Protein AF-T0XX96-F1 (afdb_monomer_lite)

Structure (mmCIF, N/CA/C/O backbone):
data_AF-T0XX96-F1
#
_entry.id   AF-T0XX96-F1
#
loop_
_atom_site.group_PDB
_atom_site.id
_atom_site.type_symbol
_atom_site.label_atom_id
_atom_site.label_alt_id
_atom_site.label_comp_id
_atom_site.label_asym_id
_atom_site.label_entity_id
_atom_site.label_seq_id
_atom_site.pdbx_PDB_ins_code
_atom_site.Cartn_x
_atom_site.Cartn_y
_atom_site.Cartn_z
_atom_site.occupancy
_atom_site.B_iso_or_equiv
_atom_site.auth_seq_id
_atom_site.auth_comp_id
_atom_site.auth_asym_id
_atom_site.auth_atom_id
_atom_site.pdbx_PDB_model_num
ATOM 1 N N . PHE A 1 1 ? -23.311 -14.157 -25.456 1.00 58.91 1 PHE A N 1
ATOM 2 C CA . PHE A 1 1 ? -22.859 -15.391 -24.780 1.00 58.91 1 PHE A CA 1
ATOM 3 C C . PHE A 1 1 ? -22.325 -15.190 -23.360 1.00 58.91 1 PHE A C 1
ATOM 5 O O . PHE A 1 1 ? -22.255 -16.181 -22.655 1.00 58.91 1 PHE A O 1
ATOM 12 N N . GLY A 1 2 ? -21.980 -13.973 -22.896 1.00 64.19 2 GLY A N 1
ATOM 13 C CA . GLY A 1 2 ? -21.593 -13.758 -21.485 1.00 64.19 2 GLY A CA 1
ATOM 14 C C . GLY A 1 2 ? -20.336 -14.521 -21.041 1.00 64.19 2 GLY A C 1
ATOM 15 O O . GLY A 1 2 ? -20.140 -14.740 -19.852 1.00 64.19 2 GLY A O 1
ATOM 16 N N . LEU A 1 3 ? -19.514 -14.962 -21.997 1.00 67.69 3 LEU A N 1
ATOM 17 C CA . LEU A 1 3 ? -18.295 -15.722 -21.747 1.00 67.69 3 LEU A CA 1
ATOM 18 C C . LEU A 1 3 ? -17.109 -14.776 -21.487 1.00 67.69 3 LEU A C 1
ATOM 20 O O . LEU A 1 3 ? -17.113 -13.653 -22.001 1.00 67.69 3 LEU A O 1
ATOM 24 N N . PRO A 1 4 ? -16.079 -15.223 -20.743 1.00 64.81 4 PRO A N 1
ATOM 25 C CA . PRO A 1 4 ? -14.836 -14.476 -20.575 1.00 64.81 4 PRO A CA 1
ATOM 26 C C . PRO A 1 4 ? -14.206 -14.152 -21.932 1.00 64.81 4 PRO A C 1
ATOM 28 O O . PRO A 1 4 ? -14.064 -15.032 -22.787 1.00 64.81 4 PRO A O 1
ATOM 31 N N . LYS A 1 5 ? -13.817 -12.891 -22.130 1.00 65.50 5 LYS A N 1
ATOM 32 C CA . LYS A 1 5 ? -13.220 -12.438 -23.387 1.00 65.50 5 LYS A CA 1
ATOM 33 C C . LYS A 1 5 ? -11.847 -13.080 -23.561 1.00 65.50 5 LYS A C 1
ATOM 35 O O . LYS A 1 5 ? -10.928 -12.796 -22.802 1.00 65.50 5 LYS A O 1
ATOM 40 N N . SER A 1 6 ? -11.708 -13.939 -24.561 1.00 71.50 6 SER A N 1
ATOM 41 C CA . SER A 1 6 ? -10.436 -14.569 -24.915 1.00 71.50 6 SER A CA 1
ATOM 42 C C . SER A 1 6 ? -10.431 -14.897 -26.399 1.00 71.50 6 SER A C 1
ATOM 44 O O . SER A 1 6 ? -11.466 -15.236 -26.968 1.00 71.50 6 SER A O 1
ATOM 46 N N . HIS A 1 7 ? -9.259 -14.861 -27.034 1.00 70.56 7 HIS A N 1
ATOM 47 C CA . HIS A 1 7 ? -9.154 -15.100 -28.476 1.00 70.56 7 HIS A CA 1
ATOM 48 C C . HIS A 1 7 ? -9.752 -16.446 -28.928 1.00 70.56 7 HIS A C 1
ATOM 50 O O . HIS A 1 7 ? -10.258 -16.538 -30.043 1.00 70.56 7 HIS A O 1
ATOM 56 N N . CYS A 1 8 ? -9.714 -17.484 -28.085 1.00 71.88 8 CYS A N 1
ATOM 57 C CA . CYS A 1 8 ? -10.284 -18.791 -28.412 1.00 71.88 8 CYS A CA 1
ATOM 58 C C . CYS A 1 8 ? -11.809 -18.837 -28.252 1.00 71.88 8 CYS A C 1
ATOM 60 O O . CYS A 1 8 ? -12.477 -19.407 -29.112 1.00 71.88 8 CYS A O 1
ATOM 62 N N . LEU A 1 9 ? -12.365 -18.233 -27.197 1.00 76.19 9 LEU A N 1
ATOM 63 C CA . LEU A 1 9 ? -13.815 -18.192 -26.986 1.00 76.19 9 LEU A CA 1
ATOM 64 C C . LEU A 1 9 ? -14.491 -17.221 -27.957 1.00 76.19 9 LEU A C 1
ATOM 66 O O . LEU A 1 9 ? -15.560 -17.536 -28.470 1.00 76.19 9 LEU A O 1
ATOM 70 N N . ASP A 1 10 ? -13.834 -16.107 -28.286 1.00 76.69 10 ASP A N 1
ATOM 71 C CA . ASP A 1 10 ? -14.298 -15.159 -29.300 1.00 76.69 10 ASP A CA 1
ATOM 72 C C . ASP A 1 10 ? -14.372 -15.838 -30.676 1.00 76.69 10 ASP A C 1
ATOM 74 O O . ASP A 1 10 ? -15.387 -15.733 -31.360 1.00 76.69 10 ASP A O 1
ATOM 78 N N . ALA A 1 11 ? -13.337 -16.602 -31.053 1.00 75.94 11 ALA A N 1
ATOM 79 C CA . ALA A 1 11 ? -13.334 -17.388 -32.287 1.00 75.94 11 ALA A CA 1
ATOM 80 C C . ALA A 1 11 ? -14.406 -18.490 -32.282 1.00 75.94 11 ALA A C 1
ATOM 82 O O . ALA A 1 11 ? -15.066 -18.710 -33.295 1.00 75.94 11 ALA A O 1
ATOM 83 N N . ALA A 1 12 ? -14.613 -19.157 -31.143 1.00 73.69 12 ALA A N 1
ATOM 84 C CA . ALA A 1 12 ? -15.646 -20.179 -30.998 1.00 73.69 12 ALA A CA 1
ATOM 85 C C . ALA A 1 12 ? -17.071 -19.606 -31.073 1.00 73.69 12 ALA A C 1
ATOM 87 O O . ALA A 1 12 ? -17.995 -20.352 -31.372 1.00 73.69 12 ALA A O 1
ATOM 88 N N . CYS A 1 13 ? -17.246 -18.303 -30.831 1.00 77.69 13 CYS A N 1
ATOM 89 C CA . CYS A 1 13 ? -18.523 -17.595 -30.935 1.00 77.69 13 CYS A CA 1
ATOM 90 C C . CYS A 1 13 ? -18.773 -16.970 -32.321 1.00 77.69 13 CYS A C 1
ATOM 92 O O . CYS A 1 13 ? -19.751 -16.239 -32.487 1.00 77.69 13 CYS A O 1
ATOM 94 N N . VAL A 1 14 ? -17.910 -17.210 -33.316 1.00 80.88 14 VAL A N 1
ATOM 95 C CA . VAL A 1 14 ? -18.132 -16.717 -34.682 1.00 80.88 14 VAL A CA 1
ATOM 96 C C . VAL A 1 14 ? -1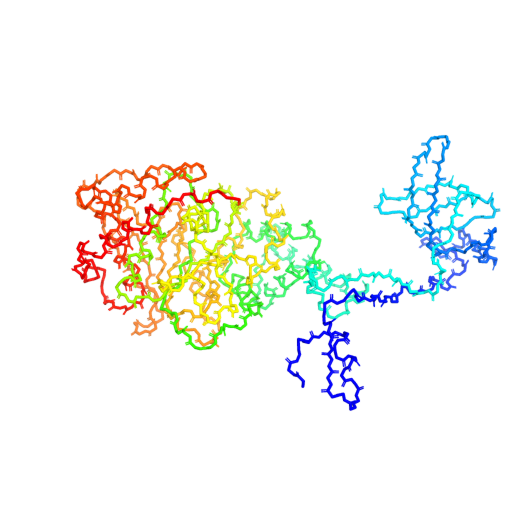9.178 -17.593 -35.377 1.00 80.88 14 VAL A C 1
ATOM 98 O O . VAL A 1 14 ? -18.897 -18.725 -35.761 1.00 80.88 14 VAL A O 1
ATOM 101 N N . GLY A 1 15 ? -20.383 -17.050 -35.569 1.00 77.69 15 GLY A N 1
ATOM 102 C CA . GLY A 1 15 ? -21.508 -17.718 -36.237 1.00 77.69 15 GLY A CA 1
ATOM 103 C C . GLY A 1 15 ? -22.705 -17.949 -35.309 1.00 77.69 15 GLY A C 1
ATOM 104 O O . GLY A 1 15 ? -22.772 -17.394 -34.214 1.00 77.69 15 GLY A O 1
ATOM 105 N N . LYS A 1 16 ? -23.681 -18.755 -35.750 1.00 78.19 16 LYS A N 1
ATOM 106 C CA . LYS A 1 16 ? -24.758 -19.226 -34.865 1.00 78.19 16 LYS A CA 1
ATOM 107 C C . LYS A 1 16 ? -24.205 -20.333 -33.976 1.00 78.19 16 LYS A C 1
ATOM 109 O O . LYS A 1 16 ? -23.817 -21.383 -34.478 1.00 78.19 16 LYS A O 1
ATOM 114 N N . VAL A 1 17 ? -24.154 -20.072 -32.676 1.00 81.00 17 VAL A N 1
ATOM 115 C CA . VAL A 1 17 ? -23.607 -20.988 -31.674 1.00 81.00 17 VAL A CA 1
ATOM 116 C C . VAL A 1 17 ? -24.618 -21.113 -30.548 1.00 81.00 17 VAL A C 1
ATOM 118 O O . VAL A 1 17 ? -24.923 -20.124 -29.892 1.00 81.00 17 VAL A O 1
ATOM 121 N N . ASP A 1 18 ? -25.139 -22.318 -30.329 1.00 77.69 18 ASP A N 1
ATOM 122 C CA . ASP A 1 18 ? -26.171 -22.560 -29.313 1.00 77.69 18 ASP A CA 1
ATOM 123 C C . ASP A 1 18 ? -25.564 -22.773 -27.917 1.00 77.69 18 ASP A C 1
ATOM 125 O O . ASP A 1 18 ? -26.100 -22.299 -26.915 1.00 77.69 18 ASP A O 1
ATOM 129 N N . ARG A 1 19 ? -24.417 -23.466 -27.834 1.00 76.69 19 ARG A N 1
ATOM 130 C CA . ARG A 1 19 ? -23.716 -23.766 -26.575 1.00 76.69 19 ARG A CA 1
ATOM 131 C C . ARG A 1 19 ? -22.238 -24.086 -26.814 1.00 76.69 19 ARG A C 1
ATOM 133 O O . ARG A 1 19 ? -21.888 -24.703 -27.814 1.00 76.69 19 ARG A O 1
ATOM 140 N N . ILE A 1 20 ? -21.382 -23.714 -25.861 1.00 71.88 20 ILE A N 1
ATOM 141 C CA . ILE A 1 20 ? -19.959 -24.089 -25.814 1.00 71.88 20 ILE A CA 1
ATOM 142 C C . ILE A 1 20 ? -19.697 -24.813 -24.488 1.00 71.88 20 ILE A C 1
ATOM 144 O O . ILE A 1 20 ? -20.066 -24.313 -23.428 1.00 71.88 20 ILE A O 1
ATOM 148 N N . GLU A 1 21 ? -19.046 -25.977 -24.534 1.00 70.06 21 GLU A N 1
ATOM 149 C CA . GLU A 1 21 ? -18.698 -26.783 -23.355 1.00 70.06 21 GLU A CA 1
ATOM 150 C C . GLU A 1 21 ? -17.181 -27.000 -23.240 1.00 70.06 21 GLU A C 1
ATOM 152 O O . GLU A 1 21 ? -16.474 -27.093 -24.243 1.00 70.06 21 GLU A O 1
ATOM 157 N N . GLY A 1 22 ? -16.666 -27.125 -22.010 1.00 64.19 22 GLY A N 1
ATOM 158 C CA . GLY A 1 22 ? -15.259 -27.474 -21.772 1.00 64.19 22 GLY A CA 1
ATOM 159 C C . GLY A 1 22 ? -14.262 -26.315 -21.906 1.00 64.19 22 GLY A C 1
ATOM 160 O O . GLY A 1 22 ? -13.170 -26.513 -22.434 1.00 64.19 22 GLY A O 1
ATOM 161 N N . GLY A 1 23 ? -14.598 -25.125 -21.393 1.00 58.81 23 GLY A N 1
ATOM 162 C CA . GLY A 1 23 ? -13.806 -23.884 -21.502 1.00 58.81 23 GLY A CA 1
ATOM 163 C C . GLY A 1 23 ? -12.412 -23.870 -20.851 1.00 58.81 23 GLY A C 1
ATOM 164 O O . GLY A 1 23 ? -11.741 -22.846 -20.898 1.00 58.81 23 GLY A O 1
ATOM 165 N N . ASN A 1 24 ? -11.946 -24.984 -20.274 1.00 62.03 24 ASN A N 1
ATOM 166 C CA . ASN A 1 24 ? -10.631 -25.095 -19.635 1.00 62.03 24 ASN A CA 1
ATOM 167 C C . ASN A 1 24 ? -9.718 -26.124 -20.335 1.00 62.03 24 ASN A C 1
ATOM 169 O O . ASN A 1 24 ? -9.096 -26.973 -19.696 1.00 62.03 24 ASN A O 1
ATOM 173 N N . ARG A 1 25 ? -9.682 -26.102 -21.673 1.00 65.31 25 ARG A N 1
ATOM 174 C CA . ARG A 1 25 ? -8.822 -26.984 -22.481 1.00 65.31 25 ARG A CA 1
ATOM 175 C C . ARG A 1 25 ? -7.528 -26.275 -22.897 1.00 65.31 25 ARG A C 1
ATOM 177 O O . ARG A 1 25 ? -7.552 -25.062 -23.093 1.00 65.31 25 ARG A O 1
ATOM 184 N N . PRO A 1 26 ? -6.404 -27.000 -23.064 1.00 65.19 26 PRO A N 1
ATOM 185 C CA . PRO A 1 26 ? -5.177 -26.421 -23.600 1.00 65.19 26 PRO A CA 1
ATOM 186 C C . PRO A 1 26 ? -5.438 -25.779 -24.965 1.00 65.19 26 PRO A C 1
ATOM 188 O O . PRO A 1 26 ? -5.909 -26.443 -25.888 1.00 65.19 26 PRO A O 1
ATOM 191 N N . VAL A 1 27 ? -5.125 -24.493 -25.095 1.00 73.75 27 VAL A N 1
ATOM 192 C CA . VAL A 1 27 ? -5.285 -23.741 -26.340 1.00 73.75 27 VAL A CA 1
ATOM 193 C C . VAL A 1 27 ? -3.967 -23.777 -27.100 1.00 73.75 27 VAL A C 1
ATOM 195 O O . VAL A 1 27 ? -2.904 -23.472 -26.553 1.00 73.75 27 VAL A O 1
ATOM 198 N N . LEU A 1 28 ? -4.021 -24.140 -28.380 1.00 76.94 28 LEU A N 1
ATOM 199 C CA . LEU A 1 28 ? -2.865 -24.047 -29.261 1.00 76.94 28 LEU A CA 1
ATOM 200 C C . LEU A 1 28 ? -2.593 -22.574 -29.587 1.00 76.94 28 LEU A C 1
ATOM 202 O O . LEU A 1 28 ? -3.339 -21.940 -30.327 1.00 76.94 28 LEU A O 1
ATOM 206 N N . SER A 1 29 ? -1.504 -22.034 -29.050 1.00 75.50 29 SER A N 1
ATOM 207 C CA . SER A 1 29 ? -1.002 -20.712 -29.408 1.00 75.50 29 SER A CA 1
ATOM 208 C C . SER A 1 29 ? -0.111 -20.819 -30.642 1.00 75.50 29 SER A C 1
ATOM 210 O O . SER A 1 29 ? 0.870 -21.569 -30.646 1.00 75.50 29 SER A O 1
ATOM 212 N N . ILE A 1 30 ? -0.464 -20.067 -31.685 1.00 79.81 30 ILE A N 1
ATOM 213 C CA . ILE A 1 30 ? 0.278 -19.979 -32.943 1.00 79.81 30 ILE A CA 1
ATOM 214 C C . ILE A 1 30 ? 0.834 -18.561 -33.068 1.00 79.81 30 ILE A C 1
ATOM 216 O O . ILE A 1 30 ? 0.080 -17.594 -33.151 1.00 79.81 30 ILE A O 1
ATOM 220 N N . LYS A 1 31 ? 2.159 -18.421 -33.105 1.00 75.44 31 LYS A N 1
ATOM 221 C CA . LYS A 1 31 ? 2.838 -17.127 -33.258 1.00 75.44 31 LYS A CA 1
ATOM 222 C C . LYS A 1 31 ? 3.574 -17.067 -34.585 1.00 75.44 31 LYS A C 1
ATOM 224 O O . LYS A 1 31 ? 4.439 -17.898 -34.825 1.00 75.44 31 LYS A O 1
ATOM 229 N N . ALA A 1 32 ? 3.320 -16.059 -35.416 1.00 79.81 32 ALA A N 1
ATOM 230 C CA . ALA A 1 32 ? 4.145 -15.814 -36.598 1.00 79.81 32 ALA A CA 1
ATOM 231 C C . ALA A 1 32 ? 5.562 -15.364 -36.181 1.00 79.81 32 ALA A C 1
ATOM 233 O O . ALA A 1 32 ? 5.726 -14.392 -35.443 1.00 79.81 32 ALA A O 1
ATOM 234 N N . THR A 1 33 ? 6.596 -16.067 -36.641 1.00 70.56 33 THR A N 1
ATOM 235 C CA . THR A 1 33 ? 8.014 -15.803 -36.327 1.00 70.56 33 THR A CA 1
ATOM 236 C C . THR A 1 33 ? 8.810 -15.268 -37.520 1.00 70.56 33 THR A C 1
ATOM 238 O O . THR A 1 33 ? 9.991 -14.956 -37.380 1.00 70.56 33 THR A O 1
ATOM 241 N N . GLY A 1 34 ? 8.179 -15.151 -38.694 1.00 67.38 34 GLY A N 1
ATOM 242 C CA . GLY A 1 34 ? 8.829 -14.728 -39.937 1.00 67.38 34 GLY A CA 1
ATOM 243 C C . GLY A 1 34 ? 9.736 -15.808 -40.547 1.00 67.38 34 GLY A C 1
ATOM 244 O O . GLY A 1 34 ? 10.024 -16.830 -39.927 1.00 67.38 34 GLY A O 1
ATOM 245 N N . ARG A 1 35 ? 10.183 -15.592 -41.794 1.00 64.69 35 ARG A N 1
ATOM 246 C CA . ARG A 1 35 ? 10.998 -16.548 -42.584 1.00 64.69 35 ARG A CA 1
ATOM 247 C C . ARG A 1 35 ? 12.478 -16.141 -42.714 1.00 64.69 35 ARG A C 1
ATOM 249 O O . ARG A 1 35 ? 13.157 -16.543 -43.658 1.00 64.69 35 ARG A O 1
ATOM 256 N N . GLY A 1 36 ? 12.983 -15.355 -41.761 1.00 65.62 36 GLY A N 1
ATOM 257 C CA . GLY A 1 36 ? 14.345 -14.809 -41.781 1.00 65.62 36 GLY A CA 1
ATOM 258 C C . GLY A 1 36 ? 14.503 -13.580 -42.688 1.00 65.62 36 GLY A C 1
ATOM 259 O O . GLY A 1 36 ? 13.520 -12.982 -43.117 1.00 65.62 36 GLY A O 1
ATOM 260 N N . SER A 1 37 ? 15.752 -13.181 -42.947 1.00 64.25 37 SER A N 1
ATOM 261 C CA . SER A 1 37 ? 16.089 -12.037 -43.810 1.00 64.25 37 SER A CA 1
ATOM 262 C C . SER A 1 37 ? 16.217 -12.457 -45.280 1.00 64.25 37 SER A C 1
ATOM 264 O O . SER A 1 37 ? 16.783 -13.509 -45.579 1.00 64.25 37 SER A O 1
ATOM 266 N N . TYR A 1 38 ? 15.739 -11.612 -46.200 1.00 63.34 38 TYR A N 1
ATOM 267 C CA . TYR A 1 38 ? 15.926 -11.775 -47.651 1.00 63.34 38 TYR A CA 1
ATOM 268 C C . TYR A 1 38 ? 17.324 -11.349 -48.134 1.00 63.34 38 TYR A C 1
ATOM 270 O O . TYR A 1 38 ? 17.678 -11.572 -49.292 1.00 63.34 38 TYR A O 1
ATOM 278 N N . GLN A 1 39 ? 18.144 -10.772 -47.254 1.00 69.62 39 GLN A N 1
ATOM 279 C CA . GLN A 1 39 ? 19.494 -10.333 -47.579 1.00 69.62 39 GLN A CA 1
ATOM 280 C C . GLN A 1 39 ? 20.435 -11.536 -47.752 1.00 69.62 39 GLN A C 1
ATOM 282 O O . GLN A 1 39 ? 20.729 -12.256 -46.799 1.00 69.62 39 GLN A O 1
ATOM 287 N N . ARG A 1 40 ? 20.918 -11.755 -48.982 1.00 69.81 40 ARG A N 1
ATOM 288 C CA . ARG A 1 40 ? 21.783 -12.897 -49.350 1.00 69.81 40 ARG A CA 1
ATOM 289 C C . ARG A 1 40 ? 23.274 -12.652 -49.113 1.00 69.81 40 ARG A C 1
ATOM 291 O O . ARG A 1 40 ? 24.033 -13.611 -48.976 1.00 69.81 40 ARG A O 1
ATOM 298 N N . THR A 1 41 ? 23.668 -11.388 -49.046 1.00 77.62 41 THR A N 1
ATOM 299 C CA . THR A 1 41 ? 25.054 -10.959 -48.874 1.00 77.62 41 THR A CA 1
ATOM 300 C C . THR A 1 41 ? 25.159 -10.228 -47.553 1.00 77.62 41 THR A C 1
ATOM 302 O O . THR A 1 41 ? 24.513 -9.197 -47.352 1.00 77.62 41 THR A O 1
ATOM 305 N N . ARG A 1 42 ? 25.944 -10.777 -46.627 1.00 77.19 42 ARG A N 1
ATOM 306 C CA . ARG A 1 42 ? 26.265 -10.061 -45.394 1.00 77.19 42 ARG A CA 1
ATOM 307 C C . ARG A 1 42 ? 27.252 -8.965 -45.746 1.00 77.19 42 ARG A C 1
ATOM 309 O O . ARG A 1 42 ? 28.248 -9.259 -46.399 1.00 77.19 42 ARG A O 1
ATOM 316 N N . LEU A 1 43 ? 26.961 -7.744 -45.327 1.00 83.50 43 LEU A N 1
ATOM 317 C CA . LEU A 1 43 ? 27.856 -6.607 -45.494 1.00 83.50 43 LEU A CA 1
ATOM 318 C C . LEU A 1 43 ? 28.609 -6.358 -44.182 1.00 83.50 43 LEU A C 1
ATOM 320 O O . LEU A 1 43 ? 28.130 -6.746 -43.111 1.00 83.50 43 LEU A O 1
ATOM 324 N N . ASP A 1 44 ? 29.795 -5.770 -44.253 1.00 82.00 44 ASP A N 1
ATOM 325 C CA . ASP A 1 44 ? 30.426 -5.155 -43.090 1.00 82.00 44 ASP A CA 1
ATOM 326 C C . ASP A 1 44 ? 29.783 -3.799 -42.754 1.00 82.00 44 ASP A C 1
ATOM 328 O O . ASP A 1 44 ? 28.796 -3.381 -43.362 1.00 82.00 44 ASP A O 1
ATOM 332 N N . SER A 1 45 ? 30.334 -3.116 -41.751 1.00 79.56 45 SER A N 1
ATOM 333 C CA . SER A 1 45 ? 29.886 -1.787 -41.323 1.00 79.56 45 SER A CA 1
ATOM 334 C C . SER A 1 45 ? 30.029 -0.702 -42.396 1.00 79.56 45 SER A C 1
ATOM 336 O O . SER A 1 45 ? 29.442 0.362 -42.236 1.00 79.56 45 SER A O 1
ATOM 338 N N . PHE A 1 46 ? 30.784 -0.958 -43.466 1.00 83.75 46 PHE A N 1
ATOM 339 C CA . PHE A 1 46 ? 31.051 -0.030 -44.565 1.00 83.75 46 PHE A CA 1
ATOM 340 C C . PHE A 1 46 ? 30.299 -0.411 -45.850 1.00 83.75 46 PHE A C 1
ATOM 342 O O . PHE A 1 46 ? 30.426 0.269 -46.863 1.00 83.75 46 PHE A O 1
ATOM 349 N N . GLY A 1 47 ? 29.486 -1.473 -45.816 1.00 80.25 47 GLY A N 1
ATOM 350 C CA . GLY A 1 47 ? 28.698 -1.916 -46.963 1.00 80.25 47 GLY A CA 1
ATOM 351 C C . GLY A 1 47 ? 29.419 -2.893 -47.897 1.00 80.25 47 GLY A C 1
ATOM 352 O O . GLY A 1 47 ? 28.856 -3.238 -48.935 1.00 80.25 47 GLY A O 1
ATOM 353 N N . PHE A 1 48 ? 30.610 -3.394 -47.547 1.00 85.50 48 PHE A N 1
ATOM 354 C CA . PHE A 1 48 ? 31.335 -4.369 -48.368 1.00 85.50 48 PHE A CA 1
ATOM 355 C C . PHE A 1 48 ? 30.911 -5.815 -48.066 1.00 85.50 48 PHE A C 1
ATOM 357 O O . PHE A 1 48 ? 30.697 -6.169 -46.903 1.00 85.50 48 PHE A O 1
ATOM 364 N N . PRO A 1 49 ? 30.805 -6.699 -49.078 1.00 81.25 49 PRO A N 1
ATOM 365 C CA . PRO A 1 49 ? 30.473 -8.109 -48.880 1.00 81.25 49 PRO A CA 1
ATOM 366 C C . PRO A 1 49 ? 31.453 -8.849 -47.951 1.00 81.25 49 PRO A C 1
ATOM 368 O O . PRO A 1 49 ? 32.603 -9.087 -48.296 1.00 81.25 49 PRO A O 1
ATOM 371 N N . ARG A 1 50 ? 30.967 -9.305 -46.792 1.00 80.25 50 ARG A N 1
ATOM 372 C CA . ARG A 1 50 ? 31.686 -10.175 -45.840 1.00 80.25 50 ARG A CA 1
ATOM 373 C C . ARG A 1 50 ? 31.454 -11.664 -46.062 1.00 80.25 50 ARG A C 1
ATOM 375 O O . ARG A 1 50 ? 32.181 -12.493 -45.524 1.00 80.25 50 ARG A O 1
ATOM 382 N N . GLY A 1 51 ? 30.396 -12.027 -46.779 1.00 75.88 51 GLY A N 1
ATOM 383 C CA . GLY A 1 51 ? 30.086 -13.426 -47.039 1.00 75.88 51 GLY A CA 1
ATOM 384 C C . GLY A 1 51 ? 28.762 -13.630 -47.756 1.00 75.88 51 GLY A C 1
ATOM 385 O O . GLY A 1 51 ? 27.814 -12.854 -47.602 1.00 75.88 51 GLY A O 1
ATOM 386 N N . ILE A 1 52 ? 28.704 -14.714 -48.524 1.00 71.12 52 ILE A N 1
ATOM 387 C CA . ILE A 1 52 ? 27.542 -15.104 -49.320 1.00 71.12 52 ILE A CA 1
ATOM 388 C C . ILE A 1 52 ? 26.815 -16.230 -48.589 1.00 71.12 52 ILE A C 1
ATOM 390 O O . ILE A 1 52 ? 27.399 -17.267 -48.274 1.00 71.12 52 ILE A O 1
ATOM 394 N N . LEU A 1 53 ? 25.525 -16.038 -48.316 1.00 69.69 53 LEU A N 1
ATOM 395 C CA . LEU A 1 53 ? 24.689 -17.092 -47.752 1.00 69.69 53 LEU A CA 1
ATOM 396 C C . LEU A 1 53 ? 24.403 -18.168 -48.810 1.00 69.69 53 LEU A C 1
ATOM 398 O O . LEU A 1 53 ? 24.114 -17.877 -49.976 1.00 69.69 53 LEU A O 1
ATOM 402 N N . THR A 1 54 ? 24.472 -19.431 -48.392 1.00 69.00 54 THR A N 1
ATOM 403 C CA . THR A 1 54 ? 24.313 -20.596 -49.269 1.00 69.00 54 THR A CA 1
ATOM 404 C C . THR A 1 54 ? 22.973 -20.574 -50.013 1.00 69.00 54 THR A C 1
ATOM 406 O O . THR A 1 54 ? 21.933 -20.190 -49.477 1.00 69.00 54 THR A O 1
ATOM 409 N N . ARG A 1 55 ? 22.971 -21.002 -51.287 1.00 70.38 55 ARG A N 1
ATOM 410 C CA . ARG A 1 55 ? 21.730 -21.152 -52.078 1.00 70.38 55 ARG A CA 1
ATOM 411 C C . ARG A 1 55 ? 20.855 -22.299 -51.572 1.00 70.38 55 ARG A C 1
ATOM 413 O O . ARG A 1 55 ? 19.632 -22.209 -51.637 1.00 70.38 55 ARG A O 1
ATOM 420 N N . LYS A 1 56 ? 21.477 -23.353 -51.043 1.00 75.81 56 LYS A N 1
ATOM 421 C CA . LYS A 1 56 ? 20.782 -24.513 -50.490 1.00 75.81 56 LYS A CA 1
ATOM 422 C C . LYS A 1 56 ? 20.354 -24.207 -49.053 1.00 75.81 56 LYS A C 1
ATOM 424 O O . LYS A 1 56 ? 21.198 -23.997 -48.185 1.00 75.81 56 LYS A O 1
ATOM 429 N N . LYS A 1 57 ? 19.038 -24.150 -48.827 1.00 72.81 57 LYS A N 1
ATOM 430 C CA . LYS A 1 57 ? 18.431 -23.835 -47.519 1.00 72.81 57 LYS A CA 1
ATOM 431 C C . LYS A 1 57 ? 18.298 -25.047 -46.591 1.00 72.81 57 LYS A C 1
ATOM 433 O O . LYS A 1 57 ? 18.017 -24.864 -45.410 1.00 72.81 57 LYS A O 1
ATOM 438 N N . ALA A 1 58 ? 18.508 -26.255 -47.117 1.00 84.31 58 ALA A N 1
ATOM 439 C CA . ALA A 1 58 ? 18.383 -27.501 -46.375 1.00 84.31 58 ALA A CA 1
ATOM 440 C C . ALA A 1 58 ? 19.590 -28.427 -46.584 1.00 84.31 58 ALA A C 1
ATOM 442 O O . ALA A 1 58 ? 20.067 -28.616 -47.706 1.00 84.31 58 ALA A O 1
ATOM 443 N N . HIS A 1 59 ? 20.057 -29.032 -45.497 1.00 88.00 59 HIS A N 1
ATOM 444 C CA . HIS A 1 59 ? 21.144 -30.004 -45.466 1.00 88.00 59 HIS A CA 1
ATOM 445 C C . HIS A 1 59 ? 20.742 -31.179 -44.570 1.00 88.00 59 HIS A C 1
ATOM 447 O O . HIS A 1 59 ? 20.170 -30.970 -43.503 1.00 88.00 59 HIS A O 1
ATOM 453 N N . PHE A 1 60 ? 21.035 -32.409 -45.004 1.00 90.88 60 PHE A N 1
ATOM 454 C CA . PHE A 1 60 ? 20.737 -33.644 -44.257 1.00 90.88 60 PHE A CA 1
ATOM 455 C C . PHE A 1 60 ? 19.272 -33.762 -43.790 1.00 90.88 60 PHE A C 1
ATOM 457 O O . PHE A 1 60 ? 19.002 -34.279 -42.715 1.00 90.88 60 PHE A O 1
ATOM 464 N N . GLY A 1 61 ? 18.323 -33.242 -44.578 1.00 89.31 61 GLY A N 1
ATOM 465 C CA . GLY A 1 61 ? 16.892 -33.275 -44.253 1.00 89.31 61 GLY A CA 1
ATOM 466 C C . GLY A 1 61 ? 16.402 -32.175 -43.301 1.00 89.31 61 GLY A C 1
ATOM 467 O O . GLY A 1 61 ? 15.206 -32.139 -43.010 1.00 89.31 61 GLY A O 1
ATOM 468 N N . PHE A 1 62 ? 17.273 -31.255 -42.871 1.00 91.44 62 PHE A N 1
ATOM 469 C CA . PHE A 1 62 ? 16.952 -30.132 -41.981 1.00 91.44 62 PHE A CA 1
ATOM 470 C C . PHE A 1 62 ? 17.177 -28.781 -42.664 1.00 91.44 62 PHE A C 1
ATOM 472 O O . PHE A 1 62 ? 18.067 -28.653 -43.505 1.00 91.44 62 PHE A O 1
ATOM 479 N N . ALA A 1 63 ? 16.424 -27.759 -42.266 1.00 89.31 63 ALA A N 1
ATOM 480 C CA . ALA A 1 63 ? 16.596 -26.370 -42.687 1.00 89.31 63 ALA A CA 1
ATOM 481 C C . ALA A 1 63 ? 16.896 -25.445 -41.495 1.00 89.31 63 ALA A C 1
ATOM 483 O O . ALA A 1 63 ? 16.541 -25.735 -40.351 1.00 89.31 63 ALA A O 1
ATOM 484 N N . THR A 1 64 ? 17.548 -24.306 -41.752 1.00 86.19 64 THR A N 1
ATOM 485 C CA . THR A 1 64 ? 17.744 -23.285 -40.709 1.00 86.19 64 THR A CA 1
ATOM 486 C C . THR A 1 64 ? 16.388 -22.748 -40.259 1.00 86.19 64 THR A C 1
ATOM 488 O O . THR A 1 64 ? 15.600 -22.283 -41.080 1.00 86.19 64 THR A O 1
ATOM 491 N N . GLY A 1 65 ? 16.141 -22.793 -38.953 1.00 82.81 65 GLY A N 1
ATOM 492 C CA . GLY A 1 65 ? 14.865 -22.463 -38.330 1.00 82.81 65 GLY A CA 1
ATOM 493 C C . GLY A 1 65 ? 14.009 -23.682 -37.984 1.00 82.81 65 GLY A C 1
ATOM 494 O O . GLY A 1 65 ? 12.998 -23.508 -37.307 1.00 82.81 65 GLY A O 1
ATOM 495 N N . ASP A 1 66 ? 14.383 -24.902 -38.382 1.00 88.81 66 ASP A N 1
ATOM 496 C CA . ASP A 1 66 ? 13.690 -26.111 -37.923 1.00 88.81 66 ASP A CA 1
ATOM 497 C C . ASP A 1 66 ? 13.825 -26.235 -36.395 1.00 88.81 66 ASP A C 1
ATOM 499 O O . ASP A 1 66 ? 14.899 -26.005 -35.830 1.00 88.81 66 ASP A O 1
ATOM 503 N N . LEU A 1 67 ? 12.731 -26.570 -35.709 1.00 88.06 67 LEU A N 1
ATOM 504 C CA . LEU A 1 67 ? 12.756 -26.940 -34.296 1.00 88.06 67 LEU A CA 1
ATOM 505 C C . LEU A 1 67 ? 13.104 -28.421 -34.209 1.00 88.06 67 LEU A C 1
ATOM 507 O O . LEU A 1 67 ? 12.416 -29.259 -34.799 1.00 88.06 67 LEU A O 1
ATOM 511 N N . VAL A 1 68 ? 14.150 -28.752 -33.462 1.00 90.94 68 VAL A N 1
ATOM 512 C CA . VAL A 1 68 ? 14.609 -30.133 -33.316 1.00 90.94 68 VAL A CA 1
ATOM 513 C C . VAL A 1 68 ? 14.825 -30.488 -31.852 1.00 90.94 68 VAL A C 1
ATOM 515 O O . VAL A 1 68 ? 15.140 -29.628 -31.026 1.00 90.94 68 VAL A O 1
ATOM 518 N N . ARG A 1 69 ? 14.688 -31.778 -31.549 1.00 93.00 69 ARG A N 1
ATOM 519 C CA . ARG A 1 69 ? 15.196 -32.395 -30.325 1.00 93.00 69 ARG A CA 1
ATOM 520 C C . ARG A 1 69 ? 16.486 -33.125 -30.667 1.00 93.00 69 ARG A C 1
ATOM 522 O O . ARG A 1 69 ? 16.459 -34.029 -31.496 1.00 93.00 69 ARG A O 1
ATOM 529 N N . ALA A 1 70 ? 17.591 -32.748 -30.041 1.00 91.44 70 ALA A N 1
ATOM 530 C CA . ALA A 1 70 ? 18.872 -33.425 -30.178 1.00 91.44 70 ALA A CA 1
ATOM 531 C C . ALA A 1 70 ? 19.199 -34.198 -28.897 1.00 91.44 70 ALA A C 1
ATOM 533 O O . ALA A 1 70 ? 19.159 -33.613 -27.816 1.00 91.44 70 ALA A O 1
ATOM 534 N N . VAL A 1 71 ? 19.514 -35.490 -29.010 1.00 92.56 71 VAL A N 1
ATOM 535 C CA . VAL A 1 71 ? 19.902 -36.341 -27.870 1.00 92.56 71 VAL A CA 1
ATOM 536 C C . VAL A 1 71 ? 21.342 -36.797 -28.070 1.00 92.56 71 VAL A C 1
ATOM 538 O O . VAL A 1 71 ? 21.617 -37.666 -28.893 1.00 92.56 71 VAL A O 1
ATOM 541 N N . VAL A 1 72 ? 22.273 -36.186 -27.341 1.00 90.06 72 VAL A N 1
ATOM 542 C CA . VAL A 1 72 ? 23.703 -36.501 -27.417 1.00 90.06 72 VAL A CA 1
ATOM 543 C C . VAL A 1 72 ? 24.052 -37.469 -26.293 1.00 90.06 72 VAL A C 1
ATOM 545 O O . VAL A 1 72 ? 23.962 -37.110 -25.121 1.00 90.06 72 VAL A O 1
ATOM 548 N N . THR A 1 73 ? 24.454 -38.688 -26.649 1.00 87.06 73 THR A N 1
ATOM 549 C CA . THR A 1 73 ? 24.760 -39.769 -25.696 1.00 87.06 73 THR A CA 1
ATOM 550 C C . THR A 1 73 ? 26.251 -39.914 -25.383 1.00 87.06 73 THR A C 1
ATOM 552 O O . THR A 1 73 ? 26.599 -40.573 -24.411 1.00 87.06 73 THR A O 1
ATOM 555 N N . THR A 1 74 ? 27.141 -39.294 -26.167 1.00 79.50 74 THR A N 1
ATOM 556 C CA . THR A 1 74 ? 28.602 -39.421 -26.025 1.00 79.50 74 THR A CA 1
ATOM 557 C C . THR A 1 74 ? 29.334 -38.091 -26.266 1.00 79.50 74 THR A C 1
ATOM 559 O O . THR A 1 74 ? 28.859 -37.217 -26.995 1.00 79.50 74 THR A O 1
ATOM 562 N N . GLY A 1 75 ? 30.517 -37.924 -25.662 1.00 82.56 75 GLY A N 1
ATOM 563 C CA . GLY A 1 75 ? 31.401 -36.763 -25.856 1.00 82.56 75 GLY A CA 1
ATOM 564 C C . GLY A 1 75 ? 31.197 -35.606 -24.864 1.00 82.56 75 GLY A C 1
ATOM 565 O O . GLY A 1 75 ? 30.537 -35.740 -23.845 1.00 82.56 75 GLY A O 1
ATOM 566 N N . LYS A 1 76 ? 31.778 -34.431 -25.154 1.00 80.00 76 LYS A N 1
ATOM 567 C CA . LYS A 1 76 ? 31.773 -33.264 -24.236 1.00 80.00 76 LYS A CA 1
ATOM 568 C C . LYS A 1 76 ? 30.415 -32.551 -24.093 1.00 80.00 76 LYS A C 1
ATOM 570 O O . LYS A 1 76 ? 30.289 -31.663 -23.262 1.00 80.00 76 LYS A O 1
ATOM 575 N N . LYS A 1 77 ? 29.427 -32.873 -24.934 1.00 83.69 77 LYS A N 1
ATOM 576 C CA . LYS A 1 77 ? 28.127 -32.172 -25.029 1.00 83.69 77 LYS A CA 1
ATOM 577 C C . LYS A 1 77 ? 26.953 -33.109 -24.736 1.00 83.69 77 LYS A C 1
ATOM 579 O O . LYS A 1 77 ? 25.929 -33.025 -25.406 1.00 83.69 77 LYS A O 1
ATOM 584 N N . ILE A 1 78 ? 27.140 -34.053 -23.812 1.00 87.62 78 ILE A N 1
ATOM 585 C CA . ILE A 1 78 ? 26.101 -35.013 -23.420 1.00 87.62 78 ILE A CA 1
ATOM 586 C C . ILE A 1 78 ? 24.895 -34.253 -22.866 1.00 87.62 78 ILE A C 1
ATOM 588 O O . ILE A 1 78 ? 25.039 -33.372 -22.019 1.00 87.62 78 ILE A O 1
ATOM 592 N N . GLY A 1 79 ? 23.708 -34.591 -23.362 1.00 87.81 79 GLY A N 1
ATOM 593 C CA . GLY A 1 79 ? 22.472 -33.934 -22.960 1.00 87.81 79 GLY A CA 1
ATOM 594 C C . GLY A 1 79 ? 21.361 -34.034 -23.998 1.00 87.81 79 GLY A C 1
ATOM 595 O O . GLY A 1 79 ? 21.571 -34.415 -25.152 1.00 87.81 79 GLY A O 1
ATOM 596 N N . THR A 1 80 ? 20.150 -33.677 -23.569 1.00 90.81 80 THR A N 1
ATOM 597 C CA . THR A 1 80 ? 18.997 -33.501 -24.458 1.00 90.81 80 THR A CA 1
ATOM 598 C C . THR A 1 80 ? 18.730 -32.018 -24.642 1.00 90.81 80 THR A C 1
ATOM 600 O O . THR A 1 80 ? 18.493 -31.302 -23.674 1.00 90.81 80 THR A O 1
ATOM 603 N N . TYR A 1 81 ? 18.708 -31.570 -25.891 1.00 87.62 81 TYR A N 1
ATOM 604 C CA . TYR A 1 81 ? 18.478 -30.177 -26.240 1.00 87.62 81 TYR A CA 1
ATOM 605 C C . TYR A 1 81 ? 17.250 -30.050 -27.132 1.00 87.62 81 TYR A C 1
ATOM 607 O O . TYR A 1 81 ? 17.078 -30.818 -28.076 1.00 87.62 81 TYR A O 1
ATOM 615 N N . VAL A 1 82 ? 16.412 -29.055 -26.857 1.00 88.69 82 VAL A N 1
ATOM 616 C CA . VAL A 1 82 ? 15.277 -28.688 -27.708 1.00 88.69 82 VAL A CA 1
ATOM 617 C C . VAL A 1 82 ? 15.448 -27.232 -28.103 1.00 88.69 82 VAL A C 1
ATOM 619 O O . VAL A 1 82 ? 15.581 -26.363 -27.242 1.00 88.69 82 VAL A O 1
ATOM 622 N N . GLY A 1 83 ? 15.498 -26.967 -29.406 1.00 86.88 83 GLY A N 1
ATOM 623 C CA . GLY A 1 83 ? 15.830 -25.635 -29.892 1.00 86.88 83 GLY A CA 1
ATOM 624 C C . GLY A 1 83 ? 15.728 -25.483 -31.400 1.00 86.88 83 GLY A C 1
ATOM 625 O O . GLY A 1 83 ? 15.526 -26.451 -32.137 1.00 86.88 83 GLY A O 1
ATOM 626 N N . ARG A 1 84 ? 15.847 -24.235 -31.859 1.00 88.12 84 ARG A N 1
ATOM 627 C CA . ARG A 1 84 ? 15.847 -23.904 -33.289 1.00 88.12 84 ARG A CA 1
ATOM 628 C C . ARG A 1 84 ? 17.250 -24.099 -33.853 1.00 88.12 84 ARG A C 1
ATOM 630 O O . ARG A 1 84 ? 18.240 -23.675 -33.256 1.00 88.12 84 ARG A O 1
ATOM 637 N N . LEU A 1 85 ? 17.325 -24.759 -34.998 1.00 88.88 85 LEU A N 1
ATOM 638 C CA . LEU A 1 85 ? 18.565 -25.197 -35.620 1.00 88.88 85 LEU A CA 1
ATOM 639 C C . LEU A 1 85 ? 19.082 -24.177 -36.642 1.00 88.88 85 LEU A C 1
ATOM 641 O O . LEU A 1 85 ? 18.311 -23.619 -37.417 1.00 88.88 85 LEU A O 1
ATOM 645 N N . ALA A 1 86 ? 20.395 -23.998 -36.717 1.00 88.50 86 ALA A N 1
ATOM 646 C CA . ALA A 1 86 ? 21.087 -23.396 -37.848 1.00 88.50 86 ALA A CA 1
ATOM 647 C C . ALA A 1 86 ? 21.938 -24.471 -38.533 1.00 88.50 86 ALA A C 1
ATOM 649 O O . ALA A 1 86 ? 22.889 -25.000 -37.944 1.00 88.50 86 ALA A O 1
ATOM 650 N N . VAL A 1 87 ? 21.572 -24.809 -39.772 1.00 88.50 87 VAL A N 1
ATOM 651 C CA . VAL A 1 87 ? 22.202 -25.909 -40.511 1.00 88.50 87 VAL A CA 1
ATOM 652 C C . VAL A 1 87 ? 23.518 -25.482 -41.151 1.00 88.50 87 VAL A C 1
ATOM 654 O O . VAL A 1 87 ? 23.727 -24.315 -41.480 1.00 88.50 87 VAL A O 1
ATOM 657 N N . ARG A 1 88 ? 24.412 -26.453 -41.349 1.00 86.38 88 ARG A N 1
ATOM 658 C CA . ARG A 1 88 ? 25.697 -26.283 -42.037 1.00 86.38 88 ARG A CA 1
ATOM 659 C C . ARG A 1 88 ? 25.921 -27.438 -43.006 1.00 86.38 88 ARG A C 1
ATOM 661 O O . ARG A 1 88 ? 25.515 -28.565 -42.728 1.00 86.38 88 ARG A O 1
ATOM 668 N N . ALA A 1 89 ? 26.620 -27.178 -44.108 1.00 85.94 89 ALA A N 1
ATOM 669 C CA . ALA A 1 89 ? 26.940 -28.206 -45.099 1.00 85.94 89 ALA A CA 1
ATOM 670 C C . ALA A 1 89 ? 27.798 -29.354 -44.535 1.00 85.94 89 ALA A C 1
ATOM 672 O O . ALA A 1 89 ? 27.712 -30.469 -45.032 1.00 85.94 89 ALA A O 1
ATOM 673 N N . SER A 1 90 ? 28.556 -29.107 -43.462 1.00 88.81 90 SER A N 1
ATOM 674 C CA . SER A 1 90 ? 29.370 -30.114 -42.771 1.00 88.81 90 SER A CA 1
ATOM 675 C C . SER A 1 90 ? 28.566 -31.155 -41.981 1.00 88.81 90 SER A C 1
ATOM 677 O O . SER A 1 90 ? 29.143 -32.113 -41.480 1.00 88.81 90 SER A O 1
ATOM 679 N N . GLY A 1 91 ? 27.254 -30.964 -41.794 1.00 88.38 91 GLY A N 1
ATOM 680 C CA . GLY A 1 91 ? 26.421 -31.860 -40.980 1.00 88.38 91 GLY A CA 1
ATOM 681 C C . GLY A 1 91 ? 26.598 -31.687 -39.468 1.00 88.38 91 GLY A C 1
ATOM 682 O O . GLY A 1 91 ? 26.028 -32.464 -38.702 1.00 88.38 91 GLY A O 1
ATOM 683 N N . SER A 1 92 ? 27.359 -30.669 -39.051 1.00 92.12 92 SER A N 1
ATOM 684 C CA . SER A 1 92 ? 27.521 -30.224 -37.667 1.00 92.12 92 SER A CA 1
ATOM 685 C C . SER A 1 92 ? 26.789 -28.893 -37.481 1.00 92.12 92 SER A C 1
ATOM 687 O O . SER A 1 92 ? 27.159 -27.876 -38.066 1.00 92.12 92 SER A O 1
ATOM 689 N N . PHE A 1 93 ? 25.697 -28.910 -36.730 1.00 92.62 93 PHE A N 1
ATOM 690 C CA . PHE A 1 93 ? 24.723 -27.830 -36.641 1.00 92.62 93 PHE A CA 1
ATOM 691 C C . PHE A 1 93 ? 24.854 -27.023 -35.353 1.00 92.62 93 PHE A C 1
ATOM 693 O O . PHE A 1 93 ? 25.374 -27.502 -34.349 1.00 92.62 93 PHE A O 1
ATOM 700 N N . ASN A 1 94 ? 24.333 -25.799 -35.367 1.00 91.00 94 ASN A N 1
ATOM 701 C CA . ASN A 1 94 ? 24.204 -24.989 -34.160 1.00 91.00 94 ASN A CA 1
ATOM 702 C C . ASN A 1 94 ? 22.749 -24.979 -33.707 1.00 91.00 94 ASN A C 1
ATOM 704 O O . ASN A 1 94 ? 21.854 -24.802 -34.528 1.00 91.00 94 ASN A O 1
ATOM 708 N N . LEU A 1 95 ? 22.515 -25.133 -32.412 1.00 88.94 95 LEU A N 1
ATOM 709 C CA . LEU A 1 95 ? 21.188 -25.200 -31.825 1.00 88.94 95 LEU A CA 1
ATOM 710 C C . LEU A 1 95 ? 21.011 -24.068 -30.813 1.00 88.94 95 LEU A C 1
ATOM 712 O O . LEU A 1 95 ? 21.770 -23.969 -29.853 1.00 88.94 95 LEU A O 1
ATOM 716 N N . GLN A 1 96 ? 20.004 -23.223 -31.017 1.00 85.69 96 GLN A N 1
ATOM 717 C CA . GLN A 1 96 ? 19.585 -22.233 -30.029 1.00 85.69 96 GLN A CA 1
ATOM 718 C C . GLN A 1 96 ? 18.563 -22.888 -29.094 1.00 85.69 96 GLN A C 1
ATOM 720 O O . GLN A 1 96 ? 17.378 -22.968 -29.429 1.00 85.69 96 GLN A O 1
ATOM 725 N N . ALA A 1 97 ? 19.030 -23.398 -27.955 1.00 82.19 97 ALA A N 1
ATOM 726 C CA . ALA A 1 97 ? 18.192 -23.996 -26.920 1.00 82.19 97 ALA A CA 1
ATOM 727 C C . ALA A 1 97 ? 17.832 -22.961 -25.840 1.00 82.19 97 ALA A C 1
ATOM 729 O O . ALA A 1 97 ? 18.446 -21.895 -25.756 1.00 82.19 97 ALA A O 1
ATOM 730 N N . GLY A 1 98 ? 16.862 -23.288 -24.980 1.00 71.94 98 GLY A N 1
ATOM 731 C CA . GLY A 1 98 ? 16.523 -22.449 -23.820 1.00 71.94 98 GLY A CA 1
ATOM 732 C C . GLY A 1 98 ? 17.701 -22.236 -22.858 1.00 71.94 98 GLY A C 1
ATOM 733 O O . GLY A 1 98 ? 17.800 -21.188 -22.235 1.00 71.94 98 GLY A O 1
ATOM 734 N N . SER A 1 99 ? 18.637 -23.189 -22.805 1.00 72.50 99 SER A N 1
ATOM 735 C CA . SER A 1 99 ? 19.873 -23.125 -22.014 1.00 72.50 99 SER A CA 1
ATOM 736 C C . SER A 1 99 ? 21.019 -22.354 -22.691 1.00 72.50 99 SER A C 1
ATOM 738 O O . SER A 1 99 ? 22.125 -22.326 -22.160 1.00 72.50 99 SER A O 1
ATOM 740 N N . GLY A 1 100 ? 20.797 -21.770 -23.875 1.00 80.12 100 GLY A N 1
ATOM 741 C CA . GLY A 1 100 ? 21.807 -21.039 -24.646 1.00 80.12 100 GLY A CA 1
ATOM 742 C C . GLY A 1 100 ? 22.166 -21.682 -25.990 1.00 80.12 100 GLY A C 1
ATOM 743 O O . GLY A 1 100 ? 21.539 -22.639 -26.452 1.00 80.12 100 GLY A O 1
ATOM 744 N N . LEU A 1 101 ? 23.177 -21.114 -26.656 1.00 86.94 101 LEU A N 1
ATOM 745 C CA . LEU A 1 101 ? 23.644 -21.565 -27.968 1.00 86.94 101 LEU A CA 1
ATOM 746 C C . LEU A 1 101 ? 24.578 -22.775 -27.829 1.00 86.94 101 LEU A C 1
ATOM 748 O O . LEU A 1 101 ? 25.696 -22.653 -27.334 1.00 86.94 101 LEU A O 1
ATOM 752 N N . VAL A 1 102 ? 24.161 -23.924 -28.357 1.00 87.38 102 VAL A N 1
ATOM 753 C CA . VAL A 1 102 ? 24.968 -25.148 -28.402 1.00 87.38 102 VAL A CA 1
ATOM 754 C C . VAL A 1 102 ? 25.480 -25.348 -29.821 1.00 87.38 102 VAL A C 1
ATOM 756 O O . VAL A 1 102 ? 24.721 -25.613 -30.751 1.00 87.38 102 VAL A O 1
ATOM 759 N N . GLN A 1 103 ? 26.783 -25.185 -30.016 1.00 91.25 103 GLN A N 1
ATOM 760 C CA . GLN A 1 103 ? 27.390 -25.282 -31.342 1.00 91.25 103 GLN A CA 1
ATOM 761 C C . GLN A 1 103 ? 27.843 -26.706 -31.652 1.00 91.25 103 GLN A C 1
ATOM 763 O O . GLN A 1 103 ? 28.221 -27.448 -30.751 1.00 91.25 103 GLN A O 1
ATOM 768 N N . GLY A 1 104 ? 27.888 -27.072 -32.928 1.00 89.62 104 GLY A N 1
ATOM 769 C CA . GLY A 1 104 ? 28.535 -28.293 -33.410 1.00 89.62 104 GLY A CA 1
ATOM 770 C C . GLY A 1 104 ? 27.877 -29.620 -33.001 1.00 89.62 104 GLY A C 1
ATOM 771 O O . GLY A 1 104 ? 28.579 -30.554 -32.614 1.00 89.62 104 GLY A O 1
ATOM 772 N N . ILE A 1 105 ? 26.549 -29.698 -33.052 1.00 90.81 105 ILE A N 1
ATOM 773 C CA . ILE A 1 105 ? 25.749 -30.908 -32.818 1.00 90.81 105 ILE A CA 1
ATOM 774 C C . ILE A 1 105 ? 25.584 -31.680 -34.132 1.00 90.81 105 ILE A C 1
ATOM 776 O O . ILE A 1 105 ? 25.214 -31.102 -35.150 1.00 90.81 105 ILE A O 1
ATOM 780 N N . SER A 1 106 ? 25.849 -32.986 -34.133 1.00 92.62 106 SER A N 1
ATOM 781 C CA . SER A 1 106 ? 25.707 -33.815 -35.340 1.00 92.62 106 SER A CA 1
ATOM 782 C C . SER A 1 106 ? 24.247 -33.914 -35.795 1.00 92.62 106 SER A C 1
ATOM 784 O O . SER A 1 106 ? 23.356 -34.149 -34.986 1.00 92.62 106 SER A O 1
ATOM 786 N N . HIS A 1 107 ? 23.989 -33.821 -37.100 1.00 91.50 107 HIS A N 1
ATOM 787 C CA . HIS A 1 107 ? 22.645 -34.017 -37.658 1.00 91.50 107 HIS A CA 1
ATOM 788 C C . HIS A 1 107 ? 22.040 -35.393 -37.326 1.00 91.50 107 HIS A C 1
ATOM 790 O O . HIS A 1 107 ? 20.823 -35.508 -37.228 1.00 91.50 107 HIS A O 1
ATOM 796 N N . LYS A 1 108 ? 22.876 -36.424 -37.121 1.00 93.00 108 LYS A N 1
ATOM 797 C CA . LYS A 1 108 ? 22.435 -37.802 -36.834 1.00 93.00 108 LYS A CA 1
ATOM 798 C C . LYS A 1 108 ? 21.704 -37.935 -35.499 1.00 93.00 108 LYS A C 1
ATOM 800 O O . LYS A 1 108 ? 20.907 -38.848 -35.332 1.00 93.00 108 LYS A O 1
ATOM 805 N N . VAL A 1 109 ? 21.988 -37.038 -34.554 1.00 92.06 109 VAL A N 1
ATOM 806 C CA . VAL A 1 109 ? 21.356 -37.043 -33.228 1.00 92.06 109 VAL A CA 1
ATOM 807 C C . VAL A 1 109 ? 20.142 -36.117 -33.150 1.00 92.06 109 VAL A C 1
ATOM 809 O O . VAL A 1 109 ? 19.515 -36.021 -32.097 1.00 92.06 109 VAL A O 1
ATOM 812 N N . CYS A 1 110 ? 19.813 -35.420 -34.242 1.00 91.62 110 CYS A N 1
ATOM 813 C CA . CYS A 1 110 ? 18.684 -34.504 -34.318 1.00 91.62 110 CYS A CA 1
ATOM 814 C C . CYS A 1 110 ? 17.429 -35.229 -34.808 1.00 91.62 110 CYS A C 1
ATOM 816 O O . CYS A 1 110 ? 17.437 -35.897 -35.839 1.00 91.62 110 CYS A O 1
ATOM 818 N N . ARG A 1 111 ? 16.313 -35.005 -34.120 1.00 94.56 111 ARG A N 1
ATOM 819 C CA . ARG A 1 111 ? 14.971 -35.376 -34.566 1.00 94.56 111 ARG A CA 1
ATOM 820 C C . ARG A 1 111 ? 14.154 -34.115 -34.798 1.00 94.56 111 ARG A C 1
ATOM 822 O O . ARG A 1 111 ? 14.053 -33.267 -33.912 1.00 94.56 111 ARG A O 1
ATOM 829 N N . LEU A 1 112 ? 13.569 -33.993 -35.985 1.00 92.38 112 LEU A N 1
ATOM 830 C CA . LEU A 1 112 ? 12.694 -32.876 -36.326 1.00 92.38 112 LEU A CA 1
ATOM 831 C C . LEU A 1 112 ? 11.434 -32.902 -35.452 1.00 92.38 112 LEU A C 1
ATOM 833 O O . LEU A 1 112 ? 10.769 -33.931 -35.364 1.00 92.38 112 LEU A O 1
ATOM 837 N N . LEU A 1 113 ? 11.117 -31.768 -34.827 1.00 87.81 113 LEU A N 1
ATOM 838 C CA . LEU A 1 113 ? 9.858 -31.545 -34.114 1.00 87.81 113 LEU A CA 1
ATOM 839 C C . LEU A 1 113 ? 8.917 -30.644 -34.914 1.00 87.81 113 LEU A C 1
ATOM 841 O O . LEU A 1 113 ? 7.722 -30.900 -34.968 1.00 87.81 113 LEU A O 1
ATOM 845 N N . GLN A 1 114 ? 9.455 -29.598 -35.546 1.00 86.44 114 GLN A N 1
ATOM 846 C CA . GLN A 1 114 ? 8.678 -28.651 -36.343 1.00 86.44 114 GLN A CA 1
ATOM 847 C C . GLN A 1 114 ? 9.532 -28.082 -37.476 1.00 86.44 114 GLN A C 1
ATOM 849 O O . GLN A 1 114 ? 10.700 -27.746 -37.272 1.00 86.44 114 GLN A O 1
ATOM 854 N N . ARG A 1 115 ? 8.942 -27.922 -38.662 1.00 89.19 115 ARG A N 1
ATOM 855 C CA . ARG A 1 115 ? 9.585 -27.227 -39.783 1.00 89.19 115 ARG A CA 1
ATOM 856 C C . ARG A 1 115 ? 9.675 -25.718 -39.546 1.00 89.19 115 ARG A C 1
ATOM 858 O O . ARG A 1 115 ? 8.899 -25.142 -38.787 1.00 89.19 115 ARG A O 1
ATOM 865 N N . ALA A 1 116 ? 10.603 -25.071 -40.243 1.00 83.06 116 ALA A N 1
ATOM 866 C CA . ALA A 1 116 ? 10.690 -23.619 -40.382 1.00 83.06 116 ALA A CA 1
ATOM 867 C C . ALA A 1 116 ? 9.548 -23.050 -41.258 1.00 83.06 116 ALA A C 1
ATOM 869 O O . ALA A 1 116 ? 9.783 -22.424 -42.290 1.00 83.06 116 ALA A O 1
ATOM 870 N N . ASP A 1 117 ? 8.298 -23.283 -40.863 1.00 83.12 117 ASP A N 1
ATOM 871 C CA . ASP A 1 117 ? 7.085 -22.823 -41.558 1.00 83.12 117 ASP A CA 1
ATOM 872 C C . ASP A 1 117 ? 6.805 -21.318 -41.376 1.00 83.12 117 ASP A C 1
ATOM 874 O O . ASP A 1 117 ? 6.000 -20.730 -42.102 1.00 83.12 117 ASP A O 1
ATOM 878 N N . GLY A 1 118 ? 7.545 -20.673 -40.472 1.00 78.06 118 GLY A N 1
ATOM 879 C CA . GLY A 1 118 ? 7.386 -19.265 -40.124 1.00 78.06 118 GLY A CA 1
ATOM 880 C C . GLY A 1 118 ? 6.460 -19.045 -38.933 1.00 78.06 118 GLY A C 1
ATOM 881 O O . GLY A 1 118 ? 6.117 -17.893 -38.666 1.00 78.06 118 GLY A O 1
ATOM 882 N N . TYR A 1 119 ? 6.096 -20.112 -38.217 1.00 81.44 119 TYR A N 1
ATOM 883 C CA . TYR A 1 119 ? 5.290 -20.056 -37.009 1.00 81.44 119 TYR A CA 1
ATOM 884 C C . TYR A 1 119 ? 5.998 -20.730 -35.823 1.00 81.44 119 TYR A C 1
ATOM 886 O O . TYR A 1 119 ? 6.911 -21.547 -35.960 1.00 81.44 119 TYR A O 1
ATOM 894 N N . GLY A 1 120 ? 5.597 -20.372 -34.611 1.00 76.19 120 GLY A N 1
ATOM 895 C CA . GLY A 1 120 ? 5.909 -21.079 -33.378 1.00 76.19 120 GLY A CA 1
ATOM 896 C C . GLY A 1 120 ? 4.617 -21.586 -32.760 1.00 76.19 120 GLY A C 1
ATOM 897 O O . GLY A 1 120 ? 3.662 -20.818 -32.659 1.00 76.19 120 GLY A O 1
ATOM 898 N N . TYR A 1 121 ? 4.605 -22.853 -32.355 1.00 79.62 121 TYR A N 1
ATOM 899 C CA . TYR A 1 121 ? 3.463 -23.483 -31.699 1.00 79.62 121 TYR A CA 1
ATOM 900 C C . TYR A 1 121 ? 3.776 -23.733 -30.226 1.00 79.62 121 TYR A C 1
ATOM 902 O O . TYR A 1 121 ? 4.853 -24.231 -29.891 1.00 79.62 121 TYR A O 1
ATOM 910 N N . SER A 1 122 ? 2.829 -23.429 -29.346 1.00 75.06 122 SER A N 1
ATOM 911 C CA . SER A 1 122 ? 2.899 -23.806 -27.932 1.00 75.06 122 SER A CA 1
ATOM 912 C C . SER A 1 122 ? 1.504 -24.053 -27.375 1.00 75.06 122 SER A C 1
ATOM 914 O O . SER A 1 122 ? 0.576 -23.331 -27.723 1.00 75.06 122 SER A O 1
ATOM 916 N N . LEU A 1 123 ? 1.354 -25.031 -26.484 1.00 70.19 123 LEU A N 1
ATOM 917 C CA . LEU A 1 123 ? 0.107 -25.234 -25.745 1.00 70.19 123 LEU A CA 1
ATOM 918 C C . LEU A 1 123 ? 0.070 -24.297 -24.534 1.00 70.19 123 LEU A C 1
ATOM 920 O O . LEU A 1 123 ? 0.979 -24.320 -23.705 1.00 70.19 123 LEU A O 1
ATOM 924 N N . ALA A 1 124 ? -0.975 -23.479 -24.444 1.00 60.59 124 ALA A N 1
ATOM 925 C CA . ALA A 1 124 ? -1.264 -22.628 -23.298 1.00 60.59 124 ALA A CA 1
ATOM 926 C C . ALA A 1 124 ? -2.406 -23.252 -22.485 1.00 60.59 124 ALA A C 1
ATOM 928 O O . ALA A 1 124 ? -3.480 -23.515 -23.022 1.00 60.59 124 ALA A O 1
ATOM 929 N N . THR A 1 125 ? -2.187 -23.515 -21.196 1.00 52.31 125 THR A N 1
ATOM 930 C CA . THR A 1 125 ? -3.262 -23.952 -20.291 1.00 52.31 125 THR A CA 1
ATOM 931 C C . THR A 1 125 ? -4.022 -22.718 -19.795 1.00 52.31 125 THR A C 1
ATOM 933 O O . THR A 1 125 ? -3.353 -21.774 -19.368 1.00 52.31 125 THR A O 1
ATOM 936 N N . PRO A 1 126 ? -5.370 -22.706 -19.766 1.00 49.25 126 PRO A N 1
ATOM 937 C CA . PRO A 1 126 ? -6.142 -21.498 -19.437 1.00 49.25 126 PRO A CA 1
ATOM 938 C C . PRO A 1 126 ? -5.972 -20.989 -17.999 1.00 49.25 126 PRO A C 1
ATOM 940 O O . PRO A 1 126 ? -6.477 -19.926 -17.673 1.00 49.25 126 PRO A O 1
ATOM 943 N N . ASN A 1 127 ? -5.232 -21.703 -17.142 1.00 38.78 127 ASN A N 1
ATOM 944 C CA . ASN A 1 127 ? -5.035 -21.337 -15.739 1.00 38.78 127 ASN A CA 1
ATOM 945 C C . ASN A 1 127 ? -3.580 -21.011 -15.365 1.00 38.78 127 ASN A C 1
ATOM 947 O O . ASN A 1 127 ? -3.162 -21.149 -14.216 1.00 38.78 127 ASN A O 1
ATOM 951 N N . ARG A 1 128 ? -2.768 -20.582 -16.337 1.00 33.44 128 ARG A N 1
ATOM 952 C CA . ARG A 1 128 ? -1.417 -20.083 -16.066 1.00 33.44 128 ARG A CA 1
ATOM 953 C C . ARG A 1 128 ? -1.241 -18.709 -16.687 1.00 33.44 128 ARG A C 1
ATOM 955 O O . ARG A 1 128 ? -0.856 -18.613 -17.842 1.00 33.44 128 ARG A O 1
ATOM 962 N N . LYS A 1 129 ? -1.467 -17.684 -15.858 1.00 36.91 129 LYS A N 1
ATOM 963 C CA . LYS A 1 129 ? -0.955 -16.318 -16.013 1.00 36.91 129 LYS A CA 1
ATOM 964 C C . LYS A 1 129 ? -1.054 -15.813 -17.452 1.00 36.91 129 LYS A C 1
ATOM 966 O O . LYS A 1 129 ? -0.078 -15.874 -18.201 1.00 36.91 129 LYS A O 1
ATOM 971 N N . GLU A 1 130 ? -2.193 -15.213 -17.781 1.00 29.89 130 GLU A N 1
ATOM 972 C CA . GLU A 1 130 ? -2.184 -14.102 -18.723 1.00 29.89 130 GLU A CA 1
ATOM 973 C C . GLU A 1 130 ? -1.208 -13.059 -18.168 1.00 29.89 130 GLU A C 1
ATOM 975 O O . GLU A 1 130 ? -1.516 -12.215 -17.327 1.00 29.89 130 GLU A O 1
ATOM 980 N N . SER A 1 131 ? 0.041 -13.139 -18.622 1.00 29.11 131 SER A N 1
ATOM 981 C CA . SER A 1 131 ? 0.772 -11.926 -18.897 1.00 29.11 131 SER A CA 1
ATOM 982 C C . SER A 1 131 ? -0.174 -11.091 -19.743 1.00 29.11 131 SER A C 1
ATOM 984 O O . SER A 1 131 ? -0.471 -11.445 -20.881 1.00 29.11 131 SER A O 1
ATOM 986 N N . ALA A 1 132 ? -0.689 -10.019 -19.150 1.00 30.70 132 ALA A N 1
ATOM 987 C CA . ALA A 1 132 ? -1.281 -8.913 -19.870 1.00 30.70 132 ALA A CA 1
ATOM 988 C C . ALA A 1 132 ? -0.242 -8.405 -20.885 1.00 30.70 132 ALA A C 1
ATOM 990 O O . ALA A 1 132 ? 0.521 -7.479 -20.623 1.00 30.70 132 ALA A O 1
ATOM 991 N N . PHE A 1 133 ? -0.145 -9.085 -22.025 1.00 30.75 133 PHE A N 1
ATOM 992 C CA . PHE A 1 133 ? 0.476 -8.589 -23.231 1.00 30.75 133 PHE A CA 1
ATOM 993 C C . PHE A 1 133 ? -0.629 -7.835 -23.945 1.00 30.75 133 PHE A C 1
ATOM 995 O O . PHE A 1 133 ? -1.461 -8.407 -24.645 1.00 30.75 133 PHE A O 1
ATOM 1002 N N . LEU A 1 134 ? -0.629 -6.525 -23.722 1.00 30.81 134 LEU A N 1
ATOM 1003 C CA . LEU A 1 134 ? -1.279 -5.585 -24.619 1.00 30.81 134 LEU A CA 1
ATOM 1004 C C . LEU A 1 134 ? -0.859 -5.892 -26.075 1.00 30.81 134 LEU A C 1
ATOM 1006 O O . LEU A 1 134 ? 0.262 -6.363 -26.314 1.00 30.81 134 LEU A O 1
ATOM 1010 N N . PRO A 1 135 ? -1.746 -5.655 -27.053 1.00 29.17 135 PRO A N 1
ATOM 1011 C CA . PRO A 1 135 ? -1.542 -6.063 -28.435 1.00 29.17 135 PRO A CA 1
ATOM 1012 C C . PRO A 1 135 ? -0.266 -5.451 -29.036 1.00 29.17 135 PRO A C 1
ATOM 1014 O O . PRO A 1 135 ? -0.043 -4.249 -28.973 1.00 29.17 135 PRO A O 1
ATOM 1017 N N . GLY A 1 136 ? 0.554 -6.308 -29.651 1.00 33.09 136 GLY A N 1
ATOM 1018 C CA . GLY A 1 136 ? 1.462 -5.971 -30.753 1.00 33.09 136 GLY A CA 1
ATOM 1019 C C . GLY A 1 136 ? 2.382 -4.756 -30.592 1.00 33.09 136 GLY A C 1
ATOM 1020 O O . GLY A 1 136 ? 2.218 -3.764 -31.294 1.00 33.09 136 GLY A O 1
ATOM 1021 N N . ILE A 1 137 ? 3.462 -4.879 -29.819 1.00 36.72 137 ILE A N 1
ATOM 1022 C CA . ILE A 1 137 ? 4.622 -3.990 -29.971 1.00 36.72 137 ILE A CA 1
ATOM 1023 C C . ILE A 1 137 ? 5.620 -4.676 -30.923 1.00 36.72 137 ILE A C 1
ATOM 1025 O O . ILE A 1 137 ? 6.356 -5.582 -30.536 1.00 36.72 137 ILE A O 1
ATOM 1029 N N . ASN A 1 138 ? 5.629 -4.274 -32.201 1.00 39.56 138 ASN A N 1
ATOM 1030 C CA . ASN A 1 138 ? 6.658 -4.665 -33.181 1.00 39.56 138 ASN A CA 1
ATOM 1031 C C . ASN A 1 138 ? 8.074 -4.433 -32.608 1.00 39.56 138 ASN A C 1
ATOM 1033 O O . ASN A 1 138 ? 8.270 -3.502 -31.834 1.00 39.56 138 ASN A O 1
ATOM 1037 N N . GLY A 1 139 ? 9.102 -5.176 -33.046 1.00 39.88 139 GLY A N 1
ATOM 1038 C CA . GLY A 1 139 ? 10.486 -4.980 -32.560 1.00 39.88 139 GLY A CA 1
ATOM 1039 C C . GLY A 1 139 ? 10.992 -3.526 -32.647 1.00 39.88 139 GLY A C 1
ATOM 1040 O O . GLY A 1 139 ? 11.738 -3.075 -31.784 1.00 39.88 139 GLY A O 1
ATOM 1041 N N . ARG A 1 140 ? 10.503 -2.738 -33.619 1.00 39.88 140 ARG A N 1
ATOM 1042 C CA . ARG A 1 140 ? 10.757 -1.284 -33.700 1.00 39.88 140 ARG A CA 1
ATOM 1043 C C . ARG A 1 140 ? 10.091 -0.483 -32.578 1.00 39.88 140 ARG A C 1
ATOM 1045 O O . ARG A 1 140 ? 10.698 0.445 -32.062 1.00 39.88 140 ARG A O 1
ATOM 1052 N N . ALA A 1 141 ? 8.866 -0.834 -32.200 1.00 43.47 141 ALA A N 1
ATOM 1053 C CA . ALA A 1 141 ? 8.134 -0.173 -31.127 1.00 43.47 141 ALA A CA 1
ATOM 1054 C C . ALA A 1 141 ? 8.719 -0.529 -29.744 1.00 43.47 141 ALA A C 1
ATOM 1056 O O . ALA A 1 141 ? 8.763 0.329 -28.871 1.00 43.47 141 ALA A O 1
ATOM 1057 N N . PHE A 1 142 ? 9.291 -1.730 -29.580 1.00 51.84 142 PHE A N 1
ATOM 1058 C CA . PHE A 1 142 ? 10.028 -2.104 -28.367 1.00 51.84 142 PHE A CA 1
ATOM 1059 C C . PHE A 1 142 ? 11.311 -1.271 -28.230 1.00 51.84 142 PHE A C 1
ATOM 1061 O O . PHE A 1 142 ? 11.573 -0.689 -27.180 1.00 51.84 142 PHE A O 1
ATOM 1068 N N . HIS A 1 143 ? 12.063 -1.108 -29.325 1.00 60.34 143 HIS A N 1
ATOM 1069 C CA . HIS A 1 143 ? 13.215 -0.202 -29.362 1.00 60.34 143 HIS A CA 1
ATOM 1070 C C . HIS A 1 143 ? 12.835 1.273 -29.158 1.00 60.34 143 HIS A C 1
ATOM 1072 O O . HIS A 1 143 ? 13.572 2.007 -28.501 1.00 60.34 143 HIS A O 1
ATOM 1078 N N . CYS A 1 144 ? 11.689 1.716 -29.683 1.00 64.19 144 CYS A N 1
ATOM 1079 C CA . CYS A 1 144 ? 11.171 3.066 -29.463 1.00 64.19 144 CYS A CA 1
ATOM 1080 C C . CYS A 1 144 ? 10.840 3.298 -27.983 1.00 64.19 144 CYS A C 1
ATOM 1082 O O . CYS A 1 144 ? 11.312 4.266 -27.397 1.00 64.19 144 CYS A O 1
ATOM 1084 N N . ALA A 1 145 ? 10.139 2.362 -27.348 1.00 68.44 145 ALA A N 1
ATOM 1085 C CA . ALA A 1 145 ? 9.809 2.429 -25.932 1.00 68.44 145 ALA A CA 1
ATOM 1086 C C . ALA A 1 145 ? 11.051 2.425 -25.029 1.00 68.44 145 ALA A C 1
ATOM 1088 O O . ALA A 1 145 ? 11.164 3.250 -24.125 1.00 68.44 145 ALA A O 1
ATOM 1089 N N . GLN A 1 146 ? 12.045 1.584 -25.323 1.00 74.56 146 GLN A N 1
ATOM 1090 C CA . GLN A 1 146 ? 13.327 1.621 -24.614 1.00 74.56 146 GLN A CA 1
ATOM 1091 C C . GLN A 1 146 ? 14.070 2.951 -24.804 1.00 74.56 146 GLN A C 1
ATOM 1093 O O . GLN A 1 146 ? 14.742 3.412 -23.879 1.00 74.56 146 GLN A O 1
ATOM 1098 N N . ARG A 1 147 ? 13.953 3.585 -25.979 1.00 82.00 147 ARG A N 1
ATOM 1099 C CA . ARG A 1 147 ? 14.495 4.926 -26.226 1.00 82.00 147 ARG A CA 1
ATOM 1100 C C . ARG A 1 147 ? 13.758 5.984 -25.403 1.00 82.00 147 ARG A C 1
ATOM 1102 O O . ARG A 1 147 ? 14.429 6.835 -24.834 1.00 82.00 147 ARG A O 1
ATOM 1109 N N . MET A 1 148 ? 12.434 5.903 -25.278 1.00 87.06 148 MET A N 1
ATOM 1110 C CA . MET A 1 148 ? 11.652 6.837 -24.453 1.00 87.06 148 MET A CA 1
ATOM 1111 C C . MET A 1 148 ? 12.074 6.790 -22.982 1.00 87.06 148 MET A C 1
ATOM 1113 O O . MET A 1 148 ? 12.373 7.828 -22.399 1.00 87.06 148 MET A O 1
ATOM 1117 N N . ILE A 1 149 ? 12.234 5.594 -22.404 1.00 91.56 149 ILE A N 1
ATOM 1118 C CA . ILE A 1 149 ? 12.712 5.466 -21.016 1.00 91.56 149 ILE A CA 1
ATOM 1119 C C . ILE A 1 149 ? 14.105 6.066 -20.852 1.00 91.56 149 ILE A C 1
ATOM 1121 O O . ILE A 1 149 ? 14.382 6.715 -19.848 1.00 91.56 149 ILE A O 1
ATOM 1125 N N . LYS A 1 150 ? 14.988 5.885 -21.842 1.00 92.00 150 LYS A N 1
ATOM 1126 C CA . LYS A 1 150 ? 16.317 6.502 -21.820 1.00 92.00 150 LYS A CA 1
ATOM 1127 C C . LYS A 1 150 ? 16.232 8.030 -21.744 1.00 92.00 150 LYS A C 1
ATOM 1129 O O . LYS A 1 150 ? 17.045 8.627 -21.047 1.00 92.00 150 LYS A O 1
ATOM 1134 N N . GLU A 1 151 ? 15.269 8.656 -22.419 1.00 93.25 151 GLU A N 1
ATOM 1135 C CA . GLU A 1 151 ? 15.058 10.104 -22.320 1.00 93.25 151 GLU A CA 1
ATOM 1136 C C . GLU A 1 151 ? 14.533 10.520 -20.936 1.00 93.25 151 GLU A C 1
ATOM 1138 O O . GLU A 1 151 ? 15.025 11.502 -20.385 1.00 93.25 151 GLU A O 1
ATOM 1143 N N . TYR A 1 152 ? 13.636 9.750 -20.310 1.00 95.56 152 TYR A N 1
ATOM 1144 C CA . TYR A 1 152 ? 13.219 10.026 -18.926 1.00 95.56 152 TYR A CA 1
ATOM 1145 C C . TYR A 1 152 ? 14.361 9.847 -17.921 1.00 95.56 152 TYR A C 1
ATOM 1147 O O . TYR A 1 152 ? 14.536 10.691 -17.049 1.00 95.56 152 TYR A O 1
ATOM 1155 N N . ILE A 1 153 ? 15.191 8.807 -18.079 1.00 95.06 153 ILE A N 1
ATOM 1156 C CA . ILE A 1 153 ? 16.392 8.605 -17.254 1.00 95.06 153 ILE A CA 1
ATOM 1157 C C . ILE A 1 153 ? 17.340 9.798 -17.389 1.00 95.06 153 ILE A C 1
ATOM 1159 O O . ILE A 1 153 ? 17.868 10.260 -16.385 1.00 95.06 153 ILE A O 1
ATOM 1163 N N . LYS A 1 154 ? 17.552 10.319 -18.605 1.00 92.75 154 LYS A N 1
ATOM 1164 C CA . LYS A 1 154 ? 18.377 11.519 -18.797 1.00 92.75 154 LYS A CA 1
ATOM 1165 C C . LYS A 1 154 ? 17.790 12.723 -18.069 1.00 92.75 154 LYS A C 1
ATOM 1167 O O . LYS A 1 154 ? 18.546 13.415 -17.413 1.00 92.75 154 LYS A O 1
ATOM 1172 N N . LYS A 1 155 ? 16.473 12.946 -18.140 1.00 93.75 155 LYS A N 1
ATOM 1173 C CA . LYS A 1 155 ? 15.823 14.072 -17.447 1.00 93.75 155 LYS A CA 1
ATOM 1174 C C . LYS A 1 155 ? 16.051 14.020 -15.936 1.00 93.75 155 LYS A C 1
ATOM 1176 O O . LYS A 1 155 ? 16.440 15.022 -15.352 1.00 93.75 155 LYS A O 1
ATOM 1181 N N . VAL A 1 156 ? 15.877 12.853 -15.312 1.00 94.38 156 VAL A N 1
ATOM 1182 C CA . VAL A 1 156 ? 15.964 12.740 -13.843 1.00 94.38 156 VAL A CA 1
ATOM 1183 C C . VAL A 1 156 ? 17.369 12.435 -13.313 1.00 94.38 156 VAL A C 1
ATOM 1185 O O . VAL A 1 156 ? 17.606 12.570 -12.119 1.00 94.38 156 VAL A O 1
ATOM 1188 N N . GLY A 1 157 ? 18.279 11.964 -14.169 1.00 87.12 157 GLY A N 1
ATOM 1189 C CA . GLY A 1 157 ? 19.577 11.403 -13.778 1.00 87.12 157 GLY A CA 1
ATOM 1190 C C . GLY A 1 157 ? 20.799 12.177 -14.273 1.00 87.12 157 GLY A C 1
ATOM 1191 O O . GLY A 1 157 ? 21.926 11.737 -14.050 1.00 87.12 157 GLY A O 1
ATOM 1192 N N . THR A 1 158 ? 20.619 13.300 -14.967 1.00 83.12 158 THR A N 1
ATOM 1193 C CA . THR A 1 158 ? 21.721 14.229 -15.259 1.00 83.12 158 THR A CA 1
ATOM 1194 C C . THR A 1 158 ? 22.183 14.944 -13.991 1.00 83.12 158 THR A C 1
ATOM 1196 O O . THR A 1 158 ? 21.407 15.120 -13.057 1.00 83.12 158 THR A O 1
ATOM 1199 N N . GLY A 1 159 ? 23.455 15.362 -13.958 1.00 78.06 159 GLY A N 1
ATOM 1200 C CA . GLY A 1 159 ? 24.039 16.078 -12.819 1.00 78.06 159 GLY A CA 1
ATOM 1201 C C . GLY A 1 159 ? 23.318 17.394 -12.467 1.00 78.06 159 GLY A C 1
ATOM 1202 O O . GLY A 1 159 ? 22.372 17.786 -13.154 1.00 78.06 159 GLY A O 1
ATOM 1203 N N . PRO A 1 160 ? 23.793 18.122 -11.438 1.00 72.38 160 PRO A N 1
ATOM 1204 C CA . PRO A 1 160 ? 23.060 19.219 -10.790 1.00 72.38 160 PRO A CA 1
ATOM 1205 C C . PRO A 1 160 ? 22.497 20.305 -11.720 1.00 72.38 160 PRO A C 1
ATOM 1207 O O . PRO A 1 160 ? 21.476 20.904 -11.408 1.00 72.38 160 PRO A O 1
ATOM 1210 N N . HIS A 1 161 ? 23.134 20.550 -12.867 1.00 74.69 161 HIS A N 1
ATOM 1211 C CA . HIS A 1 161 ? 22.738 21.594 -13.821 1.00 74.69 161 HIS A CA 1
ATOM 1212 C C . HIS A 1 161 ? 21.841 21.111 -14.972 1.00 74.69 161 HIS A C 1
ATOM 1214 O O . HIS A 1 161 ? 21.411 21.925 -15.781 1.00 74.69 161 HIS A O 1
ATOM 1220 N N . GLY A 1 162 ? 21.594 19.804 -15.090 1.00 80.25 162 GLY A N 1
ATOM 1221 C CA . GLY A 1 162 ? 20.783 19.231 -16.173 1.00 80.25 162 GLY A CA 1
ATOM 1222 C C . GLY A 1 162 ? 19.509 18.537 -15.704 1.00 80.25 162 GLY A C 1
ATOM 1223 O O . GLY A 1 162 ? 18.666 18.207 -16.535 1.00 80.25 162 GLY A O 1
ATOM 1224 N N . VAL A 1 163 ? 19.391 18.270 -14.398 1.00 89.81 163 VAL A N 1
ATOM 1225 C CA . VAL A 1 163 ? 18.245 17.560 -13.829 1.00 89.81 163 VAL A CA 1
ATOM 1226 C C . VAL A 1 163 ? 16.950 18.346 -14.044 1.00 89.81 163 VAL A C 1
ATOM 1228 O O . VAL A 1 163 ? 16.895 19.558 -13.847 1.00 89.81 163 VAL A O 1
ATOM 1231 N N . ARG A 1 164 ? 15.903 17.640 -14.466 1.00 93.50 164 ARG A N 1
ATOM 1232 C CA . ARG A 1 164 ? 14.568 18.178 -14.728 1.00 93.50 164 ARG A CA 1
ATOM 1233 C C . ARG A 1 164 ? 13.519 17.228 -14.165 1.00 93.50 164 ARG A C 1
ATOM 1235 O O . ARG A 1 164 ? 13.624 16.012 -14.336 1.00 93.50 164 ARG A O 1
ATOM 1242 N N . ASP A 1 165 ? 12.484 17.796 -13.562 1.00 95.75 165 ASP A N 1
ATOM 1243 C CA . ASP A 1 165 ? 11.306 17.049 -13.133 1.00 95.75 165 ASP A CA 1
ATOM 1244 C C . ASP A 1 165 ? 10.514 16.528 -14.338 1.00 95.75 165 ASP A C 1
ATOM 1246 O O . ASP A 1 165 ? 10.429 17.178 -15.389 1.00 95.75 165 ASP A O 1
ATOM 1250 N N . LEU A 1 166 ? 9.941 15.334 -14.198 1.00 96.56 166 LEU A N 1
ATOM 1251 C CA . LEU A 1 166 ? 8.985 14.839 -15.181 1.00 96.56 166 LEU A CA 1
ATOM 1252 C C . LEU A 1 166 ? 7.635 15.520 -14.966 1.00 96.56 166 LEU A C 1
ATOM 1254 O O . LEU A 1 166 ? 7.156 15.654 -13.840 1.00 96.56 166 LEU A O 1
ATOM 1258 N N . GLU A 1 167 ? 6.986 15.887 -16.063 1.00 95.94 167 GLU A N 1
ATOM 1259 C CA . GLU A 1 167 ? 5.576 16.267 -16.023 1.00 95.94 167 GLU A CA 1
ATOM 1260 C C . GLU A 1 167 ? 4.716 15.045 -15.667 1.00 95.94 167 GLU A C 1
ATOM 1262 O O . GLU A 1 167 ? 5.096 13.900 -15.920 1.00 95.94 167 GLU A O 1
ATOM 1267 N N . ARG A 1 168 ? 3.512 15.251 -15.125 1.00 94.69 168 ARG A N 1
ATOM 1268 C CA . ARG A 1 168 ? 2.622 14.147 -14.721 1.00 94.69 168 ARG A CA 1
ATOM 1269 C C . ARG A 1 168 ? 2.308 13.165 -15.846 1.00 94.69 168 ARG A C 1
ATOM 1271 O O . ARG A 1 168 ? 2.230 11.958 -15.618 1.00 94.69 168 ARG A O 1
ATOM 1278 N N . THR A 1 169 ? 2.146 13.664 -17.069 1.00 95.31 169 THR A N 1
ATOM 1279 C CA . THR A 1 169 ? 1.928 12.853 -18.277 1.00 95.31 169 THR A CA 1
ATOM 1280 C C . THR A 1 169 ? 3.151 12.000 -18.615 1.00 95.31 169 THR A C 1
ATOM 1282 O O . THR A 1 169 ? 2.998 10.809 -18.896 1.00 95.31 169 THR A O 1
ATOM 1285 N N . GLU A 1 170 ? 4.352 12.574 -18.513 1.00 95.94 170 GLU A N 1
ATOM 1286 C CA . GLU A 1 170 ? 5.635 11.889 -18.703 1.00 95.94 170 GLU A CA 1
ATOM 1287 C C . GLU A 1 170 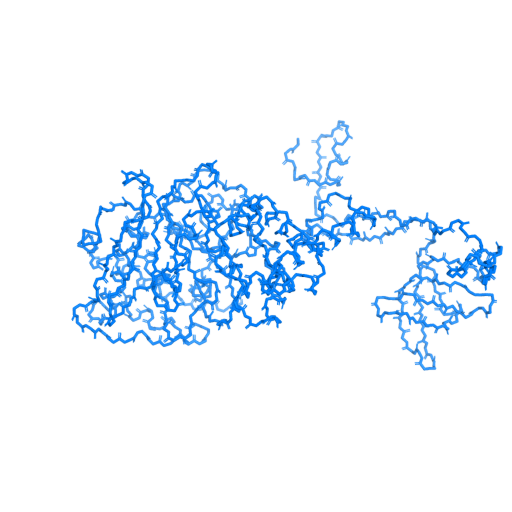? 5.865 10.832 -17.621 1.00 95.94 170 GLU A C 1
ATOM 1289 O O . GLU A 1 170 ? 6.235 9.699 -17.924 1.00 95.94 170 GLU A O 1
ATOM 1294 N N . ALA A 1 171 ? 5.588 11.169 -16.362 1.00 97.69 171 ALA A N 1
ATOM 1295 C CA . ALA A 1 171 ? 5.680 10.253 -15.234 1.00 97.69 171 ALA A CA 1
ATOM 1296 C C . ALA A 1 171 ? 4.691 9.084 -15.377 1.00 97.69 171 ALA A C 1
ATOM 1298 O O . ALA A 1 171 ? 5.055 7.930 -15.144 1.00 97.69 171 ALA A O 1
ATOM 1299 N N . ALA A 1 172 ? 3.465 9.349 -15.840 1.00 95.81 172 ALA A N 1
ATOM 1300 C CA . ALA A 1 172 ? 2.488 8.307 -16.140 1.00 95.81 172 ALA A CA 1
ATOM 1301 C C . ALA A 1 172 ? 2.930 7.408 -17.305 1.00 95.81 172 ALA A C 1
ATOM 1303 O O . ALA A 1 172 ? 2.760 6.189 -17.266 1.00 95.81 172 ALA A O 1
ATOM 1304 N N . GLU A 1 173 ? 3.519 7.980 -18.354 1.00 95.38 173 GLU A N 1
ATOM 1305 C CA . GLU A 1 173 ? 4.078 7.202 -19.458 1.00 95.38 173 GLU A CA 1
ATOM 1306 C C . GLU A 1 173 ? 5.255 6.334 -19.008 1.00 95.38 173 GLU A C 1
ATOM 1308 O O . GLU A 1 173 ? 5.275 5.132 -19.288 1.00 95.38 173 GLU A O 1
ATOM 1313 N N . ALA A 1 174 ? 6.177 6.894 -18.230 1.00 96.75 174 ALA A N 1
ATOM 1314 C CA . ALA A 1 174 ? 7.280 6.154 -17.642 1.00 96.75 174 ALA A CA 1
ATOM 1315 C C . ALA A 1 174 ? 6.772 4.993 -16.769 1.00 96.75 174 ALA A C 1
ATOM 1317 O O . ALA A 1 174 ? 7.198 3.851 -16.953 1.00 96.75 174 ALA A O 1
ATOM 1318 N N . ALA A 1 175 ? 5.792 5.238 -15.893 1.00 97.06 175 ALA A N 1
ATOM 1319 C CA . ALA A 1 175 ? 5.168 4.201 -15.076 1.00 97.06 175 ALA A CA 1
ATOM 1320 C C . ALA A 1 175 ? 4.556 3.074 -15.930 1.00 97.06 175 ALA A C 1
ATOM 1322 O O . ALA A 1 175 ? 4.784 1.897 -15.643 1.00 97.06 175 ALA A O 1
ATOM 1323 N N . ARG A 1 176 ? 3.846 3.397 -17.023 1.00 94.88 176 ARG A N 1
ATOM 1324 C CA . ARG A 1 176 ? 3.295 2.392 -17.958 1.00 94.88 176 ARG A CA 1
ATOM 1325 C C . ARG A 1 176 ? 4.391 1.544 -18.603 1.00 94.88 176 ARG A C 1
ATOM 1327 O O . ARG A 1 176 ? 4.246 0.325 -18.725 1.00 94.88 176 ARG A O 1
ATOM 1334 N N . LEU A 1 177 ? 5.495 2.163 -19.010 1.00 90.12 177 LEU A N 1
ATOM 1335 C CA . LEU A 1 177 ? 6.626 1.469 -19.629 1.00 90.12 177 LEU A CA 1
ATOM 1336 C C . LEU A 1 177 ? 7.326 0.506 -18.656 1.00 90.12 177 LEU A C 1
ATOM 1338 O O . LEU A 1 177 ? 7.718 -0.594 -19.056 1.00 90.12 177 LEU A O 1
ATOM 1342 N N . LEU A 1 178 ? 7.423 0.888 -17.381 1.00 94.38 178 LEU A N 1
ATOM 1343 C CA . LEU A 1 178 ? 7.942 0.041 -16.306 1.00 94.38 178 LEU A CA 1
ATOM 1344 C C . LEU A 1 178 ? 6.991 -1.135 -16.014 1.00 94.38 178 LEU A C 1
ATOM 1346 O O . LEU A 1 178 ? 7.410 -2.291 -16.029 1.00 94.38 178 LEU A O 1
ATOM 1350 N N . LEU A 1 179 ? 5.697 -0.865 -15.817 1.00 90.62 179 LEU A N 1
ATOM 1351 C CA . LEU A 1 179 ? 4.690 -1.869 -15.432 1.00 90.62 179 LEU A CA 1
ATOM 1352 C C . LEU A 1 179 ? 4.362 -2.874 -16.554 1.00 90.62 179 LEU A C 1
ATOM 1354 O O . LEU A 1 179 ? 4.062 -4.044 -16.287 1.00 90.62 179 LEU A O 1
ATOM 1358 N N . SER A 1 180 ? 4.460 -2.448 -17.817 1.00 84.94 180 SER A N 1
ATOM 1359 C CA . SER A 1 180 ? 4.311 -3.326 -18.991 1.00 84.94 180 SER A CA 1
ATOM 1360 C C . SER A 1 180 ? 5.496 -4.276 -19.203 1.00 84.94 180 SER A C 1
ATOM 1362 O O . SER A 1 180 ? 5.391 -5.202 -20.003 1.00 84.94 180 SER A O 1
ATOM 1364 N N . GLY A 1 181 ? 6.620 -4.070 -18.505 1.00 83.75 181 GLY A N 1
ATOM 1365 C CA . GLY A 1 181 ? 7.849 -4.842 -18.716 1.00 83.75 181 GLY A CA 1
ATOM 1366 C C . GLY A 1 181 ? 8.585 -4.489 -20.013 1.00 83.75 181 GLY A C 1
ATOM 1367 O O . GLY A 1 181 ? 9.430 -5.257 -20.469 1.00 83.75 181 GLY A O 1
ATOM 1368 N N . THR A 1 182 ? 8.267 -3.343 -20.623 1.00 83.62 182 THR A N 1
ATOM 1369 C CA . THR A 1 182 ? 8.973 -2.854 -21.819 1.00 83.62 182 THR A CA 1
ATOM 1370 C C . THR A 1 182 ? 10.351 -2.287 -21.458 1.00 83.62 182 THR A C 1
ATOM 1372 O O . THR A 1 182 ? 11.309 -2.395 -22.228 1.00 83.62 182 THR A O 1
ATOM 1375 N N . ALA A 1 183 ? 10.459 -1.715 -20.257 1.00 86.94 183 ALA A N 1
ATOM 1376 C CA . ALA A 1 183 ? 11.711 -1.316 -19.633 1.00 86.94 183 ALA A CA 1
ATOM 1377 C C . ALA A 1 183 ? 12.607 -2.521 -19.331 1.00 86.94 183 ALA A C 1
ATOM 1379 O O . ALA A 1 183 ? 12.144 -3.521 -18.784 1.00 86.94 183 ALA A O 1
ATOM 1380 N N . THR A 1 184 ? 13.912 -2.415 -19.597 1.00 87.38 184 THR A N 1
ATOM 1381 C CA . THR A 1 184 ? 14.848 -3.407 -19.045 1.00 87.38 184 THR A CA 1
ATOM 1382 C C . THR A 1 184 ? 14.968 -3.246 -17.522 1.00 87.38 184 THR A C 1
ATOM 1384 O O . THR A 1 184 ? 14.695 -2.160 -16.996 1.00 87.38 184 THR A O 1
ATOM 1387 N N . PRO A 1 185 ? 15.434 -4.275 -16.791 1.00 90.75 185 PRO A N 1
ATOM 1388 C CA . PRO A 1 185 ? 15.736 -4.146 -15.365 1.00 90.75 185 PRO A CA 1
ATOM 1389 C C . PRO A 1 185 ? 16.695 -2.986 -15.062 1.00 90.75 185 PRO A C 1
ATOM 1391 O O . PRO A 1 185 ? 16.424 -2.172 -14.185 1.00 90.75 185 PRO A O 1
ATOM 1394 N N . ALA A 1 186 ? 17.755 -2.828 -15.864 1.00 92.50 186 ALA A N 1
ATOM 1395 C CA . ALA A 1 186 ? 18.708 -1.729 -15.712 1.00 92.50 186 ALA A CA 1
ATOM 1396 C C . ALA A 1 186 ? 18.053 -0.351 -15.904 1.00 92.50 186 ALA A C 1
ATOM 1398 O O . ALA A 1 186 ? 18.309 0.567 -15.131 1.00 92.50 186 ALA A O 1
ATOM 1399 N N . GLN A 1 187 ? 17.178 -0.201 -16.903 1.00 94.31 187 GLN A N 1
ATOM 1400 C CA . GLN A 1 187 ? 16.450 1.051 -17.131 1.00 94.31 187 GLN A CA 1
ATOM 1401 C C . GLN A 1 187 ? 15.454 1.352 -16.008 1.00 94.31 187 GLN A C 1
ATOM 1403 O O . GLN A 1 187 ? 15.353 2.492 -15.564 1.00 94.31 187 GLN A O 1
ATOM 1408 N N . THR A 1 188 ? 14.745 0.327 -15.535 1.00 95.81 188 THR A N 1
ATOM 1409 C CA . THR A 1 188 ? 13.804 0.441 -14.416 1.00 95.81 188 THR A CA 1
ATOM 1410 C C . THR A 1 188 ? 14.533 0.887 -13.152 1.00 95.81 188 THR A C 1
ATOM 1412 O O . THR A 1 188 ? 14.134 1.868 -12.531 1.00 95.81 188 THR A O 1
ATOM 1415 N N . GLY A 1 189 ? 15.638 0.219 -12.808 1.00 96.00 189 GLY A N 1
ATOM 1416 C CA . GLY A 1 189 ? 16.471 0.587 -11.666 1.00 96.00 189 GLY A CA 1
ATOM 1417 C C . GLY A 1 189 ? 17.041 2.000 -11.788 1.00 96.00 189 GLY A C 1
ATOM 1418 O O . GLY A 1 189 ? 16.928 2.781 -10.848 1.00 96.00 189 GLY A O 1
ATOM 1419 N N . ALA A 1 190 ? 17.574 2.360 -12.961 1.00 96.06 190 ALA A N 1
ATOM 1420 C CA . ALA A 1 190 ? 18.141 3.685 -13.208 1.00 96.06 190 ALA A CA 1
ATOM 1421 C C . ALA A 1 190 ? 17.109 4.810 -13.055 1.00 96.06 190 ALA A C 1
ATOM 1423 O O . ALA A 1 190 ? 17.405 5.821 -12.423 1.00 96.06 190 ALA A O 1
ATOM 1424 N N . LEU A 1 191 ? 15.895 4.638 -13.591 1.00 97.25 191 LEU A N 1
ATOM 1425 C CA . LEU A 1 191 ? 14.842 5.645 -13.464 1.00 97.25 191 LEU A CA 1
ATOM 1426 C C . LEU A 1 191 ? 14.401 5.813 -12.005 1.00 97.25 191 LEU A C 1
ATOM 1428 O O . LEU A 1 191 ? 14.310 6.938 -11.519 1.00 97.25 191 LEU A O 1
ATOM 1432 N N . LEU A 1 192 ? 14.150 4.704 -11.301 1.00 96.81 192 LEU A N 1
ATOM 1433 C CA . LEU A 1 192 ? 13.710 4.739 -9.903 1.00 96.81 192 LEU A CA 1
ATOM 1434 C C . LEU A 1 192 ? 14.776 5.341 -8.983 1.00 96.81 192 LEU A C 1
ATOM 1436 O O . LEU A 1 192 ? 14.437 6.098 -8.075 1.00 96.81 192 LEU A O 1
ATOM 1440 N N . LEU A 1 193 ? 16.054 5.041 -9.228 1.00 95.31 193 LEU A N 1
ATOM 1441 C CA . LEU A 1 193 ? 17.158 5.635 -8.481 1.00 95.31 193 LEU A CA 1
ATOM 1442 C C . LEU A 1 193 ? 17.329 7.124 -8.807 1.00 95.31 193 LEU A C 1
ATOM 1444 O O . LEU A 1 193 ? 17.516 7.918 -7.891 1.00 95.31 193 LEU A O 1
ATOM 1448 N N . GLY A 1 194 ? 17.218 7.514 -10.080 1.00 95.44 194 GLY A N 1
ATOM 1449 C CA . GLY A 1 194 ? 17.280 8.918 -10.494 1.00 95.44 194 GLY A CA 1
ATOM 1450 C C . GLY A 1 194 ? 16.198 9.765 -9.823 1.00 95.44 194 GLY A C 1
ATOM 1451 O O . GLY A 1 194 ? 16.509 10.772 -9.194 1.00 95.44 194 GLY A O 1
ATOM 1452 N N . LEU A 1 195 ? 14.945 9.295 -9.847 1.00 96.00 195 LEU A N 1
ATOM 1453 C CA . LEU A 1 195 ? 13.827 9.917 -9.127 1.00 96.00 195 LEU A CA 1
ATOM 1454 C C . LEU A 1 195 ? 14.109 10.042 -7.623 1.00 96.00 195 LEU A C 1
ATOM 1456 O O . LEU A 1 195 ? 13.913 11.106 -7.040 1.00 96.00 195 LEU A O 1
ATOM 1460 N N . ARG A 1 196 ? 14.633 8.976 -7.007 1.00 93.62 196 ARG A N 1
ATOM 1461 C CA . ARG A 1 196 ? 14.930 8.944 -5.572 1.00 93.62 196 ARG A CA 1
ATOM 1462 C C . ARG A 1 196 ? 16.021 9.935 -5.162 1.00 93.62 196 ARG A C 1
ATOM 1464 O O . ARG A 1 196 ? 15.899 10.544 -4.100 1.00 93.62 196 ARG A O 1
ATOM 1471 N N . LEU A 1 197 ? 17.091 10.045 -5.954 1.00 93.50 197 LEU A N 1
ATOM 1472 C CA . LEU A 1 197 ? 18.230 10.930 -5.682 1.00 93.50 197 LEU A CA 1
ATOM 1473 C C . LEU A 1 197 ? 17.884 12.398 -5.945 1.00 93.50 197 LEU A C 1
ATOM 1475 O O . LEU A 1 197 ? 18.276 13.258 -5.162 1.00 93.50 197 LEU A O 1
ATOM 1479 N N . LYS A 1 198 ? 17.119 12.672 -7.008 1.00 93.81 198 LYS A N 1
ATOM 1480 C CA . LYS A 1 198 ? 16.574 14.003 -7.309 1.00 93.81 198 LYS A CA 1
ATOM 1481 C C . LYS A 1 198 ? 15.584 14.467 -6.236 1.00 93.81 198 LYS A C 1
ATOM 1483 O O . LYS A 1 198 ? 15.539 15.644 -5.894 1.00 93.81 198 LYS A O 1
ATOM 1488 N N . GLY A 1 199 ? 14.799 13.530 -5.709 1.00 92.62 199 GLY A N 1
ATOM 1489 C CA . GLY A 1 199 ? 13.611 13.810 -4.919 1.00 92.62 199 GLY A CA 1
ATOM 1490 C C . GLY A 1 199 ? 12.396 13.943 -5.831 1.00 92.62 199 GLY A C 1
ATOM 1491 O O . GLY A 1 199 ? 12.389 14.714 -6.792 1.00 92.62 199 GLY A O 1
ATOM 1492 N N . GLU A 1 200 ? 11.360 13.169 -5.534 1.00 94.88 200 GLU A N 1
ATOM 1493 C CA . GLU A 1 200 ? 10.158 13.117 -6.358 1.00 94.88 200 GLU A CA 1
ATOM 1494 C C . GLU A 1 200 ? 9.256 14.332 -6.100 1.00 94.88 200 GLU A C 1
ATOM 1496 O O . GLU A 1 200 ? 9.131 14.792 -4.955 1.00 94.88 200 GLU A O 1
ATOM 1501 N N . THR A 1 201 ? 8.615 14.849 -7.149 1.00 95.88 201 THR A N 1
ATOM 1502 C CA . THR A 1 201 ? 7.610 15.922 -7.062 1.00 95.88 201 THR A CA 1
ATOM 1503 C C . THR A 1 201 ? 6.190 15.364 -6.917 1.00 95.88 201 THR A C 1
ATOM 1505 O O . THR A 1 201 ? 5.949 14.173 -7.130 1.00 95.88 201 THR A O 1
ATOM 1508 N N . GLY A 1 202 ? 5.226 16.222 -6.562 1.00 95.19 202 GLY A N 1
ATOM 1509 C CA . GLY A 1 202 ? 3.809 15.837 -6.523 1.00 95.19 202 GLY A CA 1
ATOM 1510 C C . GLY A 1 202 ? 3.272 15.397 -7.891 1.00 95.19 202 GLY A C 1
ATOM 1511 O O . GLY A 1 202 ? 2.553 14.405 -7.973 1.00 95.19 202 GLY A O 1
ATOM 1512 N N . GLU A 1 203 ? 3.694 16.056 -8.974 1.00 95.75 203 GLU A N 1
ATOM 1513 C CA . GLU A 1 203 ? 3.321 15.690 -10.349 1.00 95.75 203 GLU A CA 1
ATOM 1514 C C . GLU A 1 203 ? 3.878 14.317 -10.754 1.00 95.75 203 GLU A C 1
ATOM 1516 O O . GLU A 1 203 ? 3.160 13.492 -11.324 1.00 95.75 203 GLU A O 1
ATOM 1521 N N . GLU A 1 204 ? 5.133 14.025 -10.398 1.00 97.31 204 GLU A N 1
ATOM 1522 C CA . GLU A 1 204 ? 5.755 12.720 -10.644 1.00 97.31 204 GLU A CA 1
ATOM 1523 C C . GLU A 1 204 ? 5.032 11.603 -9.885 1.00 97.31 204 GLU A C 1
ATOM 1525 O O . GLU A 1 204 ? 4.650 10.587 -10.474 1.00 97.31 204 GLU A O 1
ATOM 1530 N N . MET A 1 205 ? 4.782 11.804 -8.586 1.00 96.44 205 MET A N 1
ATOM 1531 C CA . MET A 1 205 ? 4.005 10.864 -7.771 1.00 96.44 205 MET A CA 1
ATOM 1532 C C . MET A 1 205 ? 2.592 10.676 -8.329 1.00 96.44 205 MET A C 1
ATOM 1534 O O . MET A 1 205 ? 2.106 9.547 -8.415 1.00 96.44 205 MET A O 1
ATOM 1538 N N . GLY A 1 206 ? 1.957 11.767 -8.752 1.00 95.38 206 GLY A N 1
ATOM 1539 C CA . GLY A 1 206 ? 0.634 11.778 -9.354 1.00 95.38 206 GLY A CA 1
ATOM 1540 C C . GLY A 1 206 ? 0.563 10.967 -10.644 1.00 95.38 206 GLY A C 1
ATOM 1541 O O . GLY A 1 206 ? -0.358 10.177 -10.816 1.00 95.38 206 GLY A O 1
ATOM 1542 N N . GLY A 1 207 ? 1.557 11.077 -11.528 1.00 96.50 207 GLY A N 1
ATOM 1543 C CA . GLY A 1 207 ? 1.580 10.326 -12.788 1.00 96.50 207 GLY A CA 1
ATOM 1544 C C . GLY A 1 207 ? 1.714 8.816 -12.574 1.00 96.50 207 GLY A C 1
ATOM 1545 O O . GLY A 1 207 ? 1.039 8.010 -13.228 1.00 96.50 207 GLY A O 1
ATOM 1546 N N . PHE A 1 208 ? 2.538 8.417 -11.602 1.00 97.62 208 PHE A N 1
ATOM 1547 C CA . PHE A 1 208 ? 2.650 7.018 -11.195 1.00 97.62 208 PHE A CA 1
ATOM 1548 C C . PHE A 1 208 ? 1.357 6.518 -10.542 1.00 97.62 208 PHE A C 1
ATOM 1550 O O . PHE A 1 208 ? 0.869 5.448 -10.909 1.00 97.62 208 PHE A O 1
ATOM 1557 N N . LEU A 1 209 ? 0.769 7.299 -9.631 1.00 95.38 209 LEU A N 1
ATOM 1558 C CA . LEU A 1 209 ? -0.490 6.959 -8.968 1.00 95.38 209 LEU A CA 1
ATOM 1559 C C . LEU A 1 209 ? -1.647 6.823 -9.967 1.00 95.38 209 LEU A C 1
ATOM 1561 O O . LEU A 1 209 ? -2.383 5.838 -9.915 1.00 95.38 209 LEU A O 1
ATOM 1565 N N . ASP A 1 210 ? -1.767 7.752 -10.916 1.00 93.69 210 ASP A N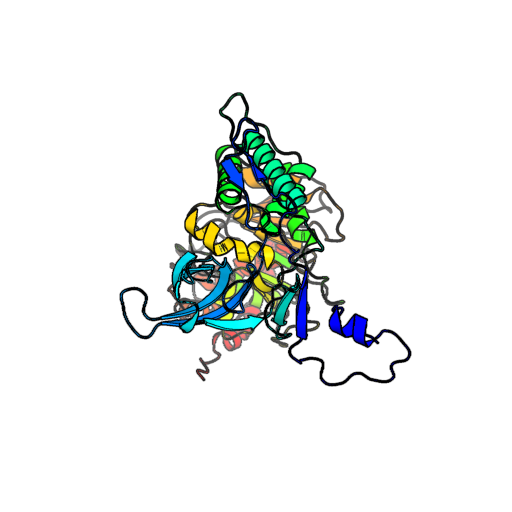 1
ATOM 1566 C CA . ASP A 1 210 ? -2.751 7.709 -12.001 1.00 93.69 210 ASP A CA 1
ATOM 1567 C C . ASP A 1 210 ? -2.642 6.410 -12.797 1.00 93.69 210 ASP A C 1
ATOM 1569 O O . ASP A 1 210 ? -3.647 5.788 -13.143 1.00 93.69 210 ASP A O 1
ATOM 1573 N N . THR A 1 211 ? -1.409 5.990 -13.081 1.00 94.88 211 THR A N 1
ATOM 1574 C CA . THR A 1 211 ? -1.145 4.761 -13.828 1.00 94.88 211 THR A CA 1
ATOM 1575 C C . THR A 1 211 ? -1.535 3.526 -13.027 1.00 94.88 211 THR A C 1
ATOM 1577 O O . THR A 1 21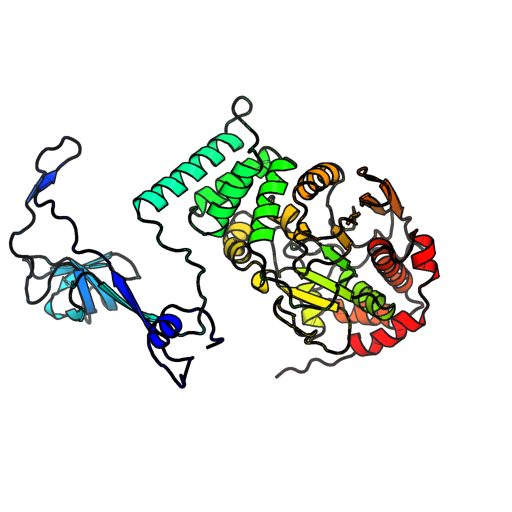1 ? -2.144 2.618 -13.586 1.00 94.88 211 THR A O 1
ATOM 1580 N N . LEU A 1 212 ? -1.242 3.489 -11.723 1.00 94.75 212 LEU A N 1
ATOM 1581 C CA . LEU A 1 212 ? -1.689 2.396 -10.856 1.00 94.75 212 LEU A CA 1
ATOM 1582 C C . LEU A 1 212 ? -3.219 2.335 -10.792 1.00 94.75 212 LEU A C 1
ATOM 1584 O O . LEU A 1 212 ? -3.795 1.271 -10.998 1.00 94.75 212 LEU A O 1
ATOM 1588 N N . ARG A 1 213 ? -3.890 3.472 -10.585 1.00 92.06 213 ARG A N 1
ATOM 1589 C CA . ARG A 1 213 ? -5.357 3.535 -10.517 1.00 92.06 213 ARG A CA 1
ATOM 1590 C C . ARG A 1 213 ? -6.031 3.123 -11.825 1.00 92.06 213 ARG A C 1
ATOM 1592 O O . ARG A 1 213 ? -7.086 2.500 -11.773 1.00 92.06 213 ARG A O 1
ATOM 1599 N N . ALA A 1 214 ? -5.423 3.423 -12.973 1.00 91.00 214 ALA A N 1
ATOM 1600 C CA . ALA A 1 214 ? -5.923 3.010 -14.285 1.00 91.00 214 ALA A CA 1
ATOM 1601 C C . ALA A 1 214 ? -5.805 1.497 -14.548 1.00 91.00 214 ALA A C 1
ATOM 1603 O O . ALA A 1 214 ? -6.481 0.984 -15.435 1.00 91.00 214 ALA A O 1
ATOM 1604 N N . LEU A 1 215 ? -4.948 0.788 -13.805 1.00 90.81 215 LEU A N 1
ATOM 1605 C CA . LEU A 1 215 ? -4.766 -0.663 -13.914 1.00 90.81 215 LEU A CA 1
ATOM 1606 C C . LEU A 1 215 ? -5.634 -1.459 -12.935 1.00 90.81 215 LEU A C 1
ATOM 1608 O O . LEU A 1 215 ? -5.614 -2.688 -12.986 1.00 90.81 215 LEU A O 1
ATOM 1612 N N . LEU A 1 216 ? -6.358 -0.786 -12.037 1.00 88.56 216 LEU A N 1
ATOM 1613 C CA . LEU A 1 216 ? -7.209 -1.463 -11.070 1.00 88.56 216 LEU A CA 1
ATOM 1614 C C . LEU A 1 216 ? -8.376 -2.174 -11.766 1.00 88.56 216 LEU A C 1
ATOM 1616 O O . LEU A 1 216 ? -9.010 -1.580 -12.646 1.00 88.56 216 LEU A O 1
ATOM 1620 N N . PRO A 1 217 ? -8.715 -3.403 -11.344 1.00 83.25 217 PRO A N 1
ATOM 1621 C CA . PRO A 1 217 ? -9.963 -4.027 -11.756 1.00 83.25 217 PRO A CA 1
ATOM 1622 C C . PRO A 1 217 ? -11.161 -3.198 -11.257 1.00 83.25 217 PRO A C 1
ATOM 1624 O O . PRO A 1 217 ? -11.062 -2.517 -10.228 1.00 83.25 217 PRO A O 1
ATOM 1627 N N . PRO A 1 218 ? -12.299 -3.225 -11.970 1.00 75.69 218 PRO A N 1
ATOM 1628 C CA . PRO A 1 218 ? -13.504 -2.561 -11.499 1.00 75.69 218 PRO A CA 1
ATOM 1629 C C . PRO A 1 218 ? -13.951 -3.201 -10.174 1.00 75.69 218 PRO A C 1
ATOM 1631 O O . PRO A 1 218 ? -14.024 -4.428 -10.100 1.00 75.69 218 PRO A O 1
ATOM 1634 N N . PRO A 1 219 ? -14.253 -2.408 -9.129 1.00 69.38 219 PRO A N 1
ATOM 1635 C CA . PRO A 1 219 ? -14.749 -2.971 -7.882 1.00 69.38 219 PRO A CA 1
ATOM 1636 C C . PRO A 1 219 ? -16.128 -3.614 -8.106 1.00 69.38 219 PRO A C 1
ATOM 1638 O O . PRO A 1 219 ? -16.887 -3.157 -8.971 1.00 69.38 219 PRO A O 1
ATOM 1641 N N . PRO A 1 220 ? -16.500 -4.633 -7.318 1.00 68.62 220 PRO A N 1
ATOM 1642 C CA . PRO A 1 220 ? -17.795 -5.270 -7.436 1.00 68.62 220 PRO A CA 1
ATOM 1643 C C . PRO A 1 220 ? -18.862 -4.313 -6.887 1.00 68.62 220 PRO A C 1
ATOM 1645 O O . PRO A 1 220 ? -18.746 -3.786 -5.777 1.00 68.62 220 PRO A O 1
ATOM 1648 N N . LEU A 1 221 ? -19.916 -4.074 -7.664 1.00 57.78 221 LEU A N 1
ATOM 1649 C CA . LEU A 1 221 ? -21.096 -3.329 -7.217 1.00 57.78 221 LEU A CA 1
ATOM 1650 C C . LEU A 1 221 ? -22.029 -4.251 -6.397 1.00 57.78 221 LEU A C 1
ATOM 1652 O O . LEU A 1 221 ? -22.215 -5.394 -6.815 1.00 57.78 221 LEU A O 1
ATOM 1656 N N . PRO A 1 222 ? -22.716 -3.787 -5.328 1.00 53.47 222 PRO A N 1
ATOM 1657 C CA . PRO A 1 222 ? -22.494 -2.592 -4.519 1.00 53.47 222 PRO A CA 1
ATOM 1658 C C . PRO A 1 222 ? -22.263 -2.952 -3.035 1.00 53.47 222 PRO A C 1
ATOM 1660 O O . PRO A 1 222 ? -23.190 -3.293 -2.305 1.00 53.47 222 PRO A O 1
ATOM 1663 N N . SER A 1 223 ? -21.039 -2.791 -2.538 1.00 61.59 223 SER A N 1
ATOM 1664 C CA . SER A 1 223 ? -20.821 -2.579 -1.102 1.00 61.59 223 SER A CA 1
ATOM 1665 C C . SER A 1 223 ? -19.916 -1.369 -0.939 1.00 61.59 223 SER A C 1
ATOM 1667 O O . SER A 1 223 ? -18.731 -1.440 -1.263 1.00 61.59 223 SER A O 1
ATOM 1669 N N . ARG A 1 224 ? -20.489 -0.242 -0.503 1.00 79.38 224 ARG A N 1
ATOM 1670 C CA . ARG A 1 224 ? -19.726 0.963 -0.168 1.00 79.38 224 ARG A CA 1
ATOM 1671 C C . ARG A 1 224 ? -18.720 0.606 0.929 1.00 79.38 224 ARG A C 1
ATOM 1673 O O . ARG A 1 224 ? -19.116 0.070 1.957 1.00 79.38 224 ARG A O 1
ATOM 1680 N N . ILE A 1 225 ? -17.443 0.894 0.690 1.00 89.25 225 ILE A N 1
ATOM 1681 C CA . ILE A 1 225 ? -16.383 0.769 1.694 1.00 89.25 225 ILE A CA 1
ATOM 1682 C C . ILE A 1 225 ? -16.192 2.142 2.347 1.00 89.25 225 ILE A C 1
ATOM 1684 O O . ILE A 1 225 ? -16.153 3.165 1.652 1.00 89.25 225 ILE A O 1
ATOM 1688 N N . ASP A 1 226 ? -16.091 2.181 3.672 1.00 92.56 226 ASP A N 1
ATOM 1689 C CA . ASP A 1 226 ? -15.972 3.433 4.421 1.00 92.56 226 ASP A CA 1
ATOM 1690 C C . ASP A 1 226 ? -14.521 3.901 4.485 1.00 92.56 226 ASP A C 1
ATOM 1692 O O . ASP A 1 226 ? -14.253 5.071 4.220 1.00 92.56 226 ASP A O 1
ATOM 1696 N N . LEU A 1 227 ? -13.582 2.993 4.776 1.00 95.31 227 LEU A N 1
ATOM 1697 C CA . LEU A 1 227 ? -12.182 3.340 5.019 1.00 95.31 227 LEU A CA 1
ATOM 1698 C C . LEU A 1 227 ? -11.201 2.405 4.299 1.00 95.31 227 LEU A C 1
ATOM 1700 O O . LEU A 1 227 ? -11.269 1.186 4.437 1.00 95.31 227 LEU A O 1
ATOM 1704 N N . ASP A 1 228 ? -10.247 2.996 3.586 1.00 95.44 228 ASP A N 1
ATOM 1705 C CA . ASP A 1 228 ? -9.047 2.339 3.061 1.00 95.44 228 ASP A CA 1
ATOM 1706 C C . ASP A 1 228 ? -7.834 2.646 3.945 1.00 95.44 228 ASP A C 1
ATOM 1708 O O . ASP A 1 228 ? -7.590 3.803 4.294 1.00 95.44 228 ASP A O 1
ATOM 1712 N N . ILE A 1 229 ? -7.079 1.611 4.324 1.00 97.31 229 ILE A N 1
ATOM 1713 C CA . ILE A 1 229 ? -5.898 1.750 5.185 1.00 97.31 229 ILE A CA 1
ATOM 1714 C C . ILE A 1 229 ? -4.619 1.522 4.376 1.00 97.31 229 ILE A C 1
ATOM 1716 O O . ILE A 1 229 ? -4.183 0.392 4.144 1.00 97.31 229 ILE A O 1
ATOM 1720 N N . GLY A 1 230 ? -3.979 2.631 4.013 1.00 95.56 230 GLY A N 1
ATOM 1721 C CA . GLY A 1 230 ? -2.691 2.702 3.334 1.00 95.56 230 GLY A CA 1
ATOM 1722 C C . GLY A 1 230 ? -1.501 2.622 4.291 1.00 95.56 230 GLY A C 1
ATOM 1723 O O . GLY A 1 230 ? -0.748 3.593 4.431 1.00 95.56 230 GLY A O 1
ATOM 1724 N N . ASP A 1 231 ? -1.312 1.470 4.936 1.00 95.38 231 ASP A N 1
ATOM 1725 C CA . ASP A 1 231 ? -0.119 1.185 5.749 1.00 95.38 231 ASP A CA 1
ATOM 1726 C C . ASP A 1 231 ? 1.103 0.831 4.857 1.00 95.38 231 ASP A C 1
ATOM 1728 O O . ASP A 1 231 ? 0.928 0.326 3.740 1.00 95.38 231 ASP A O 1
ATOM 1732 N N . PRO A 1 232 ? 2.357 1.110 5.273 1.00 93.25 232 PRO A N 1
ATOM 1733 C CA . PRO A 1 232 ? 3.548 0.792 4.501 1.00 93.25 232 PRO A CA 1
ATOM 1734 C C . PRO A 1 232 ? 3.684 -0.695 4.200 1.00 93.25 232 PRO A C 1
ATOM 1736 O O . PRO A 1 232 ? 3.714 -1.552 5.079 1.00 93.25 232 PRO A O 1
ATOM 1739 N N . TYR A 1 233 ? 3.906 -0.989 2.925 1.00 93.25 233 TYR A N 1
ATOM 1740 C CA . TYR A 1 233 ? 4.038 -2.357 2.442 1.00 93.25 233 TYR A CA 1
ATOM 1741 C C . TYR A 1 233 ? 5.348 -3.012 2.897 1.00 93.25 233 TYR A C 1
ATOM 1743 O O . TYR A 1 233 ? 5.455 -4.234 2.889 1.00 93.25 233 TYR A O 1
ATOM 1751 N N . ASP A 1 234 ? 6.345 -2.214 3.304 1.00 90.81 234 ASP A N 1
ATOM 1752 C CA . ASP A 1 234 ? 7.604 -2.722 3.856 1.00 90.81 234 ASP A CA 1
ATOM 1753 C C . ASP A 1 234 ? 7.475 -3.250 5.296 1.00 90.81 234 ASP A C 1
ATOM 1755 O O . ASP A 1 234 ? 8.427 -3.835 5.817 1.00 90.81 234 ASP A O 1
ATOM 1759 N N . GLY A 1 235 ? 6.293 -3.108 5.906 1.00 89.12 235 GLY A N 1
ATOM 1760 C CA . GLY A 1 235 ? 5.963 -3.646 7.218 1.00 89.12 235 GLY A CA 1
ATOM 1761 C C . GLY A 1 235 ? 6.719 -2.964 8.356 1.00 89.12 235 GLY A C 1
ATOM 1762 O O . GLY A 1 235 ? 7.240 -1.845 8.227 1.00 89.12 235 GLY A O 1
ATOM 1763 N N . LYS A 1 236 ? 6.778 -3.644 9.501 1.00 88.94 236 LYS A N 1
ATOM 1764 C CA . LYS A 1 236 ? 7.420 -3.133 10.719 1.00 88.94 236 LYS A CA 1
ATOM 1765 C C . LYS A 1 236 ? 8.436 -4.103 11.294 1.00 88.94 236 LYS A C 1
ATOM 1767 O O . LYS A 1 236 ? 8.302 -5.310 11.132 1.00 88.94 236 LYS A O 1
ATOM 1772 N N . ARG A 1 237 ? 9.471 -3.572 11.948 1.00 89.50 237 ARG A N 1
ATOM 1773 C CA . ARG A 1 237 ? 10.533 -4.379 12.579 1.00 89.50 237 ARG A CA 1
ATOM 1774 C C . ARG A 1 237 ? 10.817 -4.000 14.027 1.00 89.50 237 ARG A C 1
ATOM 1776 O O . ARG A 1 237 ? 11.383 -4.807 14.749 1.00 89.50 237 ARG A O 1
ATOM 1783 N N . ARG A 1 238 ? 10.489 -2.776 14.441 1.00 88.00 238 ARG A N 1
ATOM 1784 C CA . ARG A 1 238 ? 10.814 -2.248 15.775 1.00 88.00 238 ARG A CA 1
ATOM 1785 C C . ARG A 1 238 ? 9.612 -2.251 16.708 1.00 88.00 238 ARG A C 1
ATOM 1787 O O . ARG A 1 238 ? 9.800 -2.309 17.913 1.00 88.00 238 ARG A O 1
ATOM 1794 N N . SER A 1 239 ? 8.410 -2.181 16.146 1.00 87.50 239 SER A N 1
ATOM 1795 C CA . SER A 1 239 ? 7.145 -2.200 16.882 1.00 87.50 239 SER A CA 1
ATOM 1796 C C . SER A 1 239 ? 6.098 -2.991 16.117 1.00 87.50 239 SER A C 1
ATOM 1798 O O . SER A 1 239 ? 5.974 -2.843 14.902 1.00 87.50 239 SER A O 1
ATOM 1800 N N . MET A 1 240 ? 5.337 -3.820 16.817 1.00 86.94 240 MET A N 1
ATOM 1801 C CA . MET A 1 240 ? 4.213 -4.553 16.250 1.00 86.94 240 MET A CA 1
ATOM 1802 C C . MET A 1 240 ? 3.143 -3.593 15.703 1.00 86.94 240 MET A C 1
ATOM 1804 O O . MET A 1 240 ? 3.013 -2.459 16.164 1.00 86.94 240 MET A O 1
ATOM 1808 N N . SER A 1 241 ? 2.384 -4.036 14.698 1.00 89.56 241 SER A N 1
ATOM 1809 C CA . SER A 1 241 ? 1.256 -3.271 14.161 1.00 89.56 241 SER A CA 1
ATOM 1810 C C . SER A 1 241 ? -0.050 -3.645 14.858 1.00 89.56 241 SER A C 1
ATOM 1812 O O . SER A 1 241 ? -0.377 -4.826 14.978 1.00 89.56 241 SER A O 1
ATOM 1814 N N . LEU A 1 242 ? -0.824 -2.635 15.254 1.00 92.88 242 LEU A N 1
ATOM 1815 C CA . LEU A 1 242 ? -2.185 -2.769 15.769 1.00 92.88 242 LEU A CA 1
ATOM 1816 C C . LEU A 1 242 ? -3.240 -2.527 14.680 1.00 92.88 242 LEU A C 1
ATOM 1818 O O . LEU A 1 242 ? -4.434 -2.546 14.968 1.00 92.88 242 LEU A O 1
ATOM 1822 N N . VAL A 1 243 ? -2.834 -2.346 13.419 1.00 95.38 243 VAL A N 1
ATOM 1823 C CA . VAL A 1 243 ? -3.745 -2.048 12.304 1.00 95.38 243 VAL A CA 1
ATOM 1824 C C . VAL A 1 243 ? -4.815 -3.119 12.135 1.00 95.38 243 VAL A C 1
ATOM 1826 O O . VAL A 1 243 ? -5.994 -2.789 12.036 1.00 95.38 243 VAL A O 1
ATOM 1829 N N . VAL A 1 244 ? -4.435 -4.400 12.128 1.00 94.44 244 VAL A N 1
ATOM 1830 C CA . VAL A 1 244 ? -5.396 -5.504 11.980 1.00 94.44 244 VAL A CA 1
ATOM 1831 C C . VAL A 1 244 ? -6.381 -5.566 13.156 1.00 94.44 244 VAL A C 1
ATOM 1833 O O . VAL A 1 244 ? -7.576 -5.436 12.891 1.00 94.44 244 VAL A O 1
ATOM 1836 N N . PRO A 1 245 ? -5.959 -5.703 14.432 1.00 93.50 245 PRO A N 1
ATOM 1837 C CA . PRO A 1 245 ? -6.909 -5.762 15.547 1.00 93.50 245 PRO A CA 1
ATOM 1838 C C . PRO A 1 245 ? -7.780 -4.501 15.651 1.00 93.50 245 PRO A C 1
ATOM 1840 O O . PRO A 1 245 ? -8.982 -4.623 15.872 1.00 93.50 245 PRO A O 1
ATOM 1843 N N . ALA A 1 246 ? -7.228 -3.305 15.411 1.00 95.31 246 ALA A N 1
ATOM 1844 C CA . ALA A 1 246 ? -8.006 -2.065 15.434 1.00 95.31 246 ALA A CA 1
ATOM 1845 C C . ALA A 1 246 ? -9.012 -1.972 14.275 1.00 95.31 246 ALA A C 1
ATOM 1847 O O . ALA A 1 246 ? -10.098 -1.424 14.445 1.00 95.31 246 ALA A O 1
ATOM 1848 N N . SER A 1 247 ? -8.695 -2.531 13.103 1.00 95.56 247 SER A N 1
ATOM 1849 C CA . SER A 1 247 ? -9.640 -2.589 11.976 1.00 95.56 247 SER A CA 1
ATOM 1850 C C . SER A 1 247 ? -10.801 -3.528 12.273 1.00 95.56 247 SER A C 1
ATOM 1852 O O . SER A 1 247 ? -11.951 -3.203 11.991 1.00 95.56 247 SER A O 1
ATOM 1854 N N . LEU A 1 248 ? -10.513 -4.681 12.878 1.00 93.25 248 LEU A N 1
ATOM 1855 C CA . LEU A 1 248 ? -11.549 -5.622 13.293 1.00 93.25 248 LEU A CA 1
ATOM 1856 C C . LEU A 1 248 ? -12.454 -5.005 14.369 1.00 93.25 248 LEU A C 1
ATOM 1858 O O . LEU A 1 248 ? -13.674 -5.102 14.255 1.00 93.25 248 LEU A O 1
ATOM 1862 N N . ALA A 1 249 ? -11.878 -4.297 15.347 1.00 93.06 249 ALA A N 1
ATOM 1863 C CA . ALA A 1 249 ? -12.628 -3.542 16.353 1.00 93.06 249 ALA A CA 1
ATOM 1864 C C . ALA A 1 249 ? -13.522 -2.464 15.718 1.00 93.06 249 ALA A C 1
ATOM 1866 O O . ALA A 1 249 ? -14.717 -2.391 15.990 1.00 93.06 249 ALA A O 1
ATOM 1867 N N . ALA A 1 250 ? -12.965 -1.660 14.809 1.00 94.12 250 ALA A N 1
ATOM 1868 C CA . ALA A 1 250 ? -13.695 -0.599 14.121 1.00 94.12 250 ALA A CA 1
ATOM 1869 C C . ALA A 1 250 ? -14.852 -1.142 13.262 1.00 94.12 250 ALA A C 1
ATOM 1871 O O . ALA A 1 250 ? -15.901 -0.502 13.153 1.00 94.12 250 ALA A O 1
ATOM 1872 N N . ALA A 1 251 ? -14.703 -2.342 12.694 1.00 92.12 251 ALA A N 1
ATOM 1873 C CA . ALA A 1 251 ? -15.773 -3.002 11.957 1.00 92.12 251 ALA A CA 1
ATOM 1874 C C . ALA A 1 251 ? -16.949 -3.433 12.844 1.00 92.12 251 ALA A C 1
ATOM 1876 O O . ALA A 1 251 ? -18.088 -3.412 12.376 1.00 92.12 251 ALA A O 1
ATOM 1877 N N . ARG A 1 252 ? -16.716 -3.737 14.130 1.00 89.25 252 ARG A N 1
ATOM 1878 C CA . ARG A 1 252 ? -17.792 -3.978 15.112 1.00 89.25 252 ARG A CA 1
ATOM 1879 C C . ARG A 1 252 ? -18.594 -2.716 15.416 1.00 89.25 252 ARG A C 1
ATOM 1881 O O . ARG A 1 252 ? -19.793 -2.794 15.651 1.00 89.25 252 ARG A O 1
ATOM 1888 N N . SER A 1 253 ? -17.981 -1.542 15.284 1.00 88.69 253 SER A N 1
ATOM 1889 C CA . SER A 1 253 ? -18.687 -0.253 15.304 1.00 88.69 253 SER A CA 1
ATOM 1890 C C . SER A 1 253 ? -19.386 0.082 13.973 1.00 88.69 253 SER A C 1
ATOM 1892 O O . SER A 1 253 ? -19.867 1.201 13.786 1.00 88.69 253 SER A O 1
ATOM 1894 N N . GLY A 1 254 ? -19.458 -0.870 13.036 1.00 88.75 254 GLY A N 1
ATOM 1895 C CA . GLY A 1 254 ? -20.199 -0.755 11.783 1.00 88.75 254 GLY A CA 1
ATOM 1896 C C . GLY A 1 254 ? -19.443 -0.082 10.638 1.00 88.75 254 GLY A C 1
ATOM 1897 O O . GLY A 1 254 ? -20.102 0.403 9.722 1.00 88.75 254 GLY A O 1
ATOM 1898 N N . LEU A 1 255 ? -18.106 -0.009 10.680 1.00 91.25 255 LEU A N 1
ATOM 1899 C CA . LEU A 1 255 ? -17.304 0.416 9.526 1.00 91.25 255 LEU A CA 1
ATOM 1900 C C . LEU A 1 255 ? -17.018 -0.742 8.568 1.00 91.25 255 LEU A C 1
ATOM 1902 O O . LEU A 1 255 ? -16.610 -1.825 8.984 1.00 91.25 255 LEU A O 1
ATOM 1906 N N . SER A 1 256 ? -17.129 -0.487 7.265 1.00 92.00 256 SER A N 1
ATOM 1907 C CA . SER A 1 256 ? -16.524 -1.343 6.249 1.00 92.00 256 SER A CA 1
ATOM 1908 C C . SER A 1 256 ? -15.122 -0.860 5.895 1.00 92.00 256 SER A C 1
ATOM 1910 O O . SER A 1 256 ? -14.927 0.287 5.492 1.00 92.00 256 SER A O 1
ATOM 1912 N N . ILE A 1 257 ? -14.137 -1.745 6.050 1.00 94.06 257 ILE A N 1
ATOM 1913 C CA . ILE A 1 257 ? -12.716 -1.407 5.950 1.00 94.06 257 ILE A CA 1
ATOM 1914 C C . ILE A 1 257 ? -12.051 -2.272 4.889 1.00 94.06 257 ILE A C 1
ATOM 1916 O O . ILE A 1 257 ? -12.310 -3.474 4.789 1.00 94.06 257 ILE A O 1
ATOM 1920 N N . VAL A 1 258 ? -11.144 -1.670 4.126 1.00 94.19 258 VAL A N 1
ATOM 1921 C CA . VAL A 1 258 ? -10.216 -2.395 3.267 1.00 94.19 258 VAL A CA 1
ATOM 1922 C C . VAL A 1 258 ? -8.778 -2.203 3.748 1.00 94.19 258 VAL A C 1
ATOM 1924 O O . VAL A 1 258 ? -8.285 -1.091 3.926 1.00 94.19 258 VAL A O 1
ATOM 1927 N N . LEU A 1 259 ? -8.113 -3.331 3.967 1.00 95.94 259 LEU A N 1
ATOM 1928 C CA . LEU A 1 259 ? -6.682 -3.445 4.191 1.00 95.94 259 LEU A CA 1
ATOM 1929 C C . LEU A 1 259 ? -6.036 -3.918 2.897 1.00 95.94 259 LEU A C 1
ATOM 1931 O O . LEU A 1 259 ? -6.562 -4.804 2.219 1.00 95.94 259 LEU A O 1
ATOM 1935 N N . HIS A 1 260 ? -4.859 -3.398 2.579 1.00 95.69 260 HIS A N 1
ATOM 1936 C CA . HIS A 1 260 ? -4.096 -3.898 1.448 1.00 95.69 260 HIS A CA 1
ATOM 1937 C C . HIS A 1 260 ? -2.596 -3.862 1.716 1.00 95.69 260 HIS A C 1
ATOM 1939 O O . HIS A 1 260 ? -2.079 -2.952 2.362 1.00 95.69 260 HIS A O 1
ATOM 1945 N N . GLY A 1 261 ? -1.876 -4.843 1.189 1.00 94.75 261 GLY A N 1
ATOM 1946 C CA . GLY A 1 261 ? -0.436 -4.918 1.383 1.00 94.75 261 GLY A CA 1
ATOM 1947 C C . GLY A 1 261 ? 0.218 -6.000 0.545 1.00 94.75 261 GLY A C 1
ATOM 1948 O O . GLY A 1 261 ? -0.412 -6.656 -0.287 1.00 94.75 261 GLY A O 1
ATOM 1949 N N . LEU A 1 262 ? 1.503 -6.214 0.787 1.00 91.75 262 LEU A N 1
ATOM 1950 C CA . LEU A 1 262 ? 2.265 -7.313 0.217 1.00 91.75 262 LEU A CA 1
ATOM 1951 C C . LEU A 1 262 ? 3.254 -7.817 1.268 1.00 91.75 262 LEU A C 1
ATOM 1953 O O . LEU A 1 262 ? 3.682 -7.057 2.131 1.00 91.75 262 LEU A O 1
ATOM 1957 N N . SER A 1 263 ? 3.599 -9.097 1.206 1.00 88.31 263 SER A N 1
ATOM 1958 C CA . SER A 1 263 ? 4.550 -9.698 2.140 1.00 88.31 263 SER A CA 1
ATOM 1959 C C . SER A 1 263 ? 5.988 -9.368 1.736 1.00 88.31 263 SER A C 1
ATOM 1961 O O . SER A 1 263 ? 6.336 -9.433 0.556 1.00 88.31 263 SER A O 1
ATOM 1963 N N . LYS A 1 264 ? 6.848 -9.094 2.725 1.00 82.56 264 LYS A N 1
ATOM 1964 C CA . LYS A 1 264 ? 8.313 -8.976 2.564 1.00 82.56 264 LYS A CA 1
ATOM 1965 C C . LYS A 1 264 ? 8.770 -7.954 1.509 1.00 82.56 264 LYS A C 1
ATOM 1967 O O . LYS A 1 264 ? 9.716 -8.195 0.754 1.00 82.56 264 LYS A O 1
ATOM 1972 N N . VAL A 1 265 ? 8.133 -6.786 1.464 1.00 87.81 265 VAL A N 1
ATOM 1973 C CA . VAL A 1 265 ? 8.567 -5.697 0.576 1.00 87.81 265 VAL A CA 1
ATOM 1974 C C . VAL A 1 265 ? 9.797 -4.981 1.162 1.00 87.81 265 VAL A C 1
ATOM 1976 O O . VAL A 1 265 ? 9.838 -4.700 2.362 1.00 87.81 265 VAL A O 1
ATOM 1979 N N . PRO A 1 266 ? 10.825 -4.657 0.357 1.00 86.19 266 PRO A N 1
ATOM 1980 C CA . PRO A 1 266 ? 11.963 -3.858 0.809 1.00 86.19 266 PRO A CA 1
ATOM 1981 C C . PRO A 1 266 ? 11.554 -2.410 1.144 1.00 86.19 266 PRO A C 1
ATOM 1983 O O . PRO A 1 266 ? 10.602 -1.860 0.590 1.00 86.19 266 PRO A O 1
ATOM 1986 N N . VAL A 1 267 ? 12.272 -1.712 2.022 1.00 88.06 267 VAL A N 1
ATOM 1987 C CA . VAL A 1 267 ? 13.590 -2.066 2.596 1.00 88.06 267 VAL A CA 1
ATOM 1988 C C . VAL A 1 267 ? 13.515 -2.868 3.883 1.00 88.06 267 VAL A C 1
ATOM 1990 O O . VAL A 1 267 ? 14.409 -3.658 4.174 1.00 88.06 267 VAL A O 1
ATOM 1993 N N . LYS A 1 268 ? 12.450 -2.661 4.658 1.00 88.88 268 LYS A N 1
ATOM 1994 C CA . LYS A 1 268 ? 12.325 -3.263 5.977 1.00 88.88 268 LYS A CA 1
ATOM 1995 C C . LYS A 1 268 ? 11.944 -4.727 5.893 1.00 88.88 268 LYS A C 1
ATOM 1997 O O . LYS A 1 268 ? 12.369 -5.445 6.763 1.00 88.88 268 LYS A O 1
ATOM 2002 N N . GLN A 1 269 ? 11.180 -5.202 4.912 1.00 86.00 269 GLN A N 1
ATOM 2003 C CA . GLN A 1 269 ? 10.773 -6.617 4.849 1.00 86.00 269 GLN A CA 1
ATOM 2004 C C . GLN A 1 269 ? 10.206 -7.143 6.187 1.00 86.00 269 GLN A C 1
ATOM 2006 O O . GLN A 1 269 ? 10.453 -8.290 6.559 1.00 86.00 269 GLN A O 1
ATOM 2011 N N . GLY A 1 270 ? 9.543 -6.277 6.954 1.00 88.00 270 GLY A N 1
ATOM 2012 C CA . GLY A 1 270 ? 8.884 -6.652 8.197 1.00 88.00 270 GLY A CA 1
ATOM 2013 C C . GLY A 1 270 ? 7.512 -7.264 7.915 1.00 88.00 270 GLY A C 1
ATOM 2014 O O . GLY A 1 270 ? 7.012 -7.119 6.795 1.00 88.00 270 GLY A O 1
ATOM 2015 N N . PRO A 1 271 ? 6.877 -7.915 8.903 1.00 89.00 271 PRO A N 1
ATOM 2016 C CA . PRO A 1 271 ? 5.489 -8.338 8.774 1.00 89.00 271 PRO A CA 1
ATOM 2017 C C . PRO A 1 271 ? 4.586 -7.130 8.496 1.00 89.00 271 PRO A C 1
ATOM 2019 O O . PRO A 1 271 ? 4.636 -6.127 9.215 1.00 89.00 271 PRO A O 1
ATOM 2022 N N . GLY A 1 272 ? 3.796 -7.214 7.427 1.00 90.12 272 GLY A N 1
ATOM 2023 C CA . GLY A 1 272 ? 2.778 -6.225 7.074 1.00 90.12 272 GLY A CA 1
ATOM 2024 C C . GLY A 1 272 ? 1.366 -6.692 7.434 1.00 90.12 272 GLY A C 1
ATOM 2025 O O . GLY A 1 272 ? 1.159 -7.796 7.940 1.00 90.12 272 GLY A O 1
ATOM 2026 N N . VAL A 1 273 ? 0.364 -5.876 7.098 1.00 92.69 273 VAL A N 1
ATOM 2027 C CA . VAL A 1 273 ? -1.056 -6.177 7.370 1.00 92.69 273 VAL A CA 1
ATOM 2028 C C . VAL A 1 273 ? -1.509 -7.531 6.806 1.00 92.69 273 VAL A C 1
ATOM 2030 O O . VAL A 1 273 ? -2.260 -8.249 7.458 1.00 92.69 273 VAL A O 1
ATOM 2033 N N . VAL A 1 274 ? -1.000 -7.921 5.631 1.00 93.25 274 VAL A N 1
ATOM 2034 C CA . VAL A 1 274 ? -1.314 -9.206 4.981 1.00 93.25 274 VAL A CA 1
ATOM 2035 C C . VAL A 1 274 ? -0.725 -10.392 5.750 1.00 93.25 274 VAL A C 1
ATOM 2037 O O . VAL A 1 274 ? -1.352 -11.448 5.822 1.00 93.25 274 VAL A O 1
ATOM 2040 N N . ASP A 1 275 ? 0.464 -10.235 6.334 1.00 91.38 275 ASP A N 1
ATOM 2041 C CA . ASP A 1 275 ? 1.122 -11.297 7.101 1.00 91.38 275 ASP A CA 1
ATOM 2042 C C . ASP A 1 275 ? 0.397 -11.538 8.429 1.00 91.38 275 ASP A C 1
ATOM 2044 O O . ASP A 1 275 ? 0.137 -12.685 8.801 1.00 91.38 275 ASP A O 1
ATOM 2048 N N . VAL A 1 276 ? -0.008 -10.458 9.106 1.00 90.44 276 VAL A N 1
ATOM 2049 C CA . VAL A 1 276 ? -0.816 -10.532 10.331 1.00 90.44 276 VAL A CA 1
ATOM 2050 C C . VAL A 1 276 ? -2.194 -11.130 10.032 1.00 90.44 276 VAL A C 1
ATOM 2052 O O . VAL A 1 276 ? -2.625 -12.040 10.736 1.00 90.44 276 VAL A O 1
ATOM 2055 N N . TRP A 1 277 ? -2.853 -10.702 8.949 1.00 91.56 277 TRP A N 1
ATOM 2056 C CA . TRP A 1 277 ? -4.152 -11.245 8.532 1.00 91.56 277 TRP A CA 1
ATOM 2057 C C . TRP A 1 277 ? -4.104 -12.753 8.262 1.00 91.56 277 TRP A C 1
ATOM 2059 O O . TRP A 1 277 ? -4.921 -13.509 8.786 1.00 91.56 277 TRP A O 1
ATOM 2069 N N . ARG A 1 278 ? -3.108 -13.216 7.495 1.00 90.38 278 ARG A N 1
ATOM 2070 C CA . ARG A 1 278 ? -2.905 -14.650 7.227 1.00 90.38 278 ARG A CA 1
ATOM 2071 C C . ARG A 1 278 ? -2.593 -15.440 8.491 1.00 90.38 278 ARG A C 1
ATOM 2073 O O . ARG A 1 278 ? -3.021 -16.583 8.604 1.00 90.38 278 ARG A O 1
ATOM 2080 N N . SER A 1 279 ? -1.869 -14.842 9.436 1.00 87.62 279 SER A N 1
ATOM 2081 C CA . SER A 1 279 ? -1.552 -15.491 10.711 1.00 87.62 279 SER A CA 1
ATOM 2082 C C . SER A 1 279 ? -2.817 -15.803 11.522 1.00 87.62 279 SER A C 1
ATOM 2084 O O . SER A 1 279 ? -2.850 -16.818 12.207 1.00 87.62 279 SER A O 1
ATOM 2086 N N . LEU A 1 280 ? -3.889 -15.015 11.367 1.00 86.56 280 LEU A N 1
ATOM 2087 C CA . LEU A 1 280 ? -5.212 -15.299 11.946 1.00 86.56 280 LEU A CA 1
ATOM 2088 C C . LEU A 1 280 ? -5.973 -16.439 11.240 1.00 86.56 280 LEU A C 1
ATOM 2090 O O . LEU A 1 280 ? -7.117 -16.714 11.590 1.00 86.56 280 LEU A O 1
ATOM 2094 N N . GLY A 1 281 ? -5.387 -17.082 10.223 1.00 86.75 281 GLY A N 1
ATOM 2095 C CA . GLY A 1 281 ? -6.037 -18.140 9.444 1.00 86.75 281 GLY A CA 1
ATOM 2096 C C . GLY A 1 281 ? -7.148 -17.635 8.517 1.00 86.75 281 GLY A C 1
ATOM 2097 O O . GLY A 1 281 ? -7.955 -18.428 8.038 1.00 86.75 281 GLY A O 1
ATOM 2098 N N . ARG A 1 282 ? -7.210 -16.322 8.264 1.00 87.12 282 ARG A N 1
ATOM 2099 C CA . ARG A 1 282 ? -8.275 -15.698 7.474 1.00 87.12 282 ARG A CA 1
ATOM 2100 C C . ARG A 1 282 ? -7.924 -15.637 5.986 1.00 87.12 282 ARG A C 1
ATOM 2102 O O . ARG A 1 282 ? -6.788 -15.291 5.638 1.00 87.12 282 ARG A O 1
ATOM 2109 N N . PRO A 1 283 ? -8.879 -15.939 5.086 1.00 89.19 283 PRO A N 1
ATOM 2110 C CA . PRO A 1 283 ? -8.647 -15.849 3.651 1.00 89.19 283 PRO A CA 1
ATOM 2111 C C . PRO A 1 283 ? -8.451 -14.390 3.225 1.00 89.19 283 PRO A C 1
ATOM 2113 O O . PRO A 1 283 ? -9.020 -13.466 3.811 1.00 89.19 283 PRO A O 1
ATOM 2116 N N . LEU A 1 284 ? -7.638 -14.182 2.191 1.00 90.94 284 LEU A N 1
ATOM 2117 C CA . LEU A 1 284 ? -7.529 -12.879 1.540 1.00 90.94 284 LEU A CA 1
ATOM 2118 C C . LEU A 1 284 ? -8.687 -12.687 0.566 1.00 90.94 284 LEU A C 1
ATOM 2120 O O . LEU A 1 284 ? -9.100 -13.635 -0.099 1.00 90.94 284 LEU A O 1
ATOM 2124 N N . SER A 1 285 ? -9.155 -11.449 0.454 1.00 88.69 285 SER A N 1
ATOM 2125 C CA . SER A 1 285 ? -10.119 -11.049 -0.564 1.00 88.69 285 SER A CA 1
ATOM 2126 C C . SER A 1 285 ? -9.417 -10.686 -1.872 1.00 88.69 285 SER A C 1
ATOM 2128 O O . SER A 1 285 ? -8.255 -10.264 -1.888 1.00 88.69 285 SER A O 1
ATOM 2130 N N . THR A 1 286 ? -10.153 -10.787 -2.968 1.00 86.88 286 THR A N 1
ATOM 2131 C CA . THR A 1 286 ? -9.812 -10.211 -4.266 1.00 86.88 286 THR A CA 1
ATOM 2132 C C . THR A 1 286 ? -10.710 -9.007 -4.565 1.00 86.88 286 THR A C 1
ATOM 2134 O O . THR A 1 286 ? -11.791 -8.873 -3.983 1.00 86.88 286 THR A O 1
ATOM 2137 N N . PRO A 1 287 ? -10.304 -8.108 -5.476 1.00 80.88 287 PRO A N 1
ATOM 2138 C CA . PRO A 1 287 ? -11.158 -7.004 -5.899 1.00 80.88 287 PRO A CA 1
ATOM 2139 C C . PRO A 1 287 ? -12.456 -7.429 -6.567 1.00 80.88 287 PRO A C 1
ATOM 2141 O O . PRO A 1 287 ? -13.365 -6.622 -6.635 1.00 80.88 287 PRO A O 1
ATOM 2144 N N . GLU A 1 288 ? -12.542 -8.646 -7.092 1.00 78.44 288 GLU A N 1
ATOM 2145 C CA . GLU A 1 288 ? -13.714 -9.130 -7.823 1.00 78.44 288 GLU A CA 1
ATOM 2146 C C . GLU A 1 288 ? -14.741 -9.778 -6.881 1.00 78.44 288 GLU A C 1
ATOM 2148 O O . GLU A 1 288 ? -15.878 -10.038 -7.276 1.00 78.44 288 GLU A O 1
ATOM 2153 N N . ASP A 1 289 ? -14.369 -9.997 -5.615 1.00 75.44 289 ASP A N 1
ATOM 2154 C CA . ASP A 1 289 ? -15.218 -10.642 -4.621 1.00 75.44 289 ASP A CA 1
ATOM 2155 C C . ASP A 1 289 ? -16.477 -9.802 -4.341 1.00 75.44 289 ASP A C 1
ATOM 2157 O O . ASP A 1 289 ? -16.449 -8.783 -3.638 1.00 75.44 289 ASP A O 1
ATOM 2161 N N . GLY A 1 290 ? -17.624 -10.263 -4.847 1.00 64.19 290 GLY A N 1
ATOM 2162 C CA . GLY A 1 290 ? -18.926 -9.623 -4.620 1.00 64.19 290 GLY A CA 1
ATOM 2163 C C . GLY A 1 290 ? -19.382 -9.631 -3.155 1.00 64.19 290 GLY A C 1
ATOM 2164 O O . GLY A 1 290 ? -20.163 -8.777 -2.742 1.00 64.19 290 GLY A O 1
ATOM 2165 N N . LYS A 1 291 ? -18.872 -10.562 -2.344 1.00 65.12 291 LYS A N 1
ATOM 2166 C CA . LYS A 1 291 ? -19.088 -10.641 -0.891 1.00 65.12 291 LYS A CA 1
ATOM 2167 C C . LYS A 1 291 ? -17.749 -10.846 -0.197 1.00 65.12 291 LYS A C 1
ATOM 2169 O O . LYS A 1 291 ? -16.852 -11.435 -0.786 1.00 65.12 291 LYS A O 1
ATOM 2174 N N . ASN A 1 292 ? -17.624 -10.394 1.050 1.00 68.12 292 ASN A N 1
ATOM 2175 C CA . ASN A 1 292 ? -16.430 -10.691 1.838 1.00 68.12 292 ASN A CA 1
ATOM 2176 C C . ASN A 1 292 ? -16.297 -12.219 2.012 1.00 68.12 292 ASN A C 1
ATOM 2178 O O . ASN A 1 292 ? -17.241 -12.813 2.540 1.00 68.12 292 ASN A O 1
ATOM 2182 N N . PRO A 1 293 ? -15.173 -12.851 1.614 1.00 58.12 293 PRO A N 1
ATOM 2183 C CA . PRO A 1 293 ? -14.956 -14.287 1.805 1.00 58.12 293 PRO A CA 1
ATOM 2184 C C . PRO A 1 293 ? -15.082 -14.741 3.259 1.00 58.12 293 PRO A C 1
ATOM 2186 O O . PRO A 1 293 ? -15.482 -15.871 3.516 1.00 58.12 293 PRO A O 1
ATOM 2189 N N . ASP A 1 294 ? -14.767 -13.856 4.206 1.00 59.50 294 ASP A N 1
ATOM 2190 C CA . ASP A 1 294 ? -14.886 -14.142 5.634 1.00 59.50 294 ASP A CA 1
ATOM 2191 C C . ASP A 1 294 ? -16.350 -14.160 6.116 1.00 59.50 294 ASP A C 1
ATOM 2193 O O . ASP A 1 294 ? -16.662 -14.784 7.126 1.00 59.50 294 ASP A O 1
ATOM 2197 N N . GLY A 1 295 ? -17.271 -13.504 5.394 1.00 57.94 295 GLY A N 1
ATOM 2198 C CA . GLY A 1 295 ? -18.725 -13.506 5.627 1.00 57.94 295 GLY A CA 1
ATOM 2199 C C . GLY A 1 295 ? -19.217 -12.942 6.971 1.00 57.94 295 GLY A C 1
ATOM 2200 O O . GLY A 1 295 ? -20.399 -12.629 7.087 1.00 57.94 295 GLY A O 1
ATOM 2201 N N . LYS A 1 296 ? -18.332 -12.808 7.966 1.00 58.09 296 LYS A N 1
ATOM 2202 C CA . LYS A 1 296 ? -18.628 -12.478 9.365 1.00 58.09 296 LYS A CA 1
ATOM 2203 C C . LYS A 1 296 ? -18.304 -11.033 9.731 1.00 58.09 296 LYS A C 1
ATOM 2205 O O . LYS A 1 296 ? -18.965 -10.473 10.597 1.00 58.09 296 LYS A O 1
ATOM 2210 N N . GLU A 1 297 ? -17.305 -10.428 9.094 1.00 67.69 297 GLU A N 1
ATOM 2211 C CA . GLU A 1 297 ? -16.845 -9.075 9.422 1.00 67.69 297 GLU A CA 1
ATOM 2212 C C . GLU A 1 297 ? -16.790 -8.179 8.180 1.00 67.69 297 GLU A C 1
ATOM 2214 O O . GLU A 1 297 ? -16.632 -8.643 7.052 1.00 67.69 297 GLU A O 1
ATOM 2219 N N . SER A 1 298 ? -16.906 -6.866 8.371 1.00 84.56 298 SER A N 1
ATOM 2220 C CA . SER A 1 298 ? -16.899 -5.874 7.283 1.00 84.56 298 SER A CA 1
ATOM 2221 C C . SER A 1 298 ? -15.485 -5.465 6.832 1.00 84.56 298 SER A C 1
ATOM 2223 O O . SER A 1 298 ? -15.339 -4.472 6.114 1.00 84.56 298 SER A O 1
ATOM 2225 N N . VAL A 1 299 ? -14.450 -6.218 7.236 1.00 91.69 299 VAL A N 1
ATOM 2226 C CA . VAL A 1 299 ? -13.037 -5.980 6.890 1.00 91.69 299 VAL A CA 1
ATOM 2227 C C . VAL A 1 299 ? -12.590 -6.914 5.771 1.00 91.69 299 VAL A C 1
ATOM 2229 O O . VAL A 1 299 ? -12.653 -8.135 5.912 1.00 91.69 299 VAL A O 1
ATOM 2232 N N . ARG A 1 300 ? -12.086 -6.346 4.675 1.00 91.81 300 ARG A N 1
ATOM 2233 C CA . ARG A 1 300 ? -11.471 -7.086 3.563 1.00 91.81 300 ARG A CA 1
ATOM 2234 C C . ARG A 1 300 ? -9.964 -6.869 3.573 1.00 91.81 300 ARG A C 1
ATOM 2236 O O . ARG A 1 300 ? -9.521 -5.731 3.688 1.00 91.81 300 ARG A O 1
ATOM 2243 N N . CYS A 1 301 ? -9.174 -7.926 3.405 1.00 93.69 301 CYS A N 1
ATOM 2244 C CA . CYS A 1 301 ? -7.719 -7.817 3.285 1.00 93.69 301 CYS A CA 1
ATOM 2245 C C . CYS A 1 301 ? -7.257 -8.311 1.914 1.00 93.69 301 CYS A C 1
ATOM 2247 O O . CYS A 1 301 ? -7.447 -9.479 1.582 1.00 93.69 301 CYS A O 1
ATOM 2249 N N . LEU A 1 302 ? -6.660 -7.425 1.115 1.00 93.88 302 LEU A N 1
ATOM 2250 C CA . LEU A 1 302 ? -6.223 -7.709 -0.251 1.00 93.88 302 LEU A CA 1
ATOM 2251 C C . LEU A 1 302 ? -4.697 -7.796 -0.324 1.00 93.88 302 LEU A C 1
ATOM 2253 O O . LEU A 1 302 ? -3.971 -6.955 0.209 1.00 93.88 302 LEU A O 1
ATOM 2257 N N . SER A 1 303 ? -4.192 -8.768 -1.081 1.00 94.69 303 SER A N 1
ATOM 2258 C CA . SER A 1 303 ? -2.795 -8.734 -1.524 1.00 94.69 303 SER A CA 1
ATOM 2259 C C . SER A 1 303 ? -2.650 -7.833 -2.749 1.00 94.69 303 SER A C 1
ATOM 2261 O O . SER A 1 303 ? -3.461 -7.928 -3.670 1.00 94.69 303 SER A O 1
ATOM 2263 N N . GLN A 1 304 ? -1.582 -7.035 -2.819 1.00 94.56 304 GLN A N 1
ATOM 2264 C CA . GLN A 1 304 ? -1.239 -6.230 -3.998 1.00 94.56 304 GLN A CA 1
ATOM 2265 C C . GLN A 1 304 ? -1.238 -7.036 -5.292 1.00 94.56 304 GLN A C 1
ATOM 2267 O O . GLN A 1 304 ? -1.664 -6.543 -6.330 1.00 94.56 304 GLN A O 1
ATOM 2272 N N . GLU A 1 305 ? -0.781 -8.287 -5.229 1.00 92.62 305 GLU A N 1
ATOM 2273 C CA . GLU A 1 305 ? -0.725 -9.185 -6.381 1.00 92.62 305 GLU A CA 1
ATOM 2274 C C . GLU A 1 305 ? -2.097 -9.404 -7.027 1.00 92.62 305 GLU A C 1
ATOM 2276 O O . GLU A 1 305 ? -2.165 -9.594 -8.239 1.00 92.62 305 GLU A O 1
ATOM 2281 N N . SER A 1 306 ? -3.177 -9.329 -6.242 1.00 91.00 306 SER A N 1
ATOM 2282 C CA . SER A 1 306 ? -4.546 -9.537 -6.725 1.00 91.00 306 SER A CA 1
ATOM 2283 C C . SER A 1 306 ? -5.109 -8.356 -7.522 1.00 91.00 306 SER A C 1
ATOM 2285 O O . SER A 1 306 ? -5.965 -8.565 -8.372 1.00 91.00 306 SER A O 1
ATOM 2287 N N . PHE A 1 307 ? -4.633 -7.128 -7.283 1.00 90.75 307 PHE A N 1
ATOM 2288 C CA . PHE A 1 307 ? -5.198 -5.913 -7.896 1.00 90.75 307 PHE A CA 1
ATOM 2289 C C . PHE A 1 307 ? -4.197 -5.090 -8.711 1.00 90.75 307 PHE A C 1
ATOM 2291 O O . PHE A 1 307 ? -4.593 -4.293 -9.556 1.00 90.75 307 PHE A O 1
ATOM 2298 N N . LEU A 1 308 ? -2.898 -5.295 -8.497 1.00 93.94 308 LEU A N 1
ATOM 2299 C CA . LEU A 1 308 ? -1.797 -4.692 -9.248 1.00 93.94 308 LEU A CA 1
ATOM 2300 C C . LEU A 1 308 ? -0.698 -5.733 -9.541 1.00 93.94 308 LEU A C 1
ATOM 2302 O O . LEU A 1 308 ? 0.468 -5.536 -9.176 1.00 93.94 308 LEU A O 1
ATOM 2306 N N . PRO A 1 309 ? -1.004 -6.826 -10.271 1.00 92.31 309 PRO A N 1
ATOM 2307 C CA . PRO A 1 309 ? -0.018 -7.863 -10.592 1.00 92.31 309 PRO A CA 1
ATOM 2308 C C . PRO A 1 309 ? 1.182 -7.314 -11.377 1.00 92.31 309 PRO A C 1
ATOM 2310 O O . PRO A 1 309 ? 2.282 -7.860 -11.305 1.00 92.31 309 PRO A O 1
ATOM 2313 N N . ALA A 1 310 ? 0.998 -6.223 -12.127 1.00 90.88 310 ALA A N 1
ATOM 2314 C CA . ALA A 1 310 ? 2.077 -5.560 -12.851 1.00 90.88 310 ALA A CA 1
ATOM 2315 C C . ALA A 1 310 ? 3.135 -4.935 -11.937 1.00 90.88 310 ALA A C 1
ATOM 2317 O O . ALA A 1 310 ? 4.325 -5.055 -12.226 1.00 90.88 310 ALA A O 1
ATOM 2318 N N . LEU A 1 311 ? 2.712 -4.329 -10.827 1.00 94.75 311 LEU A N 1
ATOM 2319 C CA . LEU A 1 311 ? 3.620 -3.760 -9.837 1.00 94.75 311 LEU A CA 1
ATOM 2320 C C . LEU A 1 311 ? 4.309 -4.866 -9.032 1.00 94.75 311 LEU A C 1
ATOM 2322 O O . LEU A 1 311 ? 5.522 -4.814 -8.833 1.00 94.75 311 LEU A O 1
ATOM 2326 N N . ALA A 1 312 ? 3.569 -5.912 -8.658 1.00 92.00 312 ALA A N 1
ATOM 2327 C CA . ALA A 1 312 ? 4.126 -7.041 -7.919 1.00 92.00 312 ALA A CA 1
ATOM 2328 C C . ALA A 1 312 ? 5.249 -7.770 -8.686 1.00 92.00 312 ALA A C 1
ATOM 2330 O O . ALA A 1 312 ? 6.226 -8.211 -8.082 1.00 92.00 312 ALA A O 1
ATOM 2331 N N . ARG A 1 313 ? 5.194 -7.826 -10.028 1.00 90.62 313 ARG A N 1
ATOM 2332 C CA . ARG A 1 313 ? 6.294 -8.367 -10.859 1.00 90.62 313 ARG A CA 1
ATOM 2333 C C . ARG A 1 313 ? 7.621 -7.623 -10.696 1.00 90.62 313 ARG A C 1
ATOM 2335 O O . ARG A 1 313 ? 8.660 -8.196 -11.012 1.00 90.62 313 ARG A O 1
ATOM 2342 N N . LEU A 1 314 ? 7.605 -6.376 -10.222 1.00 93.19 314 LEU A N 1
ATOM 2343 C CA . LEU A 1 314 ? 8.818 -5.599 -9.963 1.00 93.19 314 LEU A CA 1
ATOM 2344 C C . LEU A 1 314 ? 9.451 -5.927 -8.604 1.00 93.19 314 LEU A C 1
ATOM 2346 O O . LEU A 1 314 ? 10.526 -5.410 -8.312 1.00 93.19 314 LEU A O 1
ATOM 2350 N N . LEU A 1 315 ? 8.833 -6.777 -7.774 1.00 92.06 315 LEU A N 1
ATOM 2351 C CA . LEU A 1 315 ? 9.344 -7.106 -6.442 1.00 92.06 315 LEU A CA 1
ATOM 2352 C C . LEU A 1 315 ? 10.789 -7.648 -6.446 1.00 92.06 315 LEU A C 1
ATOM 2354 O O . LEU A 1 315 ? 11.570 -7.130 -5.650 1.00 92.06 315 LEU A O 1
ATOM 2358 N N . PRO A 1 316 ? 11.204 -8.577 -7.337 1.00 92.12 316 PRO A N 1
ATOM 2359 C CA . PRO A 1 316 ? 12.599 -9.028 -7.389 1.00 92.12 316 PRO A CA 1
ATOM 2360 C C . PRO A 1 316 ? 13.578 -7.878 -7.655 1.00 92.12 316 PRO A C 1
ATOM 2362 O O . PRO A 1 316 ? 14.574 -7.732 -6.957 1.00 92.12 316 PRO A O 1
ATOM 2365 N N . LEU A 1 317 ? 13.238 -6.976 -8.582 1.00 93.50 317 LEU A N 1
ATOM 2366 C CA . LEU A 1 317 ? 14.050 -5.791 -8.859 1.00 93.50 317 LEU A CA 1
ATOM 2367 C C . LEU A 1 317 ? 14.094 -4.840 -7.657 1.00 93.50 317 LEU A C 1
ATOM 2369 O O . LEU A 1 317 ? 15.142 -4.288 -7.341 1.00 93.50 317 LEU A O 1
ATOM 2373 N N . ARG A 1 318 ? 12.968 -4.647 -6.959 1.00 93.56 318 ARG A N 1
ATOM 2374 C CA . ARG A 1 318 ? 12.923 -3.837 -5.730 1.00 93.56 318 ARG A CA 1
ATOM 2375 C C . ARG A 1 318 ? 13.817 -4.443 -4.642 1.00 93.56 318 ARG A C 1
ATOM 2377 O O . ARG A 1 318 ? 14.451 -3.690 -3.907 1.00 93.56 318 ARG A O 1
ATOM 2384 N N . GLN A 1 319 ? 13.868 -5.774 -4.539 1.00 91.81 319 GLN A N 1
ATOM 2385 C CA . GLN A 1 319 ? 14.746 -6.489 -3.607 1.00 91.81 319 GLN A CA 1
ATOM 2386 C C . GLN A 1 319 ? 16.221 -6.302 -3.976 1.00 91.81 319 GLN A C 1
ATOM 2388 O O . GLN A 1 319 ? 17.013 -5.995 -3.092 1.00 91.81 319 GLN A O 1
ATOM 2393 N N . GLU A 1 320 ? 16.569 -6.394 -5.263 1.00 93.06 320 GLU A N 1
ATOM 2394 C CA . GLU A 1 320 ? 17.925 -6.118 -5.760 1.00 93.06 320 GLU A CA 1
ATOM 2395 C C . GLU A 1 320 ? 18.363 -4.669 -5.500 1.00 93.06 320 GLU A C 1
ATOM 2397 O O . GLU A 1 320 ? 19.501 -4.434 -5.103 1.00 93.06 320 GLU A O 1
ATOM 2402 N N . LEU A 1 321 ? 17.464 -3.692 -5.681 1.00 93.44 321 LEU A N 1
ATOM 2403 C CA . LEU A 1 321 ? 17.755 -2.285 -5.384 1.00 93.44 321 LEU A CA 1
ATOM 2404 C C . LEU A 1 321 ? 18.001 -2.035 -3.889 1.00 93.44 321 LEU A C 1
ATOM 2406 O O . LEU A 1 321 ? 18.768 -1.139 -3.543 1.00 93.44 321 LEU A O 1
ATOM 2410 N N . GLY A 1 322 ? 17.319 -2.767 -3.002 1.00 90.31 322 GLY A N 1
ATOM 2411 C CA . GLY A 1 322 ? 17.535 -2.691 -1.553 1.00 90.31 322 GLY A CA 1
ATOM 2412 C C . GLY A 1 322 ? 17.238 -1.327 -0.913 1.00 90.31 322 GLY A C 1
ATOM 2413 O O . GLY A 1 322 ? 17.644 -1.080 0.221 1.00 90.31 322 GLY A O 1
ATOM 2414 N N . LEU A 1 323 ? 16.524 -0.436 -1.609 1.00 91.88 323 LEU A N 1
ATOM 2415 C CA . LEU A 1 323 ? 16.226 0.933 -1.177 1.00 91.88 323 LEU A CA 1
ATOM 2416 C C . LEU A 1 323 ? 14.757 1.300 -1.409 1.00 91.88 323 LEU A C 1
ATOM 2418 O O . LEU A 1 323 ? 14.057 0.693 -2.221 1.00 91.88 323 LEU A O 1
ATOM 2422 N N . ARG A 1 324 ? 14.279 2.315 -0.680 1.00 91.88 324 ARG A N 1
ATOM 2423 C CA . ARG A 1 324 ? 12.927 2.852 -0.864 1.00 91.88 324 ARG A CA 1
ATOM 2424 C C . ARG A 1 324 ? 12.873 3.652 -2.163 1.00 91.88 324 ARG A C 1
ATOM 2426 O O . ARG A 1 324 ? 13.699 4.538 -2.366 1.00 91.88 324 ARG A O 1
ATOM 2433 N N . THR A 1 325 ? 11.881 3.362 -2.994 1.00 94.75 325 THR A N 1
ATOM 2434 C CA . THR A 1 325 ? 11.605 4.078 -4.252 1.00 94.75 325 THR A CA 1
ATOM 2435 C C . THR A 1 325 ? 10.249 4.772 -4.162 1.00 94.75 325 THR A C 1
ATOM 2437 O O . THR A 1 325 ? 9.499 4.517 -3.214 1.00 94.75 325 THR A O 1
ATOM 2440 N N . LEU A 1 326 ? 9.885 5.586 -5.160 1.00 95.12 326 LEU A N 1
ATOM 2441 C CA . LEU A 1 326 ? 8.563 6.217 -5.179 1.00 95.12 326 LEU A CA 1
ATOM 2442 C C . LEU A 1 326 ? 7.408 5.204 -5.079 1.00 95.12 326 LEU A C 1
ATOM 2444 O O . LEU A 1 326 ? 6.368 5.556 -4.526 1.00 95.12 326 LEU A O 1
ATOM 2448 N N . TRP A 1 327 ? 7.591 3.948 -5.521 1.00 95.81 327 TRP A N 1
ATOM 2449 C CA . TRP A 1 327 ? 6.579 2.894 -5.382 1.00 95.81 327 TRP A CA 1
ATOM 2450 C C . TRP A 1 327 ? 6.110 2.737 -3.939 1.00 95.81 327 TRP A C 1
ATOM 2452 O O . TRP A 1 327 ? 4.910 2.708 -3.704 1.00 95.81 327 TRP A O 1
ATOM 2462 N N . ASN A 1 328 ? 7.034 2.748 -2.975 1.00 94.19 328 ASN A N 1
ATOM 2463 C CA . ASN A 1 328 ? 6.713 2.641 -1.550 1.00 94.19 328 ASN A CA 1
ATOM 2464 C C . ASN A 1 328 ? 5.846 3.801 -1.034 1.00 94.19 328 ASN A C 1
ATOM 2466 O O . ASN A 1 328 ? 5.178 3.666 -0.010 1.00 94.19 328 ASN A O 1
ATOM 2470 N N . THR A 1 329 ? 5.880 4.948 -1.713 1.00 93.88 329 THR A N 1
ATOM 2471 C CA . THR A 1 329 ? 5.096 6.131 -1.357 1.00 93.88 329 THR A CA 1
ATOM 2472 C C . THR A 1 329 ? 3.743 6.140 -2.063 1.00 93.88 329 THR A C 1
ATOM 2474 O O . THR A 1 329 ? 2.749 6.470 -1.430 1.00 93.88 329 THR A O 1
ATOM 2477 N N . VAL A 1 330 ? 3.672 5.775 -3.345 1.00 95.06 330 VAL A N 1
ATOM 2478 C CA . VAL A 1 330 ? 2.420 5.872 -4.121 1.00 95.06 330 VAL A CA 1
ATOM 2479 C C . VAL A 1 330 ? 1.531 4.632 -4.000 1.00 95.06 330 VAL A C 1
ATOM 2481 O O . VAL A 1 330 ? 0.314 4.748 -4.119 1.00 95.06 330 VAL A O 1
ATOM 2484 N N . GLU A 1 331 ? 2.095 3.446 -3.731 1.00 95.31 331 GLU A N 1
ATOM 2485 C CA . GLU A 1 331 ? 1.333 2.184 -3.713 1.00 95.31 331 GLU A CA 1
ATOM 2486 C C . GLU A 1 331 ? 0.314 2.099 -2.566 1.00 95.31 331 GLU A C 1
ATOM 2488 O O . GLU A 1 331 ? -0.712 1.434 -2.690 1.00 95.31 331 GLU A O 1
ATOM 2493 N N . LYS A 1 332 ? 0.552 2.838 -1.480 1.00 94.62 332 LYS A N 1
ATOM 2494 C CA . LYS A 1 332 ? -0.377 2.984 -0.351 1.00 94.62 332 LYS A CA 1
ATOM 2495 C C . LYS A 1 332 ? -1.548 3.937 -0.627 1.00 94.62 332 LYS A C 1
ATOM 2497 O O . LYS A 1 332 ? -2.512 3.918 0.120 1.00 94.62 332 LYS A O 1
ATOM 2502 N N . CYS A 1 333 ? -1.482 4.754 -1.683 1.00 94.38 333 CYS A N 1
ATOM 2503 C CA . CYS A 1 333 ? -2.492 5.774 -2.007 1.00 94.38 333 CYS A CA 1
ATOM 2504 C C . CYS A 1 333 ? -3.520 5.294 -3.053 1.00 94.38 333 CYS A C 1
ATOM 2506 O O . CYS A 1 333 ? -4.337 6.074 -3.556 1.00 94.38 333 CYS A O 1
ATOM 2508 N N . VAL A 1 334 ? -3.454 4.018 -3.441 1.00 93.12 334 VAL A N 1
ATOM 2509 C CA . VAL A 1 334 ? -4.170 3.469 -4.601 1.00 93.12 334 VAL A CA 1
ATOM 2510 C C . VAL A 1 334 ? -5.683 3.394 -4.377 1.00 93.12 334 VAL A C 1
ATOM 2512 O O . VAL A 1 334 ? -6.422 3.679 -5.321 1.00 93.12 334 VAL A O 1
ATOM 2515 N N . ASN A 1 335 ? -6.138 3.073 -3.157 1.00 92.06 335 ASN A N 1
ATOM 2516 C CA . ASN A 1 335 ? -7.552 2.873 -2.817 1.00 92.06 335 ASN A CA 1
ATOM 2517 C C . ASN A 1 335 ? -8.248 1.893 -3.803 1.00 92.06 335 ASN A C 1
ATOM 2519 O O . ASN A 1 335 ? -9.049 2.314 -4.661 1.00 92.06 335 ASN A O 1
ATOM 2523 N N . PRO A 1 336 ? -7.902 0.588 -3.739 1.00 90.88 336 PRO A N 1
ATOM 2524 C CA . PRO A 1 336 ? -8.287 -0.419 -4.728 1.00 90.88 336 PRO A CA 1
ATOM 2525 C C . PRO A 1 336 ? -9.799 -0.642 -4.824 1.00 90.88 336 PRO A C 1
ATOM 2527 O O . PRO A 1 336 ? -10.285 -0.949 -5.907 1.00 90.88 336 PRO A O 1
ATOM 2530 N N . LEU A 1 337 ? -10.550 -0.442 -3.734 1.00 88.94 337 LEU A N 1
ATOM 2531 C CA . LEU A 1 337 ? -12.005 -0.656 -3.690 1.00 88.94 337 LEU A CA 1
ATOM 2532 C C . LEU A 1 337 ? -12.831 0.638 -3.684 1.00 88.94 337 LEU A C 1
ATOM 2534 O O . LEU A 1 337 ? -14.033 0.588 -3.438 1.00 88.94 337 LEU A O 1
ATOM 2538 N N . LYS A 1 338 ? -12.212 1.792 -3.967 1.00 89.12 338 LYS A N 1
ATOM 2539 C CA . LYS A 1 338 ? -12.879 3.108 -3.963 1.00 89.12 338 LYS A CA 1
ATOM 2540 C C . LYS A 1 338 ? -13.592 3.421 -2.633 1.00 89.12 338 LYS A C 1
ATOM 2542 O O . LYS A 1 338 ? -14.723 3.902 -2.631 1.00 89.12 338 LYS A O 1
ATOM 2547 N N . ALA A 1 339 ? -12.928 3.157 -1.508 1.00 90.56 339 ALA A N 1
ATOM 2548 C CA . ALA A 1 339 ? -13.413 3.536 -0.186 1.00 90.56 339 ALA A CA 1
ATOM 2549 C C . ALA A 1 339 ? -13.661 5.045 -0.075 1.00 90.56 339 ALA A C 1
ATOM 2551 O O . ALA A 1 339 ? -13.013 5.840 -0.763 1.00 90.56 339 ALA A O 1
ATOM 2552 N N . SER A 1 340 ? -14.591 5.414 0.807 1.00 90.31 340 SER A N 1
ATOM 2553 C CA . SER A 1 340 ? -15.050 6.795 0.976 1.00 90.31 340 SER A CA 1
ATOM 2554 C C . SER A 1 340 ? -14.042 7.695 1.692 1.00 90.31 340 SER A C 1
ATOM 2556 O O . SER A 1 340 ? -14.051 8.907 1.503 1.00 90.31 340 SER A O 1
ATOM 2558 N N . ALA A 1 341 ? -13.179 7.114 2.513 1.00 94.12 341 ALA A N 1
ATOM 2559 C CA . ALA A 1 341 ? -12.081 7.793 3.172 1.00 94.12 341 ALA A CA 1
ATOM 2560 C C . ALA A 1 341 ? -10.816 6.934 3.096 1.00 94.12 341 ALA A C 1
ATOM 2562 O O . ALA A 1 341 ? -10.885 5.718 2.899 1.00 94.12 341 ALA A O 1
ATOM 2563 N N . GLN A 1 342 ? -9.659 7.563 3.276 1.00 95.44 342 GLN A N 1
ATOM 2564 C CA . GLN A 1 342 ? -8.367 6.884 3.294 1.00 95.44 342 GLN A CA 1
ATOM 2565 C C . GLN A 1 342 ? -7.524 7.361 4.478 1.00 95.44 342 GLN A C 1
ATOM 2567 O O . GLN A 1 342 ? -7.490 8.547 4.793 1.00 95.44 342 GLN A O 1
ATOM 2572 N N . ILE A 1 343 ? -6.809 6.450 5.125 1.00 97.75 343 ILE A N 1
ATOM 2573 C CA . ILE A 1 343 ? -5.779 6.777 6.115 1.00 97.75 343 ILE A CA 1
ATOM 2574 C C . ILE A 1 343 ? -4.430 6.289 5.594 1.00 97.75 343 ILE A C 1
ATOM 2576 O O . ILE A 1 343 ? -4.318 5.155 5.137 1.00 97.75 343 ILE A O 1
ATOM 2580 N N . ILE A 1 344 ? -3.411 7.148 5.605 1.00 97.19 344 ILE A N 1
ATOM 2581 C CA . ILE A 1 344 ? -2.135 6.882 4.928 1.00 97.19 344 ILE A CA 1
ATOM 2582 C C . ILE A 1 344 ? -0.976 7.115 5.891 1.00 97.19 344 ILE A C 1
ATOM 2584 O O . ILE A 1 344 ? -0.738 8.240 6.332 1.00 97.19 344 ILE A O 1
ATOM 2588 N N . GLY A 1 345 ? -0.207 6.062 6.163 1.00 96.31 345 GLY A N 1
ATOM 2589 C CA . GLY A 1 345 ? 0.999 6.150 6.985 1.00 96.31 345 GLY A CA 1
ATOM 2590 C C . GLY A 1 345 ? 2.128 6.817 6.208 1.00 96.31 345 GLY A C 1
ATOM 2591 O O . GLY A 1 345 ? 2.386 6.458 5.059 1.00 96.31 345 GLY A O 1
ATOM 2592 N N . ILE A 1 346 ? 2.807 7.803 6.786 1.00 92.44 346 ILE A N 1
ATOM 2593 C CA . ILE A 1 346 ? 3.895 8.565 6.155 1.00 92.44 346 ILE A CA 1
ATOM 2594 C C . ILE A 1 346 ? 5.116 8.630 7.070 1.00 92.44 346 ILE A C 1
ATOM 2596 O O . ILE A 1 346 ? 5.011 8.666 8.289 1.00 92.44 346 ILE A O 1
ATOM 2600 N N . PHE A 1 347 ? 6.306 8.667 6.471 1.00 84.50 347 PHE A N 1
ATOM 2601 C CA . PHE A 1 347 ? 7.554 8.648 7.236 1.00 84.50 347 PHE A CA 1
ATOM 2602 C C . PHE A 1 347 ? 7.990 10.035 7.734 1.00 84.50 347 PHE A C 1
ATOM 2604 O O . PHE A 1 347 ? 8.693 10.130 8.732 1.00 84.50 347 PHE A O 1
ATOM 2611 N N . HIS A 1 348 ? 7.639 11.101 7.011 1.00 84.50 348 HIS A N 1
ATOM 2612 C CA . HIS A 1 348 ? 8.037 12.474 7.322 1.00 84.50 348 HIS A CA 1
ATOM 2613 C C . HIS A 1 348 ? 7.053 13.464 6.695 1.00 84.50 348 HIS A C 1
ATOM 2615 O O . HIS A 1 348 ? 6.531 13.222 5.609 1.00 84.50 348 HIS A O 1
ATOM 2621 N N . GLU A 1 349 ? 6.839 14.587 7.368 1.00 86.31 349 GLU A N 1
ATOM 2622 C CA . GLU A 1 349 ? 5.864 15.621 7.011 1.00 86.31 349 GLU A CA 1
ATOM 2623 C C . GLU A 1 349 ? 6.056 16.256 5.614 1.00 86.31 349 GLU A C 1
ATOM 2625 O O . GLU A 1 349 ? 5.060 16.416 4.910 1.00 86.31 349 GLU A O 1
ATOM 2630 N N . PRO A 1 350 ? 7.284 16.511 5.108 1.00 88.94 350 PRO A N 1
ATOM 2631 C CA . PRO A 1 350 ? 7.467 17.099 3.774 1.00 88.94 350 PRO A CA 1
ATOM 2632 C C . PRO A 1 350 ? 6.855 16.310 2.602 1.00 88.94 350 PRO A C 1
ATOM 2634 O O . PRO A 1 350 ? 6.677 16.858 1.515 1.00 88.94 350 PRO A O 1
ATOM 2637 N N . VAL A 1 351 ? 6.555 15.016 2.778 1.00 91.25 351 VAL A N 1
ATOM 2638 C CA . VAL A 1 351 ? 5.917 14.204 1.728 1.00 91.25 351 VAL A CA 1
ATOM 2639 C C . VAL A 1 351 ? 4.409 14.446 1.626 1.00 91.25 351 VAL A C 1
ATOM 2641 O O . VAL A 1 351 ? 3.817 14.101 0.606 1.00 91.25 351 VAL A O 1
ATOM 2644 N N . ILE A 1 352 ? 3.783 15.021 2.658 1.00 93.25 352 ILE A N 1
ATOM 2645 C CA . ILE A 1 352 ? 2.328 15.211 2.730 1.00 93.25 352 ILE A CA 1
ATOM 2646 C C . ILE A 1 352 ? 1.866 16.139 1.626 1.00 93.25 352 ILE A C 1
ATOM 2648 O O . ILE A 1 352 ? 0.975 15.776 0.869 1.00 93.25 352 ILE A O 1
ATOM 2652 N N . GLU A 1 353 ? 2.516 17.291 1.488 1.00 91.94 353 GLU A N 1
ATOM 2653 C CA . GLU A 1 353 ? 2.137 18.280 0.482 1.00 91.94 353 GLU A CA 1
ATOM 2654 C C . GLU A 1 353 ? 2.307 17.728 -0.939 1.00 91.94 353 GLU A C 1
ATOM 2656 O O . GLU A 1 353 ? 1.445 17.891 -1.799 1.00 91.94 353 GLU A O 1
ATOM 2661 N N . LYS A 1 354 ? 3.372 16.953 -1.172 1.00 93.81 354 LYS A N 1
ATOM 2662 C CA . LYS A 1 354 ? 3.587 16.260 -2.450 1.00 93.81 354 LYS A CA 1
ATOM 2663 C C . LYS A 1 354 ? 2.481 15.244 -2.739 1.00 93.81 354 LYS A C 1
ATOM 2665 O O . LYS A 1 354 ? 2.026 15.148 -3.874 1.00 93.81 354 LYS A O 1
ATOM 2670 N N . LEU A 1 355 ? 2.049 14.491 -1.726 1.00 92.88 355 LEU A N 1
ATOM 2671 C CA . LEU A 1 355 ? 0.953 13.531 -1.850 1.00 92.88 355 LEU A CA 1
ATOM 2672 C C . LEU A 1 355 ? -0.403 14.218 -2.024 1.00 92.88 355 LEU A C 1
ATOM 2674 O O . LEU A 1 355 ? -1.206 13.736 -2.817 1.00 92.88 355 LEU A O 1
ATOM 2678 N N . ARG A 1 356 ? -0.639 15.347 -1.349 1.00 91.44 356 ARG A N 1
ATOM 2679 C CA . ARG A 1 356 ? -1.820 16.195 -1.541 1.00 91.44 356 ARG A CA 1
ATOM 2680 C C . ARG A 1 356 ? -1.940 16.579 -3.016 1.00 91.44 356 ARG A C 1
ATOM 2682 O O . ARG A 1 356 ? -2.911 16.185 -3.654 1.00 91.44 356 ARG A O 1
ATOM 2689 N N . LEU A 1 357 ? -0.895 17.188 -3.584 1.00 90.62 357 LEU A N 1
ATOM 2690 C CA . LEU A 1 357 ? -0.816 17.539 -5.011 1.00 90.62 357 LEU A CA 1
ATOM 2691 C C . LEU A 1 357 ? -0.983 16.311 -5.929 1.00 90.62 357 LEU A C 1
ATOM 2693 O O . LEU A 1 357 ? -1.747 16.327 -6.897 1.00 90.62 357 LEU A O 1
ATOM 2697 N N . ALA A 1 358 ? -0.323 15.193 -5.605 1.00 91.81 358 ALA A N 1
ATOM 2698 C CA . ALA A 1 358 ? -0.446 13.952 -6.372 1.00 91.81 358 ALA A CA 1
ATOM 2699 C C . ALA A 1 358 ? -1.895 13.434 -6.426 1.00 91.81 358 ALA A C 1
ATOM 2701 O O . ALA A 1 358 ? -2.302 12.860 -7.437 1.00 91.81 358 ALA A O 1
ATOM 2702 N N . MET A 1 359 ? -2.679 13.638 -5.366 1.00 88.00 359 MET A N 1
ATOM 2703 C CA . MET A 1 359 ? -4.043 13.123 -5.220 1.00 88.00 359 MET A CA 1
ATOM 2704 C C . MET A 1 359 ? -5.138 14.110 -5.661 1.00 88.00 359 MET A C 1
ATOM 2706 O O . MET A 1 359 ? -6.278 13.687 -5.841 1.00 88.00 359 MET A O 1
ATOM 2710 N N . GLU A 1 360 ? -4.821 15.392 -5.870 1.00 80.75 360 GLU A N 1
ATOM 2711 C CA . GLU A 1 360 ? -5.788 16.425 -6.276 1.00 80.75 360 GLU A CA 1
ATOM 2712 C C . GLU A 1 360 ? -6.325 16.256 -7.700 1.00 80.75 360 GLU A C 1
ATOM 2714 O O . GLU A 1 360 ? -7.486 16.579 -7.984 1.00 80.75 360 GLU A O 1
ATOM 2719 N N . THR A 1 361 ? -5.491 15.772 -8.617 1.00 63.28 361 THR A N 1
ATOM 2720 C CA . THR A 1 361 ? -5.850 15.770 -10.035 1.00 63.28 361 THR A CA 1
ATOM 2721 C C . THR A 1 361 ? -6.564 14.472 -10.410 1.00 63.28 361 THR A C 1
ATOM 2723 O O . THR A 1 361 ? -6.081 13.386 -10.088 1.00 63.28 361 THR A O 1
ATOM 2726 N N . LYS A 1 362 ? -7.659 14.620 -11.165 1.00 63.72 362 LYS A N 1
ATOM 2727 C CA . LYS A 1 362 ? -8.663 13.616 -11.566 1.00 63.72 362 LYS A CA 1
ATOM 2728 C C . LYS A 1 362 ? -9.728 13.356 -10.504 1.00 63.72 362 LYS A C 1
ATOM 2730 O O . LYS A 1 362 ? -9.470 12.850 -9.415 1.00 63.72 362 LYS A O 1
ATOM 2735 N N . ASP A 1 363 ? -10.955 13.718 -10.853 1.00 66.12 363 ASP A N 1
ATOM 2736 C CA . ASP A 1 363 ? -12.137 13.165 -10.211 1.00 66.12 363 ASP A CA 1
ATOM 2737 C C . ASP A 1 363 ? -12.366 11.765 -10.794 1.00 66.12 363 ASP A C 1
ATOM 2739 O O . ASP A 1 363 ? -12.723 11.602 -11.959 1.00 66.12 363 ASP A O 1
ATOM 2743 N N . ASP A 1 364 ? -12.038 10.741 -10.012 1.00 67.81 364 ASP A N 1
ATOM 2744 C CA . ASP A 1 364 ? -12.199 9.328 -10.361 1.00 67.81 364 ASP A CA 1
ATOM 2745 C C . ASP A 1 364 ? -13.402 8.685 -9.633 1.00 67.81 364 ASP A C 1
ATOM 2747 O O . ASP A 1 364 ? -13.544 7.447 -9.591 1.00 67.81 364 ASP A O 1
ATOM 2751 N N . GLY A 1 365 ? -14.275 9.540 -9.077 1.00 64.94 365 GLY A N 1
ATOM 2752 C CA . GLY A 1 365 ? -15.456 9.183 -8.297 1.00 64.94 365 GLY A CA 1
ATOM 2753 C C . GLY A 1 365 ? -15.157 8.755 -6.858 1.00 64.94 365 GLY A C 1
ATOM 2754 O O . GLY A 1 365 ? -16.052 8.233 -6.195 1.00 64.94 365 GLY A O 1
ATOM 2755 N N . ARG A 1 366 ? -13.917 8.911 -6.368 1.00 70.06 366 ARG A N 1
ATOM 2756 C CA . ARG A 1 366 ? -13.549 8.616 -4.973 1.00 70.06 366 ARG A CA 1
ATOM 2757 C C . ARG A 1 366 ? -13.729 9.864 -4.097 1.00 70.06 366 ARG A C 1
ATOM 2759 O O . ARG A 1 366 ? -13.201 10.921 -4.451 1.00 70.06 366 ARG A O 1
ATOM 2766 N N . PRO A 1 367 ? -14.398 9.775 -2.934 1.00 64.06 367 PRO A N 1
ATOM 2767 C CA . PRO A 1 367 ? -14.410 10.885 -1.992 1.00 64.06 367 PRO A CA 1
ATOM 2768 C C . PRO A 1 367 ? -13.001 11.082 -1.414 1.00 64.06 367 PRO A C 1
ATOM 2770 O O . PRO A 1 367 ? -12.250 10.128 -1.210 1.00 64.06 367 PRO A O 1
ATOM 2773 N N . ARG A 1 368 ? -12.611 12.343 -1.206 1.00 76.38 368 ARG A N 1
ATOM 2774 C CA . ARG A 1 368 ? -11.208 12.739 -0.982 1.00 76.38 368 ARG A CA 1
ATOM 2775 C C . ARG A 1 368 ? -10.863 12.992 0.487 1.00 76.38 368 ARG A C 1
ATOM 2777 O O . ARG A 1 368 ? -9.903 13.703 0.767 1.00 76.38 368 ARG A O 1
ATOM 2784 N N . ARG A 1 369 ? -11.638 12.435 1.425 1.00 92.81 369 ARG A N 1
ATOM 2785 C CA . ARG A 1 369 ? -11.300 12.521 2.850 1.00 92.81 369 ARG A CA 1
ATOM 2786 C C . ARG A 1 369 ? -10.077 11.647 3.119 1.00 92.81 369 ARG A C 1
ATOM 2788 O O . ARG A 1 369 ? -10.167 10.424 3.031 1.00 92.81 369 ARG A O 1
ATOM 2795 N N . ILE A 1 370 ? -8.944 12.266 3.431 1.00 94.75 370 ILE A N 1
ATOM 2796 C CA . ILE A 1 370 ? -7.671 11.574 3.635 1.00 94.75 370 ILE A CA 1
ATOM 2797 C C . ILE A 1 370 ? -7.044 12.041 4.944 1.00 94.75 370 ILE A C 1
ATOM 2799 O O . ILE A 1 370 ? -6.846 13.236 5.149 1.00 94.75 370 ILE A O 1
ATOM 2803 N N . LEU A 1 371 ? -6.694 11.099 5.817 1.00 97.25 371 LEU A N 1
ATOM 2804 C CA . LEU A 1 371 ? -5.906 11.366 7.015 1.00 97.25 371 LEU A CA 1
ATOM 2805 C C . LEU A 1 371 ? -4.478 10.853 6.818 1.00 97.25 371 LEU A C 1
ATOM 2807 O O . LEU A 1 371 ? -4.232 9.648 6.785 1.00 97.25 371 LEU A O 1
ATOM 2811 N N . PHE A 1 372 ? -3.521 11.767 6.707 1.00 97.44 372 PHE A N 1
ATOM 2812 C CA . PHE A 1 372 ? -2.101 11.434 6.705 1.00 97.44 372 PHE A CA 1
ATOM 2813 C C . PHE A 1 372 ? -1.605 11.281 8.141 1.00 97.44 372 PHE A C 1
ATOM 2815 O O . PHE A 1 372 ? -1.880 12.148 8.966 1.00 97.44 372 PHE A O 1
ATOM 2822 N N . VAL A 1 373 ? -0.867 10.211 8.443 1.00 97.75 373 VAL A N 1
ATOM 2823 C CA . VAL A 1 373 ? -0.407 9.889 9.805 1.00 97.75 373 VAL A CA 1
ATOM 2824 C C . VAL A 1 373 ? 1.108 9.715 9.833 1.00 97.75 373 VAL A C 1
ATOM 2826 O O . VAL A 1 373 ? 1.644 8.784 9.230 1.00 97.75 373 VAL A O 1
ATOM 2829 N N . CYS A 1 374 ? 1.809 10.577 10.569 1.00 95.94 374 CYS A N 1
ATOM 2830 C CA . CYS A 1 374 ? 3.229 10.413 10.898 1.00 95.94 374 CYS A CA 1
ATOM 2831 C C . CYS A 1 374 ? 3.386 9.425 12.064 1.00 95.94 374 CYS A C 1
ATOM 2833 O O . CYS A 1 374 ? 3.785 9.814 13.163 1.00 95.94 374 CYS A O 1
ATOM 2835 N N . GLY A 1 375 ? 3.002 8.167 11.837 1.00 93.44 375 GLY A N 1
ATOM 2836 C CA . GLY A 1 375 ? 2.962 7.125 12.860 1.00 93.44 375 GLY A CA 1
ATOM 2837 C C . GLY A 1 375 ? 4.254 6.317 12.986 1.00 93.44 375 GLY A C 1
ATOM 2838 O O . GLY A 1 375 ? 5.265 6.561 12.314 1.00 93.44 375 GLY A O 1
ATOM 2839 N N . SER A 1 376 ? 4.224 5.304 13.857 1.00 91.25 376 SER A N 1
ATOM 2840 C CA . SER A 1 376 ? 5.399 4.467 14.131 1.00 91.25 376 SER A CA 1
ATOM 2841 C C . SER A 1 376 ? 5.918 3.773 12.868 1.00 91.25 376 SER A C 1
ATOM 2843 O O . SER A 1 376 ? 5.159 3.148 12.125 1.00 91.25 376 SER A O 1
ATOM 2845 N N . GLU A 1 377 ? 7.230 3.883 12.633 1.00 91.31 377 GLU A N 1
ATOM 2846 C CA . GLU A 1 377 ? 7.939 3.371 11.451 1.00 91.31 377 GLU A CA 1
ATOM 2847 C C . GLU A 1 377 ? 7.347 3.843 10.105 1.00 91.31 377 GLU A C 1
ATOM 2849 O O . GLU A 1 377 ? 7.546 3.203 9.069 1.00 91.31 377 GLU A O 1
ATOM 2854 N N . GLY A 1 378 ? 6.655 4.987 10.104 1.00 90.88 378 GLY A N 1
ATOM 2855 C CA . GLY A 1 378 ? 5.959 5.538 8.944 1.00 90.88 378 GLY A CA 1
ATOM 2856 C C . GLY A 1 378 ? 4.616 4.874 8.637 1.00 90.88 378 GLY A C 1
ATOM 2857 O O . GLY A 1 378 ? 4.105 5.065 7.537 1.00 90.88 378 GLY A O 1
ATOM 2858 N N . GLY A 1 379 ? 4.094 4.068 9.566 1.00 93.75 379 GLY A N 1
ATOM 2859 C CA . GLY A 1 379 ? 2.774 3.444 9.495 1.00 93.75 379 GLY A CA 1
ATOM 2860 C C . GLY A 1 379 ? 1.647 4.332 9.997 1.00 93.75 379 GLY A C 1
ATOM 2861 O O . GLY A 1 379 ? 1.861 5.496 10.332 1.00 93.75 379 GLY A O 1
ATOM 2862 N N . VAL A 1 380 ? 0.444 3.765 10.061 1.00 96.50 380 VAL A N 1
ATOM 2863 C CA . VAL A 1 380 ? -0.737 4.447 10.630 1.00 96.50 380 VAL A CA 1
ATOM 2864 C C . VAL A 1 380 ? -0.909 4.212 12.134 1.00 96.50 380 VAL A C 1
ATOM 2866 O O . VAL A 1 380 ? -1.844 4.743 12.731 1.00 96.50 380 VAL A O 1
ATOM 2869 N N . ASP A 1 381 ? -0.041 3.407 12.753 1.00 95.06 381 ASP A N 1
ATOM 2870 C CA . ASP A 1 381 ? -0.087 3.179 14.199 1.00 95.06 381 ASP A CA 1
ATOM 2871 C C . ASP A 1 381 ? 0.368 4.420 14.978 1.00 95.06 381 ASP A C 1
ATOM 2873 O O . ASP A 1 381 ? 1.426 5.000 14.695 1.00 95.06 381 ASP A O 1
ATOM 2877 N N . LEU A 1 382 ? -0.414 4.778 15.995 1.00 95.25 382 LEU A N 1
ATOM 2878 C CA . LEU A 1 382 ? -0.118 5.851 16.936 1.00 95.25 382 LEU A CA 1
ATOM 2879 C C . LEU A 1 382 ? 1.189 5.590 17.703 1.00 95.25 382 LEU A C 1
ATOM 2881 O O . LEU A 1 382 ? 1.575 4.458 17.987 1.00 95.25 382 LEU A O 1
ATOM 2885 N N . HIS A 1 383 ? 1.876 6.662 18.083 1.00 93.88 383 HIS A N 1
ATOM 2886 C CA . HIS A 1 383 ? 2.977 6.589 19.035 1.00 93.88 383 HIS A CA 1
ATOM 2887 C C . HIS A 1 383 ? 2.462 6.388 20.470 1.00 93.88 383 HIS A C 1
ATOM 2889 O O . HIS A 1 383 ? 1.443 6.952 20.865 1.00 93.88 383 HIS A O 1
ATOM 2895 N N . THR A 1 384 ? 3.204 5.621 21.273 1.00 91.12 384 THR A N 1
ATOM 2896 C CA . THR A 1 384 ? 2.881 5.376 22.691 1.00 91.12 384 THR A CA 1
ATOM 2897 C C . THR A 1 384 ? 3.488 6.403 23.650 1.00 91.12 384 THR A C 1
ATOM 2899 O O . THR A 1 384 ? 2.918 6.658 24.701 1.00 91.12 384 THR A O 1
ATOM 2902 N N . HIS A 1 385 ? 4.621 7.012 23.285 1.00 90.25 385 HIS A N 1
ATOM 2903 C CA . HIS A 1 385 ? 5.451 7.848 24.171 1.00 90.25 385 HIS A CA 1
ATOM 2904 C C . HIS A 1 385 ? 5.528 9.324 23.748 1.00 90.25 385 HIS A C 1
ATOM 2906 O O . HIS A 1 385 ? 6.185 10.132 24.398 1.00 90.25 385 HIS A O 1
ATOM 2912 N N . ARG A 1 386 ? 4.917 9.684 22.618 1.00 92.31 386 ARG A N 1
ATOM 2913 C CA . ARG A 1 386 ? 4.900 11.048 22.072 1.00 92.31 386 ARG A CA 1
ATOM 2914 C C . ARG A 1 386 ? 3.621 11.279 21.287 1.00 92.31 386 ARG A C 1
ATOM 2916 O O . ARG A 1 386 ? 2.953 10.323 20.898 1.00 92.31 386 ARG A O 1
ATOM 2923 N N . SER A 1 387 ? 3.319 12.537 20.999 1.00 95.00 387 SER A N 1
ATOM 2924 C CA . SER A 1 387 ? 2.190 12.870 20.138 1.00 95.00 387 SER A CA 1
ATOM 2925 C C . SER A 1 387 ? 2.396 12.338 18.720 1.00 95.00 387 SER A C 1
ATOM 2927 O O . SER A 1 387 ? 3.511 12.325 18.185 1.00 95.00 387 SER A O 1
ATOM 2929 N N . THR A 1 388 ? 1.298 11.913 18.106 1.00 96.12 388 THR A N 1
ATOM 2930 C CA . THR A 1 388 ? 1.247 11.526 16.697 1.00 96.12 388 THR A CA 1
ATOM 2931 C C . THR A 1 388 ? 0.707 12.696 15.894 1.00 96.12 388 THR A C 1
ATOM 2933 O O . THR A 1 388 ? -0.408 13.160 16.137 1.00 96.12 388 THR A O 1
ATOM 2936 N N . LEU A 1 389 ? 1.515 13.187 14.956 1.00 96.50 389 LEU A N 1
ATOM 2937 C CA . LEU A 1 389 ? 1.123 14.260 14.050 1.00 96.50 389 LEU A CA 1
ATOM 2938 C C . LEU A 1 389 ? 0.328 13.669 12.890 1.00 96.50 389 LEU A C 1
ATOM 2940 O O . LEU A 1 389 ? 0.780 12.723 12.240 1.00 96.50 389 LEU A O 1
ATOM 2944 N N . CYS A 1 390 ? -0.844 14.235 12.634 1.00 97.12 390 CYS A N 1
ATOM 2945 C CA . CYS A 1 390 ? -1.698 13.869 11.519 1.00 97.12 390 CYS A CA 1
ATOM 2946 C C . CYS A 1 390 ? -2.105 15.119 10.734 1.00 97.12 390 CYS A C 1
ATOM 2948 O O . CYS A 1 390 ? -2.123 16.219 11.278 1.00 97.12 390 CYS A O 1
ATOM 2950 N N . TYR A 1 391 ? -2.457 14.948 9.463 1.00 96.44 391 TYR A N 1
ATOM 2951 C CA . TYR A 1 391 ? -2.953 16.025 8.607 1.00 96.44 391 TYR A CA 1
ATOM 2952 C C . TYR A 1 391 ? -4.192 15.529 7.877 1.00 96.44 391 TYR A C 1
ATOM 2954 O O . TYR A 1 391 ? -4.140 14.521 7.169 1.00 96.44 391 TYR A O 1
ATOM 2962 N N . LEU A 1 392 ? -5.312 16.208 8.087 1.00 95.81 392 LEU A N 1
ATOM 2963 C CA . LEU A 1 392 ? -6.594 15.878 7.489 1.00 95.81 392 LEU A CA 1
ATOM 2964 C C . LEU A 1 392 ? -6.802 16.728 6.237 1.00 95.81 392 LEU A C 1
ATOM 2966 O O . LEU A 1 392 ? -6.890 17.950 6.320 1.00 95.81 392 LEU A O 1
ATOM 2970 N N . LEU A 1 393 ? -6.938 16.067 5.094 1.00 93.19 393 LEU A N 1
ATOM 2971 C CA . LEU A 1 393 ? -7.541 16.644 3.902 1.00 93.19 393 LEU A CA 1
ATOM 2972 C C . LEU A 1 393 ? -9.016 16.245 3.891 1.00 93.19 393 LEU A C 1
ATOM 2974 O O . LEU A 1 393 ? -9.343 15.060 3.826 1.00 93.19 393 LEU A O 1
ATOM 2978 N N . ASP A 1 394 ? -9.911 17.219 3.981 1.00 90.31 394 ASP A N 1
ATOM 2979 C CA . ASP A 1 394 ? -11.352 16.988 4.015 1.00 90.31 394 ASP A CA 1
ATOM 2980 C C . ASP A 1 394 ? -12.036 17.992 3.087 1.00 90.31 394 ASP A C 1
ATOM 2982 O O . ASP A 1 394 ? -12.058 19.175 3.418 1.00 90.31 394 ASP A O 1
ATOM 2986 N N . PRO A 1 395 ? -12.624 17.554 1.957 1.00 81.81 395 PRO A N 1
ATOM 2987 C CA . PRO A 1 395 ? -13.304 18.450 1.022 1.00 81.81 395 PRO A CA 1
ATOM 2988 C C . PRO A 1 395 ? -14.390 19.313 1.670 1.00 81.81 395 PRO A C 1
ATOM 2990 O O . PRO A 1 395 ? -14.662 20.408 1.186 1.00 81.81 395 PRO A O 1
ATOM 2993 N N . LEU A 1 396 ? -14.989 18.847 2.773 1.00 84.00 396 LEU A N 1
ATOM 2994 C CA . LEU A 1 396 ? -15.985 19.607 3.531 1.00 84.00 396 LEU A CA 1
ATOM 2995 C C . LEU A 1 396 ? -15.372 20.768 4.333 1.00 84.00 396 LEU A C 1
ATOM 2997 O O . LEU A 1 396 ? -16.086 21.690 4.712 1.00 84.00 396 LEU A O 1
ATOM 3001 N N . ARG A 1 397 ? -14.059 20.731 4.590 1.00 84.38 397 ARG A N 1
ATOM 3002 C CA . ARG A 1 397 ? -13.280 21.756 5.306 1.00 84.38 397 ARG A CA 1
ATOM 3003 C C . ARG A 1 397 ? -12.383 22.578 4.370 1.00 84.38 397 ARG A C 1
ATOM 3005 O O . ARG A 1 397 ? -11.536 23.328 4.846 1.00 84.38 397 ARG A O 1
ATOM 3012 N N . GLY A 1 398 ? -12.551 22.435 3.055 1.00 85.12 398 GLY A N 1
ATOM 3013 C CA . GLY A 1 398 ? -11.743 23.112 2.039 1.00 85.12 398 GLY A CA 1
ATOM 3014 C C . GLY A 1 398 ? -10.543 22.294 1.531 1.00 85.12 398 GLY A C 1
ATOM 3015 O O . GLY A 1 398 ? -10.371 21.131 1.893 1.00 85.12 398 GLY A O 1
ATOM 3016 N N . PRO A 1 399 ? -9.718 22.880 0.644 1.00 84.50 399 PRO A N 1
ATOM 3017 C CA . PRO A 1 399 ? -8.619 22.180 -0.035 1.00 84.50 399 PRO A CA 1
ATOM 3018 C C . PRO A 1 399 ? -7.320 22.082 0.790 1.00 84.50 399 PRO A C 1
ATOM 3020 O O . PRO A 1 399 ? -6.354 21.448 0.355 1.00 84.50 399 PRO A O 1
ATOM 3023 N N . GLU A 1 400 ? -7.276 22.736 1.950 1.00 88.88 400 GLU A N 1
ATOM 3024 C CA . GLU A 1 400 ? -6.095 22.830 2.809 1.00 88.88 400 GLU A CA 1
ATOM 3025 C C . GLU A 1 400 ? -5.911 21.589 3.694 1.00 88.88 400 GLU A C 1
ATOM 3027 O O . GLU A 1 400 ? -6.857 20.856 3.997 1.00 88.88 400 GLU A O 1
ATOM 3032 N N . LEU A 1 401 ? -4.669 21.358 4.126 1.00 92.19 401 LEU A N 1
ATOM 3033 C CA . LEU A 1 401 ? -4.343 20.333 5.116 1.00 92.19 401 LEU A CA 1
ATOM 3034 C C . LEU A 1 401 ? -4.570 20.880 6.522 1.00 92.19 401 LEU A C 1
ATOM 3036 O O . LEU A 1 401 ? -3.901 21.817 6.948 1.00 92.19 401 LEU A O 1
ATOM 3040 N N . HIS A 1 402 ? -5.451 20.229 7.270 1.00 94.19 402 HIS A N 1
ATOM 3041 C CA . HIS A 1 402 ? -5.753 20.589 8.651 1.00 94.19 402 HIS A CA 1
ATOM 3042 C C . HIS A 1 402 ? -4.892 19.754 9.605 1.00 94.19 402 HIS A C 1
ATOM 3044 O O . HIS A 1 402 ? -5.080 18.533 9.659 1.00 94.19 402 HIS A O 1
ATOM 3050 N N . PRO A 1 403 ? -3.949 20.348 10.359 1.00 95.12 403 PRO A N 1
ATOM 3051 C CA . PRO A 1 403 ? -3.148 19.597 11.318 1.00 95.12 403 PRO A CA 1
ATOM 3052 C C . PRO A 1 403 ? -4.027 19.063 12.456 1.00 95.12 403 PRO A C 1
ATOM 3054 O O . PRO A 1 403 ? -4.874 19.764 13.008 1.00 95.12 403 PRO A O 1
ATOM 3057 N N . VAL A 1 404 ? -3.808 17.803 12.823 1.00 95.50 404 VAL A N 1
ATOM 3058 C CA . VAL A 1 404 ? -4.474 17.109 13.927 1.00 95.50 404 VAL A CA 1
ATOM 3059 C C . VAL A 1 404 ? -3.402 16.434 14.771 1.00 95.50 404 VAL A C 1
ATOM 3061 O O . VAL A 1 404 ? -2.713 15.524 14.312 1.00 95.50 404 VAL A O 1
ATOM 3064 N N . THR A 1 405 ? -3.268 16.856 16.023 1.00 96.06 405 THR A N 1
ATOM 3065 C CA . THR A 1 405 ? -2.306 16.266 16.960 1.00 96.06 405 THR A CA 1
ATOM 3066 C C . THR A 1 405 ? -3.020 15.310 17.897 1.00 96.06 405 THR A C 1
ATOM 3068 O O . THR A 1 405 ? -3.927 15.709 18.625 1.00 96.06 405 THR A O 1
ATOM 3071 N N . ILE A 1 406 ? -2.584 14.052 17.912 1.00 96.19 406 ILE A N 1
ATOM 3072 C CA . ILE A 1 406 ? -3.108 13.037 18.826 1.00 96.19 406 ILE A CA 1
ATOM 3073 C C . ILE A 1 406 ? -2.095 12.851 19.956 1.00 96.19 406 ILE A C 1
ATOM 3075 O O . ILE A 1 406 ? -0.974 12.414 19.678 1.00 96.19 406 ILE A O 1
ATOM 3079 N N . PRO A 1 407 ? -2.434 13.185 21.215 1.00 93.88 407 PRO A N 1
ATOM 3080 C CA . PRO A 1 407 ? -1.510 13.021 22.331 1.00 93.88 407 PRO A CA 1
ATOM 3081 C C . PRO A 1 407 ? -1.223 11.533 22.599 1.00 93.88 407 PRO A C 1
ATOM 3083 O O . PRO A 1 407 ? -2.037 10.672 22.234 1.00 93.88 407 PRO A O 1
ATOM 3086 N N . PRO A 1 408 ? -0.089 11.199 23.238 1.00 91.56 408 PRO A N 1
ATOM 3087 C CA . PRO A 1 408 ? 0.144 9.837 23.703 1.00 91.56 408 PRO A CA 1
ATOM 3088 C C . PRO A 1 408 ? -0.902 9.442 24.764 1.00 91.56 408 PRO A C 1
ATOM 3090 O O . PRO A 1 408 ? -1.546 10.316 25.353 1.00 91.56 408 PRO A O 1
ATOM 3093 N N . PRO A 1 409 ? -1.111 8.137 25.006 1.00 87.50 409 PRO A N 1
ATOM 3094 C CA . PRO A 1 409 ? -1.906 7.676 26.142 1.00 87.50 409 PRO A CA 1
ATOM 3095 C C . PRO A 1 409 ? -1.343 8.219 27.475 1.00 87.50 409 PRO A C 1
ATOM 3097 O O . PRO A 1 409 ? -0.120 8.282 27.627 1.00 87.50 409 PRO A O 1
ATOM 3100 N N . PRO A 1 410 ? -2.209 8.584 28.441 1.00 83.56 410 PRO A N 1
ATOM 3101 C CA . PRO A 1 410 ? -1.793 9.192 29.709 1.00 83.56 410 PRO A CA 1
ATOM 3102 C C . PRO A 1 410 ? -0.889 8.275 30.543 1.00 83.56 410 PRO A C 1
ATOM 3104 O O . PRO A 1 410 ? 0.065 8.746 31.154 1.00 83.56 410 PRO A O 1
ATOM 3107 N N . ASP A 1 411 ? -1.129 6.966 30.492 1.00 81.38 411 ASP A N 1
ATOM 3108 C CA . ASP A 1 411 ? -0.467 5.994 31.368 1.00 81.38 411 ASP A CA 1
ATOM 3109 C C . ASP A 1 411 ? 0.906 5.530 30.851 1.00 81.38 411 ASP A C 1
ATOM 3111 O O . ASP A 1 411 ? 1.495 4.621 31.426 1.00 81.38 411 ASP A O 1
ATOM 3115 N N . ASN A 1 412 ? 1.402 6.123 29.750 1.00 79.25 412 ASN A N 1
ATOM 3116 C CA . ASN A 1 412 ? 2.640 5.760 29.043 1.00 79.25 412 ASN A CA 1
ATOM 3117 C C . ASN A 1 412 ? 2.940 4.246 29.098 1.00 79.25 412 ASN A C 1
ATOM 3119 O O . ASN A 1 412 ? 3.869 3.804 29.778 1.00 79.25 412 ASN A O 1
ATOM 3123 N N . PRO A 1 413 ? 2.171 3.433 28.365 1.00 79.44 413 PRO A N 1
ATOM 3124 C CA . PRO A 1 413 ? 2.132 1.988 28.547 1.00 79.44 413 PRO A CA 1
ATOM 3125 C C . PRO A 1 413 ? 3.381 1.254 28.009 1.00 79.44 413 PRO A C 1
ATOM 3127 O O . PRO A 1 413 ? 3.377 0.035 27.872 1.00 79.44 413 PRO A O 1
ATOM 3130 N N . GLY A 1 414 ? 4.456 1.982 27.691 1.00 82.12 414 GLY A N 1
ATOM 3131 C CA . GLY A 1 414 ? 5.690 1.455 27.119 1.00 82.12 414 GLY A CA 1
ATOM 3132 C C . GLY A 1 414 ? 5.674 1.389 25.590 1.00 82.12 414 GLY A C 1
ATOM 3133 O O . GLY A 1 414 ? 4.773 1.891 24.912 1.00 82.12 414 GLY A O 1
ATOM 3134 N N . ALA A 1 415 ? 6.727 0.813 25.014 1.00 83.50 415 ALA A N 1
ATOM 3135 C CA . ALA A 1 415 ? 6.806 0.576 23.577 1.00 83.50 415 ALA A CA 1
ATOM 3136 C C . ALA A 1 415 ? 6.120 -0.747 23.216 1.00 83.50 415 ALA A C 1
ATOM 3138 O O . ALA A 1 415 ? 6.273 -1.739 23.925 1.00 83.50 415 ALA A O 1
ATOM 3139 N N . LEU A 1 416 ? 5.425 -0.773 22.076 1.00 85.31 416 LEU A N 1
ATOM 3140 C CA . LEU A 1 416 ? 5.002 -2.036 21.473 1.00 85.31 416 LEU A CA 1
ATOM 3141 C C . LEU A 1 416 ? 6.248 -2.885 21.169 1.00 85.31 416 LEU A C 1
ATOM 3143 O O . LEU A 1 416 ? 7.190 -2.351 20.569 1.00 85.31 416 LEU A O 1
ATOM 3147 N N . PRO A 1 417 ? 6.263 -4.178 21.539 1.00 86.12 417 PRO A N 1
ATOM 3148 C CA . PRO A 1 417 ? 7.396 -5.048 21.260 1.00 86.12 417 PRO A CA 1
ATOM 3149 C C . PRO A 1 417 ? 7.610 -5.179 19.745 1.00 86.12 417 PRO A C 1
ATOM 3151 O O . PRO A 1 417 ? 6.667 -4.983 18.967 1.00 86.12 417 PRO A O 1
ATOM 3154 N N . PRO A 1 418 ? 8.833 -5.498 19.291 1.00 86.00 418 PRO A N 1
ATOM 3155 C CA . PRO A 1 418 ? 9.062 -5.807 17.888 1.00 86.00 418 PRO A CA 1
ATOM 3156 C C . PRO A 1 418 ? 8.214 -7.020 17.476 1.00 86.00 418 PRO A C 1
ATOM 3158 O O . PRO A 1 418 ? 7.956 -7.900 18.299 1.00 86.00 418 PRO A O 1
ATOM 3161 N N . PRO A 1 419 ? 7.764 -7.089 16.214 1.00 80.88 419 PRO A N 1
ATOM 3162 C CA . PRO A 1 419 ? 7.032 -8.253 15.750 1.00 80.88 419 PRO A CA 1
ATOM 3163 C C . PRO A 1 419 ? 7.962 -9.469 15.714 1.00 80.88 419 PRO A C 1
ATOM 3165 O O . PRO A 1 419 ? 9.048 -9.414 15.133 1.00 80.88 419 PRO A O 1
ATOM 3168 N N . GLU A 1 420 ? 7.521 -10.576 16.303 1.00 72.81 420 GLU A N 1
ATOM 3169 C CA . GLU A 1 420 ? 8.174 -11.870 16.114 1.00 72.81 420 GLU A CA 1
ATOM 3170 C C . GLU A 1 420 ? 7.876 -12.415 14.710 1.00 72.81 420 GLU A C 1
ATOM 3172 O O . GLU A 1 420 ? 6.800 -12.167 14.152 1.00 72.81 420 GLU A O 1
ATOM 3177 N N . GLU A 1 421 ? 8.813 -13.168 14.126 1.00 60.97 421 GLU A N 1
ATOM 3178 C CA . GLU A 1 421 ? 8.578 -13.832 12.841 1.00 60.97 421 GLU A CA 1
ATOM 3179 C C . GLU A 1 421 ? 7.429 -14.858 12.937 1.00 60.97 421 GLU A C 1
ATOM 3181 O O . GLU A 1 421 ? 7.224 -15.513 13.961 1.00 60.97 421 GLU A O 1
ATOM 3186 N N . ASN A 1 422 ? 6.697 -15.050 11.833 1.00 53.84 422 ASN A N 1
ATOM 3187 C CA . ASN A 1 422 ? 5.527 -15.937 11.740 1.00 53.84 422 ASN A CA 1
ATOM 3188 C C . ASN A 1 422 ? 4.365 -15.501 12.660 1.00 53.84 422 ASN A C 1
ATOM 3190 O O . ASN A 1 422 ? 4.162 -14.320 12.925 1.00 53.84 422 ASN A O 1
ATOM 3194 N N . SER A 1 423 ? 3.567 -16.456 13.145 1.00 56.09 423 SER A N 1
ATOM 3195 C CA . SER A 1 423 ? 2.436 -16.207 14.043 1.00 56.09 423 SER A CA 1
ATOM 3196 C C . SER A 1 423 ? 2.850 -15.783 15.466 1.00 56.09 423 SER A C 1
ATOM 3198 O O . SER A 1 423 ? 1.993 -15.775 16.346 1.00 56.09 423 SER A O 1
ATOM 3200 N N . GLY A 1 424 ? 4.134 -15.503 15.729 1.00 59.53 424 GLY A N 1
ATOM 3201 C CA . GLY A 1 424 ? 4.660 -15.186 17.068 1.00 59.53 424 GLY A CA 1
ATOM 3202 C C . GLY A 1 424 ? 4.114 -13.880 17.651 1.00 59.53 424 GLY A C 1
ATOM 3203 O O . GLY A 1 424 ? 4.043 -13.712 18.858 1.00 59.53 424 GLY A O 1
ATOM 3204 N N . SER A 1 425 ? 3.597 -12.988 16.803 1.00 74.69 425 SER A N 1
ATOM 3205 C CA . SER A 1 425 ? 2.903 -11.776 17.259 1.00 74.69 425 SER A CA 1
ATOM 3206 C C . SER A 1 425 ? 1.475 -12.044 17.777 1.00 74.69 425 SER A C 1
ATOM 3208 O O . SER A 1 425 ? 0.911 -11.214 18.486 1.00 74.69 425 SER A O 1
ATOM 3210 N N . LEU A 1 426 ? 0.860 -13.190 17.444 1.00 79.88 426 LEU A N 1
ATOM 3211 C CA . LEU A 1 426 ? -0.542 -13.470 17.788 1.00 79.88 426 LEU A CA 1
ATOM 3212 C C . LEU A 1 426 ? -0.822 -13.646 19.285 1.00 79.88 426 LEU A C 1
ATOM 3214 O O . LEU A 1 426 ? -1.859 -13.145 19.711 1.00 79.88 426 LEU A O 1
ATOM 3218 N N . PRO A 1 427 ? 0.018 -14.330 20.092 1.00 83.69 427 PRO A N 1
ATOM 3219 C CA . PRO A 1 427 ? -0.215 -14.454 21.530 1.00 83.69 427 PRO A CA 1
ATOM 3220 C C . PRO A 1 427 ? -0.341 -13.092 22.213 1.00 83.69 427 PRO A C 1
ATOM 3222 O O . PRO A 1 427 ? -1.297 -12.873 22.947 1.00 83.69 427 PRO A O 1
ATOM 3225 N N . PHE A 1 428 ? 0.547 -12.153 21.880 1.00 84.94 428 PHE A N 1
ATOM 3226 C CA . PHE A 1 428 ? 0.507 -10.792 22.411 1.00 84.94 428 PHE A CA 1
ATOM 3227 C C . PHE A 1 428 ? -0.731 -10.019 21.933 1.00 84.94 428 PHE A C 1
ATOM 3229 O O . PHE A 1 428 ? -1.419 -9.388 22.729 1.00 84.94 428 PHE A O 1
ATOM 3236 N N . LEU A 1 429 ? -1.089 -10.110 20.645 1.00 87.25 429 LEU A N 1
ATOM 3237 C CA . LEU A 1 429 ? -2.334 -9.501 20.155 1.00 87.25 429 LEU A CA 1
ATOM 3238 C C . LEU A 1 429 ? -3.571 -10.088 20.845 1.00 87.25 429 LEU A C 1
ATOM 3240 O O . LEU A 1 429 ? -4.507 -9.356 21.159 1.00 87.25 429 LEU A O 1
ATOM 3244 N N . ARG A 1 430 ? -3.572 -11.399 21.104 1.00 85.62 430 ARG A N 1
ATOM 3245 C CA . ARG A 1 430 ? -4.647 -12.083 21.822 1.00 85.62 430 ARG A CA 1
ATOM 3246 C C . ARG A 1 430 ? -4.732 -11.614 23.268 1.00 85.62 430 ARG A C 1
ATOM 3248 O O . ARG A 1 430 ? -5.844 -11.412 23.741 1.00 85.62 430 ARG A O 1
ATOM 3255 N N . GLU A 1 431 ? -3.603 -11.431 23.943 1.00 86.19 431 GLU A N 1
ATOM 3256 C CA . GLU A 1 431 ? -3.532 -10.894 25.304 1.00 86.19 431 GLU A CA 1
ATOM 3257 C C . GLU A 1 431 ? -4.160 -9.498 25.375 1.00 86.19 431 GLU A C 1
ATOM 3259 O O . GLU A 1 431 ? -5.120 -9.304 26.116 1.00 86.19 431 GLU A O 1
ATOM 3264 N N . ILE A 1 432 ? -3.729 -8.573 24.511 1.00 87.75 432 ILE A N 1
ATOM 3265 C CA . ILE A 1 432 ? -4.254 -7.197 24.461 1.00 87.75 432 ILE A CA 1
ATOM 3266 C C . ILE A 1 432 ? -5.754 -7.172 24.156 1.00 87.75 432 ILE A C 1
ATOM 3268 O O . ILE A 1 432 ? -6.517 -6.416 24.747 1.00 87.75 432 ILE A O 1
ATOM 3272 N N . VAL A 1 433 ? -6.206 -7.999 23.215 1.00 86.94 433 VAL A N 1
ATOM 3273 C CA . VAL A 1 433 ? -7.634 -8.089 22.889 1.00 86.94 433 VAL A CA 1
ATOM 3274 C C . VAL A 1 433 ? -8.433 -8.694 24.050 1.00 86.94 433 VAL A C 1
ATOM 3276 O O . VAL A 1 433 ? -9.605 -8.363 24.239 1.00 86.94 433 VAL A O 1
ATOM 3279 N N . SER A 1 434 ? -7.824 -9.591 24.828 1.00 84.19 434 SER A N 1
ATOM 3280 C CA . SER A 1 434 ? -8.537 -10.363 25.844 1.00 84.19 434 SER A CA 1
ATOM 3281 C C . SER A 1 434 ? -8.591 -9.704 27.217 1.00 84.19 434 SER A C 1
ATOM 3283 O O . SER A 1 434 ? -9.536 -9.963 27.970 1.00 84.19 434 SER A O 1
ATOM 3285 N N . ASP A 1 435 ? -7.606 -8.873 27.533 1.00 85.31 435 ASP A N 1
ATOM 3286 C CA . ASP A 1 435 ? -7.462 -8.222 28.824 1.00 85.31 435 ASP A CA 1
ATOM 3287 C C . ASP A 1 435 ? -7.654 -6.701 28.696 1.00 85.31 435 ASP A C 1
ATOM 3289 O O . ASP A 1 435 ? -6.726 -5.984 28.318 1.00 85.31 435 ASP A O 1
ATOM 3293 N N . PRO A 1 436 ? -8.841 -6.165 29.039 1.00 82.31 436 PRO A N 1
ATOM 3294 C CA . PRO A 1 436 ? -9.080 -4.723 29.056 1.00 82.31 436 PRO A CA 1
ATOM 3295 C C . PRO A 1 436 ? -8.173 -3.952 30.026 1.00 82.31 436 PRO A C 1
ATOM 3297 O O . PRO A 1 436 ? -8.021 -2.745 29.854 1.00 82.31 436 PRO A O 1
ATOM 3300 N N . SER A 1 437 ? -7.599 -4.619 31.035 1.00 83.62 437 SER A N 1
ATOM 3301 C CA . SER A 1 437 ? -6.706 -4.000 32.020 1.00 83.62 437 SER A CA 1
ATOM 3302 C C . SER A 1 437 ? -5.256 -3.906 31.541 1.00 83.62 437 SER A C 1
ATOM 3304 O O . SER A 1 437 ? -4.471 -3.142 32.105 1.00 83.62 437 SER A O 1
ATOM 3306 N N . HIS A 1 438 ? -4.903 -4.621 30.468 1.00 85.75 438 HIS A N 1
ATOM 3307 C CA . HIS A 1 438 ? -3.563 -4.571 29.908 1.00 85.75 438 HIS A CA 1
ATOM 3308 C C . HIS A 1 438 ? -3.261 -3.151 29.367 1.00 85.75 438 HIS A C 1
ATOM 3310 O O . HIS A 1 438 ? -4.067 -2.591 28.616 1.00 85.75 438 HIS A O 1
ATOM 3316 N N . PRO A 1 439 ? -2.092 -2.544 29.662 1.00 81.50 439 PRO A N 1
ATOM 3317 C CA . PRO A 1 439 ? -1.797 -1.153 29.282 1.00 81.50 439 PRO A CA 1
ATOM 3318 C C . PRO A 1 439 ? -1.902 -0.861 27.771 1.00 81.50 439 PRO A C 1
ATOM 3320 O O . PRO A 1 439 ? -2.298 0.227 27.349 1.00 81.50 439 PRO A O 1
ATOM 3323 N N . MET A 1 440 ? -1.589 -1.847 26.922 1.00 88.12 440 MET A N 1
ATOM 3324 C CA . MET A 1 440 ? -1.754 -1.731 25.462 1.00 88.12 440 MET A CA 1
ATOM 3325 C C . MET A 1 440 ? -3.207 -1.810 24.978 1.00 88.12 440 MET A C 1
ATOM 3327 O O . MET A 1 440 ? -3.470 -1.451 23.832 1.00 88.12 440 MET A O 1
ATOM 3331 N N . SER A 1 441 ? -4.160 -2.234 25.804 1.00 89.06 441 SER A N 1
ATOM 3332 C CA . SER A 1 441 ? -5.576 -2.336 25.421 1.00 89.06 441 SER A CA 1
ATOM 3333 C C . SER A 1 441 ? -6.194 -0.954 25.254 1.00 89.06 441 SER A C 1
ATOM 3335 O O . SER A 1 441 ? -6.914 -0.702 24.285 1.00 89.06 441 SER A O 1
ATOM 3337 N N . LEU A 1 442 ? -5.799 0.002 26.104 1.00 89.12 442 LEU A N 1
ATOM 3338 C CA . LEU A 1 442 ? -6.105 1.418 25.895 1.00 89.12 442 LEU A CA 1
ATOM 3339 C C . LEU A 1 442 ? -5.492 1.933 24.585 1.00 89.12 442 LEU A C 1
ATOM 3341 O O . LEU A 1 442 ? -6.132 2.676 23.840 1.00 89.12 442 LEU A O 1
ATOM 3345 N N . HIS A 1 443 ? -4.263 1.523 24.266 1.00 92.00 443 HIS A N 1
ATOM 3346 C CA . HIS A 1 443 ? -3.615 1.922 23.019 1.00 92.00 443 HIS A CA 1
ATOM 3347 C C . HIS A 1 443 ? -4.328 1.343 21.783 1.00 92.00 443 HIS A C 1
ATOM 3349 O O . HIS A 1 443 ? -4.539 2.061 20.806 1.00 92.00 443 HIS A O 1
ATOM 3355 N N . LEU A 1 444 ? -4.797 0.093 21.851 1.00 93.31 444 LEU A N 1
ATOM 3356 C CA . LEU A 1 444 ? -5.639 -0.523 20.823 1.00 93.31 444 LEU A CA 1
ATOM 3357 C C . LEU A 1 444 ? -6.977 0.219 20.657 1.00 93.31 444 LEU A C 1
ATOM 3359 O O . LEU A 1 444 ? -7.403 0.480 19.527 1.00 93.31 444 LEU A O 1
ATOM 3363 N N . LYS A 1 445 ? -7.615 0.628 21.761 1.00 94.12 445 LYS A N 1
ATOM 3364 C CA . LYS A 1 445 ? -8.817 1.474 21.729 1.00 94.12 445 LYS A CA 1
ATOM 3365 C C . LYS A 1 445 ? -8.550 2.801 21.017 1.00 94.12 445 LYS A C 1
ATOM 3367 O O . LYS A 1 445 ? -9.306 3.178 20.123 1.00 94.12 445 LYS A O 1
ATOM 3372 N N . ARG A 1 446 ? -7.444 3.474 21.337 1.00 94.81 446 ARG A N 1
ATOM 3373 C CA . ARG A 1 446 ? -7.025 4.724 20.676 1.00 94.81 446 ARG A CA 1
ATOM 3374 C C . ARG A 1 446 ? -6.749 4.533 19.186 1.00 94.81 446 ARG A C 1
ATOM 3376 O O . ARG A 1 446 ? -7.175 5.354 18.379 1.00 94.81 446 ARG A O 1
ATOM 3383 N N . GLN A 1 447 ? -6.098 3.435 18.804 1.00 96.50 447 GLN A N 1
ATOM 3384 C CA . GLN A 1 447 ? -5.881 3.104 17.394 1.00 96.50 447 GLN A CA 1
ATOM 3385 C C . GLN A 1 447 ? -7.208 2.872 16.654 1.00 96.50 447 GLN A C 1
ATOM 3387 O O . GLN A 1 447 ? -7.379 3.309 15.519 1.00 96.50 447 GLN A O 1
ATOM 3392 N N . THR A 1 448 ? -8.178 2.234 17.309 1.00 97.06 448 THR A N 1
ATOM 3393 C CA . THR A 1 448 ? -9.527 2.023 16.760 1.00 97.06 448 THR A CA 1
ATOM 3394 C C . THR A 1 448 ? -10.269 3.353 16.582 1.00 97.06 448 THR A C 1
ATOM 3396 O O . THR A 1 448 ? -10.871 3.600 15.535 1.00 97.06 448 THR A O 1
ATOM 3399 N N . ALA A 1 449 ? -10.164 4.255 17.564 1.00 97.50 449 ALA A N 1
ATOM 3400 C CA . ALA A 1 449 ? -10.739 5.599 17.503 1.00 97.50 449 ALA A CA 1
ATOM 3401 C C . ALA A 1 449 ? -10.178 6.415 16.331 1.00 97.50 449 ALA A C 1
ATOM 3403 O O . ALA A 1 449 ? -10.922 7.132 15.661 1.00 97.50 449 ALA A O 1
ATOM 3404 N N . LEU A 1 450 ? -8.8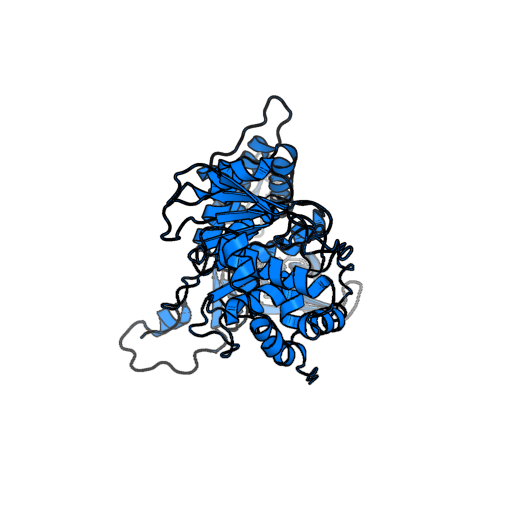82 6.261 16.032 1.00 98.19 450 LEU A N 1
ATOM 3405 C CA . LEU A 1 450 ? -8.250 6.897 14.878 1.00 98.19 450 LEU A CA 1
ATOM 3406 C C . LEU A 1 450 ? -8.926 6.493 13.562 1.00 98.19 450 LEU A C 1
ATOM 3408 O O . LEU A 1 450 ? -9.168 7.351 12.717 1.00 98.19 450 LEU A O 1
ATOM 3412 N N . PHE A 1 451 ? -9.262 5.214 13.386 1.00 98.06 451 PHE A N 1
ATOM 3413 C CA . PHE A 1 451 ? -9.933 4.730 12.175 1.00 98.06 451 PHE A CA 1
ATOM 3414 C C . PHE A 1 451 ? -11.373 5.242 12.073 1.00 98.06 451 PHE A C 1
ATOM 3416 O O . PHE A 1 451 ? -11.801 5.679 11.002 1.00 98.06 451 PHE A O 1
ATOM 3423 N N . LEU A 1 452 ? -12.096 5.291 13.194 1.00 97.38 452 LEU A N 1
ATOM 3424 C CA . LEU A 1 452 ? -13.427 5.898 13.257 1.00 97.38 452 LEU A CA 1
ATOM 3425 C C . LEU A 1 452 ? -13.395 7.392 12.896 1.00 97.38 452 LEU A C 1
ATOM 3427 O O . LEU A 1 452 ? -14.195 7.844 12.077 1.00 97.38 452 LEU A O 1
ATOM 3431 N N . PHE A 1 453 ? -12.431 8.147 13.420 1.00 97.62 453 PHE A N 1
ATOM 3432 C CA . PHE A 1 453 ? -12.222 9.552 13.064 1.00 97.62 453 PHE A CA 1
ATOM 3433 C C . PHE A 1 453 ? -11.820 9.737 11.587 1.00 97.62 453 PHE A C 1
ATOM 3435 O O . PHE A 1 453 ? -12.378 10.588 10.882 1.00 97.62 453 PHE A O 1
ATOM 3442 N N . ALA A 1 454 ? -10.895 8.911 11.086 1.00 96.94 454 ALA A N 1
ATOM 3443 C CA . ALA A 1 454 ? -10.432 8.957 9.699 1.00 96.94 454 ALA A CA 1
ATOM 3444 C C . ALA A 1 454 ? -11.576 8.712 8.706 1.00 96.94 454 ALA A C 1
ATOM 3446 O O . ALA A 1 454 ? -11.677 9.424 7.708 1.00 96.94 454 ALA A O 1
ATOM 3447 N N . SER A 1 455 ? -12.488 7.785 9.022 1.00 95.12 455 SER A N 1
ATOM 3448 C CA . SER A 1 455 ? -13.671 7.489 8.200 1.00 95.12 455 SER A CA 1
ATOM 3449 C C . SER A 1 455 ? -14.651 8.664 8.056 1.00 95.12 455 SER A C 1
ATOM 3451 O O . SER A 1 455 ? -15.482 8.667 7.153 1.00 95.12 455 SER A O 1
ATOM 3453 N N . GLY A 1 456 ? -14.562 9.671 8.935 1.00 93.94 456 GLY A N 1
ATOM 3454 C CA . GLY A 1 456 ? -15.507 10.790 8.992 1.00 93.94 456 GLY A CA 1
ATOM 3455 C C . GLY A 1 456 ? -16.775 10.499 9.792 1.00 93.94 456 GLY A C 1
ATOM 3456 O O . GLY A 1 456 ? -17.680 11.326 9.802 1.00 93.94 456 GLY A O 1
ATOM 3457 N N . ARG A 1 457 ? -16.838 9.358 10.493 1.00 93.31 457 ARG A N 1
ATOM 3458 C CA . ARG A 1 457 ? -17.954 9.013 11.387 1.00 93.31 457 ARG A CA 1
ATOM 3459 C C . ARG A 1 457 ? -18.032 9.910 12.625 1.00 93.31 457 ARG A C 1
ATOM 3461 O O . ARG A 1 457 ? -19.117 10.101 13.160 1.00 93.31 457 ARG A O 1
ATOM 3468 N N . PHE A 1 458 ? -16.899 10.466 13.046 1.00 95.06 458 PHE A N 1
ATOM 3469 C CA . PHE A 1 458 ? -16.804 11.434 14.138 1.00 95.06 458 PHE A CA 1
ATOM 3470 C C . PHE A 1 458 ? -16.087 12.696 13.672 1.00 95.06 458 PHE A C 1
ATOM 3472 O O . PHE A 1 458 ? -15.211 12.648 12.802 1.00 95.06 458 PHE A O 1
ATOM 3479 N N . SER A 1 459 ? -16.452 13.831 14.268 1.00 91.94 459 SER A N 1
ATOM 3480 C CA . SER A 1 459 ? -15.914 15.137 13.883 1.00 91.94 459 SER A CA 1
ATOM 3481 C C . SER A 1 459 ? -14.523 15.400 14.472 1.00 91.94 459 SER A C 1
ATOM 3483 O O . SER A 1 459 ? -13.742 16.169 13.894 1.00 91.94 459 SER A O 1
ATOM 3485 N N . SER A 1 460 ? -14.207 14.719 15.580 1.00 94.75 460 SER A N 1
ATOM 3486 C CA . SER A 1 460 ? -12.954 14.816 16.325 1.00 94.75 460 SER A CA 1
ATOM 3487 C C . SER A 1 460 ? -12.482 13.448 16.849 1.00 94.75 460 SER A C 1
ATOM 3489 O O . SER A 1 460 ? -13.265 12.511 17.018 1.00 94.75 460 SER A O 1
ATOM 3491 N N . PHE A 1 461 ? -11.174 13.319 17.100 1.00 96.44 461 PHE A N 1
ATOM 3492 C CA . PHE A 1 461 ? -10.590 12.111 17.697 1.00 96.44 461 PHE A CA 1
ATOM 3493 C C . PHE A 1 461 ? -11.109 11.823 19.125 1.00 96.44 461 PHE A C 1
ATOM 3495 O O . PHE A 1 461 ? -11.453 10.670 19.383 1.00 96.44 461 PHE A O 1
ATOM 3502 N N . PRO A 1 462 ? -11.233 12.812 20.040 1.00 96.19 462 PRO A N 1
ATOM 3503 C CA . PRO A 1 462 ? -11.763 12.563 21.385 1.00 96.19 462 PRO A CA 1
ATOM 3504 C C . PRO A 1 462 ? -13.199 12.024 21.394 1.00 96.19 462 PRO A C 1
ATOM 3506 O O . PRO A 1 462 ? -13.507 11.135 22.183 1.00 96.19 462 PRO A O 1
ATOM 3509 N N . GLU A 1 463 ? -14.065 12.499 20.490 1.00 96.44 463 GLU A N 1
ATOM 3510 C CA . GLU A 1 463 ? -15.419 11.946 20.318 1.00 96.44 463 GLU A CA 1
ATOM 3511 C C . GLU A 1 463 ? -15.378 10.471 19.907 1.00 96.44 463 GLU A C 1
ATOM 3513 O O . GLU A 1 463 ? -16.084 9.642 20.483 1.00 96.44 463 GLU A O 1
ATOM 3518 N N . ALA A 1 464 ? -14.517 10.129 18.942 1.00 96.44 464 ALA A N 1
ATOM 3519 C CA . ALA A 1 464 ? -14.340 8.749 18.505 1.00 96.44 464 ALA A CA 1
ATOM 3520 C C . ALA A 1 464 ? -13.821 7.857 19.647 1.00 96.44 464 ALA A C 1
ATOM 3522 O O . ALA A 1 464 ? -14.313 6.744 19.830 1.00 96.44 464 ALA A O 1
ATOM 3523 N N . GLU A 1 465 ? -12.868 8.345 20.446 1.00 95.00 465 GLU A N 1
ATOM 3524 C CA . GLU A 1 465 ? -12.319 7.615 21.595 1.00 95.00 465 GLU A CA 1
ATOM 3525 C C . GLU A 1 465 ? -13.368 7.386 22.692 1.00 95.00 465 GLU A C 1
ATOM 3527 O O . GLU A 1 465 ? -13.463 6.279 23.231 1.00 95.00 465 GLU A O 1
ATOM 3532 N N . ALA A 1 466 ? -14.189 8.395 22.989 1.00 94.50 466 ALA A N 1
ATOM 3533 C CA . ALA A 1 466 ? -15.270 8.297 23.966 1.00 94.50 466 ALA A CA 1
ATOM 3534 C C . ALA A 1 466 ? -16.379 7.324 23.528 1.00 94.50 466 ALA A C 1
ATOM 3536 O O . ALA A 1 466 ? -16.977 6.664 24.374 1.00 94.50 466 ALA A O 1
ATOM 3537 N N . SER A 1 467 ? -16.621 7.190 22.218 1.00 94.50 467 SER A N 1
ATOM 3538 C CA . SER A 1 467 ? -17.663 6.306 21.672 1.00 94.50 467 SER A CA 1
ATOM 3539 C C . SER A 1 467 ? -17.372 4.805 21.816 1.00 94.50 467 SER A C 1
ATOM 3541 O O . SER A 1 467 ? -18.287 3.987 21.733 1.00 94.50 467 SER A O 1
ATOM 3543 N N . LEU A 1 468 ? -16.105 4.428 22.011 1.00 92.56 468 LEU A N 1
ATOM 3544 C CA . LEU A 1 468 ? -15.682 3.031 22.053 1.00 92.56 468 LEU A CA 1
ATOM 3545 C C . LEU A 1 468 ? -15.885 2.430 23.445 1.00 92.56 468 LEU A C 1
ATOM 3547 O O . LEU A 1 468 ? -15.143 2.735 24.388 1.00 92.56 468 LEU A O 1
ATOM 3551 N N . LEU A 1 469 ? -16.856 1.524 23.542 1.00 86.12 469 LEU A N 1
ATOM 3552 C CA . LEU A 1 469 ? -17.156 0.774 24.757 1.00 86.12 469 LEU A CA 1
ATOM 3553 C C . LEU A 1 469 ? -16.279 -0.493 24.871 1.00 86.12 469 LEU A C 1
ATOM 3555 O O . LEU A 1 469 ? -15.911 -1.059 23.832 1.00 86.12 469 LEU A O 1
ATOM 3559 N N . PRO A 1 470 ? -15.934 -0.959 26.090 1.00 81.00 470 PRO A N 1
ATOM 3560 C CA . PRO A 1 470 ? -15.111 -2.157 26.302 1.00 81.00 470 PRO A CA 1
ATOM 3561 C C . PRO A 1 470 ? -15.631 -3.424 25.602 1.00 81.00 470 PRO A C 1
ATOM 3563 O O . PRO A 1 470 ? -14.838 -4.255 25.159 1.00 81.00 470 PRO A O 1
ATOM 3566 N N . GLU A 1 471 ? -16.948 -3.559 25.453 1.00 81.69 471 GLU A N 1
ATOM 3567 C CA . GLU A 1 471 ? -17.628 -4.697 24.823 1.00 81.69 471 GLU A CA 1
ATOM 3568 C C . GLU A 1 471 ? -17.209 -4.871 23.355 1.00 81.69 471 GLU A C 1
ATOM 3570 O O . GLU A 1 471 ? -17.066 -6.002 22.891 1.00 81.69 471 GLU A O 1
ATOM 3575 N N . THR A 1 472 ? -16.879 -3.769 22.661 1.00 83.00 472 THR A N 1
ATOM 3576 C CA . THR A 1 472 ? -16.362 -3.765 21.274 1.00 83.00 472 THR A CA 1
ATOM 3577 C C . THR A 1 472 ? -15.144 -4.682 21.109 1.00 83.00 472 THR A C 1
ATOM 3579 O O . THR A 1 472 ? -14.929 -5.260 20.045 1.00 83.00 472 THR A O 1
ATOM 3582 N N . PHE A 1 473 ? -14.337 -4.822 22.166 1.00 84.56 473 PHE A N 1
ATOM 3583 C CA . PHE A 1 473 ? -13.106 -5.611 22.165 1.00 84.56 473 PHE A CA 1
ATOM 3584 C C . PHE A 1 473 ? -13.311 -7.026 22.716 1.00 84.56 473 PHE A C 1
ATOM 3586 O O . PHE A 1 473 ? -12.567 -7.933 22.350 1.00 84.56 473 PHE A O 1
ATOM 3593 N N . GLN A 1 474 ? -14.336 -7.256 23.542 1.00 76.88 474 GLN A N 1
ATOM 3594 C CA . GLN A 1 474 ? -14.612 -8.585 24.097 1.00 76.88 474 GLN A CA 1
ATOM 3595 C C . GLN A 1 474 ? -14.996 -9.591 23.007 1.00 76.88 474 GLN A C 1
ATOM 3597 O O . GLN A 1 474 ? -14.529 -10.726 23.038 1.00 76.88 474 GLN A O 1
ATOM 3602 N N . GLU A 1 475 ? -15.764 -9.172 22.001 1.00 72.50 475 GLU A N 1
ATOM 3603 C CA . GLU A 1 475 ? -16.155 -10.042 20.884 1.00 72.50 475 GLU A CA 1
ATOM 3604 C C . GLU A 1 475 ? -14.985 -10.406 19.951 1.00 72.50 475 GLU A C 1
ATOM 3606 O O . GLU A 1 475 ? -15.041 -11.401 19.227 1.00 72.50 475 GLU A O 1
ATOM 3611 N N . LEU A 1 476 ? -13.891 -9.634 19.973 1.00 81.56 476 LEU A N 1
ATOM 3612 C CA . LEU A 1 476 ? -12.683 -9.959 19.210 1.00 81.56 476 LEU A CA 1
ATOM 3613 C C . LEU A 1 476 ? -11.927 -11.148 19.807 1.00 81.56 476 LEU A C 1
ATOM 3615 O O . LEU A 1 476 ? -11.153 -11.787 19.091 1.00 81.56 476 LEU A O 1
ATOM 3619 N N . LYS A 1 477 ? -12.160 -11.485 21.085 1.00 77.44 477 LYS A N 1
ATOM 3620 C CA . LYS A 1 477 ? -11.527 -12.634 21.749 1.00 77.44 477 LYS A CA 1
ATOM 3621 C C . LYS A 1 477 ? -11.683 -13.905 20.928 1.00 77.44 477 LYS A C 1
ATOM 3623 O O . LYS A 1 477 ? -10.708 -14.628 20.745 1.00 77.44 477 LYS A O 1
ATOM 3628 N N . GLU A 1 478 ? -12.874 -14.159 20.394 1.00 74.62 478 GLU A N 1
ATOM 3629 C CA . GLU A 1 478 ? -13.167 -15.348 19.588 1.00 74.62 478 GLU A CA 1
ATOM 3630 C C . GLU A 1 478 ? -12.385 -15.351 18.270 1.00 74.62 478 GLU A C 1
ATOM 3632 O O . GLU A 1 478 ? -11.789 -16.365 17.903 1.00 74.62 478 GLU A O 1
ATOM 3637 N N . THR A 1 479 ? -12.295 -14.193 17.607 1.00 77.75 479 THR A N 1
ATOM 3638 C CA . THR A 1 479 ? -11.536 -14.012 16.361 1.00 77.75 479 THR A CA 1
ATOM 3639 C C . THR A 1 479 ? -10.048 -14.326 16.537 1.00 77.75 479 THR A C 1
ATOM 3641 O O . THR A 1 479 ? -9.450 -14.957 15.668 1.00 77.75 479 THR A O 1
ATOM 3644 N N . PHE A 1 480 ? -9.45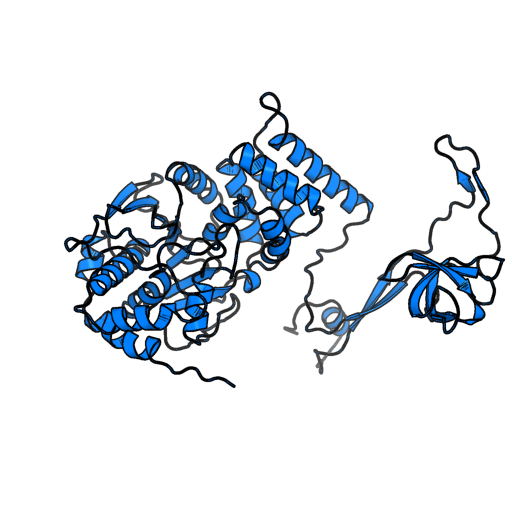5 -13.935 17.667 1.00 76.50 480 PHE A N 1
ATOM 3645 C CA . PHE A 1 480 ? -8.049 -14.212 17.990 1.00 76.50 480 PHE A CA 1
ATOM 3646 C C . PHE A 1 480 ? -7.837 -15.569 18.693 1.00 76.50 480 PHE A C 1
ATOM 3648 O O . PHE A 1 480 ? -6.701 -15.930 19.002 1.00 76.50 480 PHE A O 1
ATOM 3655 N N . SER A 1 481 ? -8.909 -16.334 18.939 1.00 66.31 481 SER A N 1
ATOM 3656 C CA . SER A 1 481 ? -8.869 -17.632 19.627 1.00 66.31 481 SER A CA 1
ATOM 3657 C C . SER A 1 481 ? -8.955 -18.852 18.702 1.00 66.31 481 SER A C 1
ATOM 3659 O O . SER A 1 481 ? -8.806 -19.971 19.195 1.00 66.31 481 SER A O 1
ATOM 3661 N N . LEU A 1 482 ? -9.184 -18.679 17.392 1.00 54.22 482 LEU A N 1
ATOM 3662 C CA . LEU A 1 482 ? -9.324 -19.804 16.458 1.00 54.22 482 LEU A CA 1
ATOM 3663 C C . LEU A 1 482 ? -8.027 -20.643 16.364 1.00 54.22 482 LEU A C 1
ATOM 3665 O O . LEU A 1 482 ? -6.940 -20.076 16.229 1.00 54.22 482 LEU A O 1
ATOM 3669 N N . PRO A 1 483 ? -8.104 -21.990 16.424 1.00 44.25 483 PRO A N 1
ATOM 3670 C CA . PRO A 1 483 ? -6.920 -22.838 16.411 1.00 44.25 483 PRO A CA 1
ATOM 3671 C C . PRO A 1 483 ? -6.313 -22.955 15.010 1.00 44.25 483 PRO A C 1
ATOM 3673 O O . PRO A 1 483 ? -7.022 -22.974 14.003 1.00 44.25 483 PRO A O 1
ATOM 3676 N N . ARG A 1 484 ? -4.985 -23.139 14.969 1.00 45.41 484 ARG A N 1
ATOM 3677 C CA . ARG A 1 484 ? -4.246 -23.642 13.802 1.00 45.41 484 ARG A CA 1
ATOM 3678 C C . ARG A 1 484 ? -4.880 -24.957 13.331 1.00 45.41 484 ARG A C 1
ATOM 3680 O O . ARG A 1 484 ? -4.585 -26.010 13.890 1.00 45.41 484 ARG A O 1
ATOM 3687 N N . SER A 1 485 ? -5.714 -24.923 12.296 1.00 31.98 485 SER A N 1
ATOM 3688 C CA . SER A 1 485 ? -5.963 -26.120 11.491 1.00 31.98 485 SER A CA 1
ATOM 3689 C C . SER A 1 485 ? -4.815 -26.238 10.493 1.00 31.98 485 SER A C 1
ATOM 3691 O O . SER A 1 485 ? -4.788 -25.603 9.444 1.00 31.98 485 SER A O 1
ATOM 3693 N N . HIS A 1 486 ? -3.799 -27.006 10.883 1.00 35.16 486 HIS A N 1
ATOM 3694 C CA . HIS A 1 486 ? -2.875 -27.592 9.926 1.00 35.16 486 HIS A CA 1
ATOM 3695 C C . HIS A 1 486 ? -3.592 -28.757 9.238 1.00 35.16 486 HIS A C 1
ATOM 3697 O O . HIS A 1 486 ? -3.954 -29.730 9.899 1.00 35.16 486 HIS A O 1
ATOM 3703 N N . SER A 1 487 ? -3.759 -28.655 7.923 1.00 30.84 487 SER A N 1
ATOM 3704 C CA . SER A 1 487 ? -3.837 -29.796 7.008 1.00 30.84 487 SER A CA 1
ATOM 3705 C C . SER A 1 487 ? -3.132 -29.430 5.716 1.00 30.84 487 SER A C 1
ATOM 3707 O O . SER A 1 487 ? -3.566 -28.417 5.116 1.00 30.84 487 SER A O 1
#

Radius of gyration: 28.61 Å; chains: 1; bounding box: 58×63×84 Å

Sequence (487 aa):
FGLPKSHCLDAACVGKVDRIEGGNRPVLSIKATGRGSYQRTRLDSFGFPRGILTRKKAHFGFATGDLVRAVVTTGKKIGTYVGRLAVRASGSFNLQAGSGLVQGISHKVCRLLQRADGYGYSLATPNRKESAFLPGINGRAFHCAQRMIKEYIKKVGTGPHGVRDLERTEAAEAARLLLSGTATPAQTGALLLGLRLKGETGEEMGGFLDTLRALLPPPPLPSRIDLDIGDPYDGKRRSMSLVVPASLAAARSGLSIVLHGLSKVPVKQGPGVVDVWRSLGRPLSTPEDGKNPDGKESVRCLSQESFLPALARLLPLRQELGLRTLWNTVEKCVNPLKASAQIIGIFHEPVIEKLRLAMETKDDGRPRRILFVCGSEGGVDLHTHRSTLCYLLDPLRGPELHPVTIPPPPDNPGALPPPEENSGSLPFLREIVSDPSHPMSLHLKRQTALFLFASGRFSSFPEAEASLLPETFQELKETFSLPRSHS

pLDDT: mean 83.79, std 14.4, range [29.11, 98.19]

Secondary structure (DSSP, 8-state):
------HHHHHHTSS--S------SPEEEEEE--------EEE-TTS-EEEEPPS--EETTEETT-EEEEEE-SSTT-EEEEEEEE--TTSEEEEEETTEEEEEEEGGGEEEEE--SSEEEEEEPTTS------S---HHHHHHHHHHHHHHHHHHHS-TTT--PPPHHHHHHHHHHHHTT-S-HHHHHHHHHHHHHH---HHHHHHHHHHHHHTSPPPPTT----EEEE--TT--SSS---HHHHHHHHHHTT--EEEEE-TT-TTT----HHHHHHHTTPPPB-TT-SS-TTSSSSEEEEEHHHH-HHHHTTHHHHHHH-S--HHHHHGGG--TT--SEEEEE-SSTHHHHHHHHHHHS---S---EEEEEE-GGGSSPPPSSSPEEEEEE-GGG-SSEEEEEEPPPTT---PPPPPPSGGGGHHHHHHHHH-TTSHHHHHHHHHHHHHHHHTTSSSSHHHHHHH--THHHHTHHHHTT------

Foldseek 3Di:
DPDPDDPVVVVVPPDDDDDDPDVFDWDKDKAQQALDDPDQFDADPVRHGPDGHDPDQDEPRAGQQFWKWFADCDDPDHDIFTAGWHDDNVQFIWGQGPVGIDGGGHVVRIDTDGHSPRMDIDTDGPPPDDLPPDDDDDPVNLVVLQVLLVVLLQQLPDPPVRHHADALQSLLSNLCCQLSCSYDLVSNLSNQVSCVVSPHFLSNLLSNLVNLLVQFDAAAPDDAALEEFLFFQCAFFAFHDLVQVLQQLLQLVVGQYEAEHAAQAPQNNADDPVLQCVLLVHDADARHDNAAPNNPTSYHYHYCCRTRVSVVVCRVSSVVSNDDGSCRVSVSVNCNNLHQFYEHFAQDDVVVVSNLSSPPPDDPVRHYWYKYWNDDVSTLQHDQQAKIWIWTQHVVVPSDTDIDIHGHDPVSLDGHGTDDPHSSCLVVVLVLLADCPRSCVLSSLLSSLSRCVRSVVDVHSVVSSVPRDNVSSNVCNVSSPDDDPDD